Protein AF-I0I823-F1 (afdb_monomer)

Sequence (397 aa):
MKRVFFALTITLLLLAVPAGIAFSTMQSNTWTKYAGNPILYYGAPGSWDDFNVYAVHVMYYDNNTPDRNDDEYRMWYSGTSFTRNSKDIGLATSKDGITWSRYVGNPVIRNGEFGYWDYERINAPSVLYDKEEGIWKMWYAGYASYFAGFGIGYATSTDGIHWSKYNSQGNEAGLVFEASGYADDFDGYSVFSPEVLKIGGKYHMWYAGFGGAFSGNQIGYAYSDDGINWVRYVKPGAQFAEPVLSVGGAGAWDEGEVASPSVIRLNDGSLVMFYQGSNLDQTRTGIGRAWSTDGGKTWTKDPNNPLITGSPAGSWDFNRVFYPSAVLNPDGSIYLWYHARSRNSDLTPFKLGLVFGDNAPIIYPTPTPTLPPGVTPTPTPSDPGFIMLPMIQKGQP

Solvent-accessible surface area (backbone atoms only — not comparable to full-atom values): 21546 Å² total; per-residue (Å²): 141,83,90,80,84,81,83,82,82,83,79,80,80,78,79,78,69,79,76,71,84,77,74,76,78,81,72,58,88,53,65,44,68,48,86,74,54,64,46,43,71,41,44,60,88,81,37,68,24,32,41,24,36,41,37,42,29,52,43,78,45,76,74,84,50,96,58,64,85,69,34,31,31,41,32,37,31,17,20,25,11,71,84,75,64,44,26,22,31,28,46,30,38,18,81,78,79,55,54,70,47,67,49,89,75,53,58,41,44,73,42,45,58,93,76,27,46,24,32,65,22,30,35,25,42,21,71,42,75,41,79,90,80,65,34,29,39,35,36,28,17,20,26,20,93,94,34,77,41,29,26,28,26,34,31,39,18,82,78,78,54,64,62,44,52,38,66,81,62,74,46,60,44,14,63,45,46,65,33,74,65,41,70,70,32,50,28,14,42,14,26,33,30,41,25,62,48,80,56,96,83,27,32,38,34,35,26,18,15,33,24,29,91,52,92,37,34,22,23,34,42,31,38,19,79,78,74,49,63,67,42,71,46,55,55,92,92,52,94,57,60,56,60,40,40,66,45,41,59,96,89,33,68,24,39,20,20,20,33,30,45,19,71,40,75,47,96,88,68,34,37,40,35,32,27,20,24,10,26,72,87,59,63,40,26,17,32,29,46,28,41,18,84,73,85,63,65,49,60,50,69,48,92,72,53,64,67,41,66,38,47,65,90,89,35,67,30,28,24,31,26,37,35,38,21,50,37,76,43,97,83,36,42,32,44,34,37,30,26,23,14,49,50,93,42,95,89,46,52,32,27,31,32,46,32,41,41,59,61,58,84,78,87,62,98,68,73,78,93,65,68,61,94,89,60,73,76,67,77,67,78,72,83,86,63,92,70,84,70,75,80,78,72,72,77,76,133

Mean predicted aligned error: 9.71 Å

Secondary structure (DSSP, 8-state):
--PPPPP---------PPPP--PPS-----EEE-TT---B----TTSTTSSEEEEEEEEEE----S-GGG-EEEEEEEEE-TTT--EEEEEEEESSSSS-EE-TT--SB----TTSTTSSEEEEEEEEEETTTTEEEEEEEEE-TTSSSEEEEEEEESSSSS-EESS-SSTTTTEEE-----TTSTTSSEEEEEEEEEETTEEEEEEEEE-TT-SS-EEEEEEESSSSSEEE---TT-SS---SBPPPPTT-TTSSEEEEEEEEE-TTS-EEEEEEEE-TTSS-EEEEEEEESSSSSS-EE-TT--SB-PPSTTSTTSSEEEEEEEEE-TTS-EEEEEEEESSS-TTS--EEEEEEE--S--SS---S----TT--PPPPPP-----------PPP-

Nearest PDB structures (foldseek):
  4u6d-assembly1_A  TM=6.191E-01  e=3.311E-11  Zobellia galactanivorans
  6nu7-assembly1_A  TM=6.829E-01  e=1.542E-10  Lactobacillus gasseri 224-1
  3qz4-assembly2_B  TM=7.285E-01  e=2.119E-08  Bacteroides thetaiotaomicron
  3ugf-assembly2_B  TM=5.965E-01  e=3.706E-09  Pachysandra terminalis
  1uv4-assembly1_A  TM=6.398E-01  e=9.375E-08  Bacillus subtilis

Foldseek 3Di:
DDDDDDDDDDDDPPPPDPPDDPDPPDDDQAKFWDPQPPLFDFDPAPDQQNFAKDQKAKEFDDVVDPDCVPIWIKIWIWGHHPVVQFTAIFIWIGRPVRFIDTDPPPPLGGADPPLAQQNNYKGNKAWDQDPVVQKIKIKIWGHDPPHQAIFIFIWIDNPVRHIATPPCDGNCTRGQGFFPCDQAAQQNRYWGNWHWDQDPQKIKIWIWGHHRPQQEIAIFIWIGNPNRHIDTDDPPPGPDTHGLGFADDPPDQQNCYKGQWAWDQDPVRKIKIWIKGHDNVRQWIAIWIWIGDPNSSHTHTDPPPPSGGADDQPDQAHGDKHNWHWYQDPVRKIKIKIWGGNGPDSNTYITIIIMTGRDDDCPDPDDDDDDDVPDDRDRRPDRPDDDPDPDPPPPDD

Organism: Caldilinea aerophila (strain DSM 14535 / JCM 11387 / NBRC 104270 / STL-6-O1) (NCBI:txid926550)

Structure (mmCIF, N/CA/C/O backbone):
data_AF-I0I823-F1
#
_entry.id   AF-I0I823-F1
#
loop_
_atom_site.group_PDB
_atom_site.id
_atom_site.type_symbol
_atom_site.label_atom_id
_atom_site.label_alt_id
_atom_site.label_comp_id
_atom_site.label_asym_id
_atom_site.label_entity_id
_atom_site.label_seq_id
_atom_site.pdbx_PDB_ins_code
_atom_site.Cartn_x
_atom_site.Cartn_y
_atom_site.Cartn_z
_atom_site.occupancy
_atom_site.B_iso_or_equiv
_atom_site.auth_seq_id
_atom_site.auth_comp_id
_atom_site.auth_asym_id
_atom_site.auth_atom_id
_atom_site.pdbx_PDB_model_num
ATOM 1 N N . MET A 1 1 ? 28.550 33.367 77.046 1.00 40.22 1 MET A N 1
ATOM 2 C CA . MET A 1 1 ? 28.265 33.307 75.595 1.00 40.22 1 MET A CA 1
ATOM 3 C C . MET A 1 1 ? 29.349 32.487 74.906 1.00 40.22 1 MET A C 1
ATOM 5 O O . MET A 1 1 ? 30.438 32.999 74.699 1.00 40.22 1 MET A O 1
ATOM 9 N N . LYS A 1 2 ? 29.092 31.207 74.611 1.00 34.66 2 LYS A N 1
ATOM 10 C CA . LYS A 1 2 ? 29.957 30.373 73.760 1.00 34.66 2 LYS A CA 1
ATOM 11 C C . LYS A 1 2 ? 29.188 30.126 72.463 1.00 34.66 2 LYS A C 1
ATOM 13 O O . LYS A 1 2 ? 28.103 29.558 72.510 1.00 34.66 2 LYS A O 1
ATOM 18 N N . ARG A 1 3 ? 29.691 30.646 71.341 1.00 35.47 3 ARG A N 1
ATOM 19 C CA . ARG A 1 3 ? 29.095 30.456 70.013 1.00 35.47 3 ARG A CA 1
ATOM 20 C C . ARG A 1 3 ? 29.527 29.089 69.486 1.00 35.47 3 ARG A C 1
ATOM 22 O O . ARG A 1 3 ? 30.720 28.840 69.356 1.00 35.47 3 ARG A O 1
ATOM 29 N N . VAL A 1 4 ? 28.556 28.220 69.228 1.00 36.59 4 VAL A N 1
ATOM 30 C CA . VAL A 1 4 ? 28.737 26.923 68.568 1.00 36.59 4 VAL A CA 1
ATOM 31 C C . VAL A 1 4 ? 28.397 27.127 67.093 1.00 36.59 4 VAL A C 1
ATOM 33 O O . VAL A 1 4 ? 27.290 27.557 66.779 1.00 36.59 4 VAL A O 1
ATOM 36 N N . PHE A 1 5 ? 29.352 26.872 66.201 1.00 35.34 5 PHE A N 1
ATOM 37 C CA . PHE A 1 5 ? 29.117 26.828 64.758 1.00 35.34 5 PHE A CA 1
ATOM 38 C C . PHE A 1 5 ? 28.693 25.405 64.379 1.00 35.34 5 PHE A C 1
ATOM 40 O O . PHE A 1 5 ? 29.445 24.460 64.607 1.00 35.34 5 PHE A O 1
ATOM 47 N N . PHE A 1 6 ? 27.497 25.251 63.809 1.00 34.03 6 PHE A N 1
ATOM 48 C CA . PHE A 1 6 ? 27.085 24.020 63.137 1.00 34.03 6 PHE A CA 1
ATOM 49 C C . PHE A 1 6 ? 27.574 24.068 61.686 1.00 34.03 6 PHE A C 1
ATOM 51 O O . PHE A 1 6 ? 27.206 24.970 60.936 1.00 34.03 6 PHE A O 1
ATOM 58 N N . ALA A 1 7 ? 28.406 23.103 61.294 1.00 33.56 7 ALA A N 1
ATOM 59 C CA . ALA A 1 7 ? 28.691 22.831 59.893 1.00 33.56 7 ALA A CA 1
ATOM 60 C C . ALA A 1 7 ? 27.491 22.078 59.301 1.00 33.56 7 ALA A C 1
ATOM 62 O O . ALA A 1 7 ? 27.154 20.987 59.758 1.00 33.56 7 ALA A O 1
ATOM 63 N N . LEU A 1 8 ? 26.822 22.683 58.320 1.00 31.16 8 LEU A N 1
ATOM 64 C CA . LEU A 1 8 ? 25.725 22.065 57.585 1.00 31.16 8 LEU A CA 1
ATOM 65 C C . LEU A 1 8 ? 26.329 21.170 56.490 1.00 31.16 8 LEU A C 1
ATOM 67 O O . LEU A 1 8 ? 26.795 21.661 55.464 1.00 31.16 8 LEU A O 1
ATOM 71 N N . THR A 1 9 ? 26.370 19.859 56.709 1.00 33.88 9 THR A N 1
ATOM 72 C CA . THR A 1 9 ? 26.701 18.886 55.662 1.00 33.88 9 THR A CA 1
ATOM 73 C C . THR A 1 9 ? 25.490 18.721 54.747 1.00 33.88 9 THR A C 1
ATOM 75 O O . THR A 1 9 ? 24.490 18.117 55.124 1.00 33.88 9 THR A O 1
ATOM 78 N N . ILE A 1 10 ? 25.565 19.275 53.536 1.00 33.56 10 ILE A N 1
ATOM 79 C CA . ILE A 1 10 ? 24.594 19.012 52.469 1.00 33.56 10 ILE A CA 1
ATOM 80 C C . ILE A 1 10 ? 24.931 17.642 51.877 1.00 33.56 10 ILE A C 1
ATOM 82 O O . ILE A 1 10 ? 25.912 17.489 51.151 1.00 33.56 10 ILE A O 1
ATOM 86 N N . THR A 1 11 ? 24.137 16.627 52.210 1.00 34.66 11 THR A N 1
ATOM 87 C CA . THR A 1 11 ? 24.211 15.312 51.569 1.00 34.66 11 THR A CA 1
ATOM 88 C C . THR A 1 11 ? 23.506 15.392 50.217 1.00 34.66 11 THR A C 1
ATOM 90 O O . THR A 1 11 ? 22.283 15.494 50.148 1.00 34.66 11 THR A O 1
ATOM 93 N N . LEU A 1 12 ? 24.283 15.371 49.134 1.00 30.02 12 LEU A N 1
ATOM 94 C CA . LEU A 1 12 ? 23.771 15.268 47.771 1.00 30.02 12 LEU A CA 1
ATOM 95 C C . LEU A 1 12 ? 23.229 13.842 47.566 1.00 30.02 12 LEU A C 1
ATOM 97 O O . LEU A 1 12 ? 24.001 12.893 47.433 1.00 30.02 12 LEU A O 1
ATOM 101 N N . LEU A 1 13 ? 21.905 13.676 47.588 1.00 32.19 13 LEU A N 1
ATOM 102 C CA . LEU A 1 13 ? 21.260 12.410 47.245 1.00 32.19 13 LEU A CA 1
ATOM 103 C C . LEU A 1 13 ? 21.330 12.246 45.716 1.00 32.19 13 LEU A C 1
ATOM 105 O O . LEU A 1 13 ? 20.541 12.843 44.985 1.00 32.19 13 LEU A O 1
ATOM 109 N N . LEU A 1 14 ? 22.301 11.475 45.216 1.00 32.22 14 LEU A N 1
ATOM 110 C CA . LEU A 1 14 ? 22.291 11.022 43.824 1.00 32.22 14 LEU A CA 1
ATOM 111 C C . LEU A 1 14 ? 21.104 10.069 43.645 1.00 32.22 14 LEU A C 1
ATOM 113 O O . LEU A 1 14 ? 21.147 8.918 44.076 1.00 32.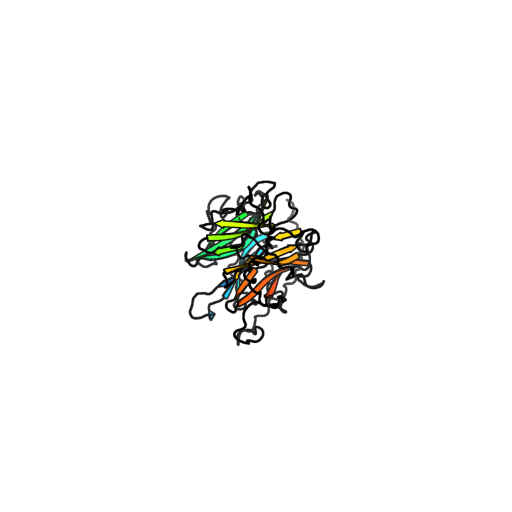22 14 LEU A O 1
ATOM 117 N N . LEU A 1 15 ? 20.040 10.555 43.006 1.00 35.44 15 LEU A N 1
ATOM 118 C CA . LEU A 1 15 ? 19.021 9.699 42.409 1.00 35.44 15 LEU A CA 1
ATOM 119 C C . LEU A 1 15 ? 19.706 8.869 41.320 1.00 35.44 15 LEU A C 1
ATOM 121 O O . LEU A 1 15 ? 20.039 9.377 40.250 1.00 35.44 15 LEU A O 1
ATOM 125 N N . ALA A 1 16 ? 19.950 7.595 41.619 1.00 33.72 16 ALA A N 1
ATOM 126 C CA . ALA A 1 16 ? 20.329 6.610 40.624 1.00 33.72 16 ALA A CA 1
ATOM 127 C C . ALA A 1 16 ? 19.149 6.441 39.658 1.00 33.72 16 ALA A C 1
ATOM 129 O O . ALA A 1 16 ? 18.185 5.734 39.946 1.00 33.72 16 ALA A O 1
ATOM 130 N N . VAL A 1 17 ? 19.207 7.137 38.523 1.00 35.19 17 VAL A N 1
ATOM 131 C CA . VAL A 1 17 ? 18.385 6.817 37.356 1.00 35.19 17 VAL A CA 1
ATOM 132 C C . VAL A 1 17 ? 18.744 5.379 36.970 1.00 35.19 17 VAL A C 1
ATOM 134 O O . VAL A 1 17 ? 19.940 5.097 36.840 1.00 35.19 17 VAL A O 1
ATOM 137 N N . PRO A 1 18 ? 17.780 4.452 36.820 1.00 36.69 18 PRO A N 1
ATOM 138 C CA . PRO A 1 18 ? 18.085 3.134 36.289 1.00 36.69 18 PRO A CA 1
ATOM 139 C C . PRO A 1 18 ? 18.795 3.329 34.954 1.00 36.69 18 PRO A C 1
ATOM 141 O O . PRO A 1 18 ? 18.272 4.003 34.064 1.00 36.69 18 PRO A O 1
ATOM 144 N N . ALA A 1 19 ? 20.020 2.811 34.871 1.00 39.03 19 ALA A N 1
ATOM 145 C CA . ALA A 1 19 ? 20.826 2.831 33.668 1.00 39.03 19 ALA A CA 1
ATOM 146 C C . ALA A 1 19 ? 19.955 2.391 32.488 1.00 39.03 19 ALA A C 1
ATOM 148 O O . ALA A 1 19 ? 19.255 1.380 32.572 1.00 39.03 19 ALA A O 1
ATOM 149 N N . GLY A 1 20 ? 19.965 3.213 31.436 1.00 34.97 20 GLY A N 1
ATOM 150 C CA . GLY A 1 20 ? 19.192 2.988 30.229 1.00 34.97 20 GLY A CA 1
ATOM 151 C C . GLY A 1 20 ? 19.347 1.557 29.736 1.00 34.97 20 GLY A C 1
ATOM 152 O O . GLY A 1 20 ? 20.414 0.952 29.858 1.00 34.97 20 GLY A O 1
ATOM 153 N N . ILE A 1 21 ? 18.260 1.028 29.180 1.00 40.34 21 ILE A N 1
ATOM 154 C CA . ILE A 1 21 ? 18.294 -0.191 28.382 1.00 40.34 21 ILE A CA 1
ATOM 155 C C . ILE A 1 21 ? 19.430 -0.007 27.375 1.00 40.34 21 ILE A C 1
ATOM 157 O O . ILE A 1 21 ? 19.389 0.888 26.530 1.00 40.34 21 ILE A O 1
ATOM 161 N N . ALA A 1 22 ? 20.487 -0.797 27.534 1.00 29.98 22 ALA A N 1
ATOM 162 C CA . ALA A 1 22 ? 21.578 -0.830 26.587 1.00 29.98 22 ALA A CA 1
ATOM 163 C C . ALA A 1 22 ? 20.998 -1.338 25.265 1.00 29.98 22 ALA A C 1
ATOM 165 O O . ALA A 1 22 ? 20.669 -2.516 25.141 1.00 29.98 22 ALA A O 1
ATOM 166 N N . PHE A 1 23 ? 20.838 -0.446 24.287 1.00 37.81 23 PHE A N 1
ATOM 167 C CA . PHE A 1 23 ? 20.636 -0.864 22.909 1.00 37.81 23 PHE A CA 1
ATOM 168 C C . PHE A 1 23 ? 21.859 -1.689 22.515 1.00 37.81 23 PHE A C 1
ATOM 170 O O . PHE A 1 23 ? 22.993 -1.212 22.619 1.00 37.81 23 PHE A O 1
ATOM 177 N N . SER A 1 24 ? 21.643 -2.944 22.118 1.00 35.81 24 SER A N 1
ATOM 178 C CA . SER A 1 24 ? 22.720 -3.763 21.577 1.00 35.81 24 SER A CA 1
ATOM 179 C C . SER A 1 24 ? 23.336 -3.023 20.394 1.00 35.81 24 SER A C 1
ATOM 181 O O . SER A 1 24 ? 22.640 -2.591 19.476 1.00 35.81 24 SER A O 1
ATOM 183 N N . THR A 1 25 ? 24.646 -2.854 20.456 1.00 36.41 25 THR A N 1
ATOM 184 C CA . THR A 1 25 ? 25.472 -2.140 19.488 1.00 36.41 25 THR A CA 1
ATOM 185 C C . THR A 1 25 ? 25.261 -2.644 18.058 1.00 36.41 25 THR A C 1
ATOM 187 O O . THR A 1 25 ? 25.421 -3.835 17.812 1.00 36.41 25 THR A O 1
ATOM 190 N N . MET A 1 26 ? 24.952 -1.706 17.149 1.00 38.12 26 MET A N 1
ATOM 191 C CA . MET A 1 26 ? 25.011 -1.788 15.678 1.00 38.12 26 MET A CA 1
ATOM 192 C C . MET A 1 26 ? 24.652 -3.162 15.083 1.00 38.12 26 MET A C 1
ATOM 194 O O . MET A 1 26 ? 25.520 -3.894 14.608 1.00 38.12 26 MET A O 1
ATOM 198 N N . GLN A 1 27 ? 23.356 -3.483 15.043 1.00 45.56 27 GLN A N 1
ATOM 199 C CA . GLN A 1 27 ? 22.850 -4.407 14.026 1.00 45.56 27 GLN A CA 1
ATOM 200 C C . GLN A 1 27 ? 23.034 -3.747 12.655 1.00 45.56 27 GLN A C 1
ATOM 202 O O . GLN A 1 27 ? 22.734 -2.566 12.489 1.00 45.56 27 GLN A O 1
ATOM 207 N N . SER A 1 28 ? 23.599 -4.493 11.705 1.00 46.91 28 SER A N 1
ATOM 208 C CA . SER A 1 28 ? 23.756 -4.099 10.303 1.00 46.91 28 SER A CA 1
ATOM 209 C C . SER A 1 28 ? 22.486 -3.401 9.796 1.00 46.91 28 SER A C 1
ATOM 211 O O . SER A 1 28 ? 21.459 -4.037 9.615 1.00 46.91 28 SER A O 1
ATOM 213 N N . ASN A 1 29 ? 22.540 -2.091 9.543 1.00 58.72 29 ASN A N 1
ATOM 214 C CA . ASN A 1 29 ? 21.462 -1.355 8.866 1.00 58.72 29 ASN A CA 1
ATOM 215 C C . ASN A 1 29 ? 21.500 -1.588 7.341 1.00 58.72 29 ASN A C 1
ATOM 217 O O . ASN A 1 29 ? 21.101 -0.720 6.563 1.00 58.72 29 ASN A O 1
ATOM 221 N N . THR A 1 30 ? 22.036 -2.725 6.893 1.00 75.88 30 THR A N 1
ATOM 222 C CA . THR A 1 30 ? 22.277 -2.966 5.473 1.00 75.88 30 THR A CA 1
ATOM 223 C C . THR A 1 30 ? 21.002 -3.483 4.823 1.00 75.88 30 THR A C 1
ATOM 225 O O . THR A 1 30 ? 20.438 -4.500 5.220 1.00 75.88 30 THR A O 1
ATOM 228 N N . TRP A 1 31 ? 20.551 -2.750 3.809 1.00 86.75 31 TRP A N 1
ATOM 229 C CA . TRP A 1 31 ? 19.468 -3.146 2.921 1.00 86.75 31 TRP A CA 1
ATOM 230 C C . TRP A 1 31 ? 20.057 -3.494 1.564 1.00 86.75 31 TRP A C 1
ATOM 232 O O . TRP A 1 31 ? 20.670 -2.651 0.907 1.00 86.75 31 TRP A O 1
ATOM 242 N N . THR A 1 32 ? 19.875 -4.740 1.138 1.00 89.19 32 THR A N 1
ATOM 243 C CA . THR A 1 32 ? 20.478 -5.244 -0.098 1.00 89.19 32 THR A CA 1
ATOM 244 C C . THR A 1 32 ? 19.406 -5.440 -1.157 1.00 89.19 32 THR A C 1
ATOM 246 O O . THR A 1 32 ? 18.506 -6.262 -0.993 1.00 89.19 32 THR A O 1
ATOM 249 N N . LYS A 1 33 ? 19.502 -4.704 -2.271 1.00 89.50 33 LYS A N 1
ATOM 250 C CA . LYS A 1 33 ? 18.642 -4.942 -3.439 1.00 89.50 33 LYS A CA 1
ATOM 251 C C . LYS A 1 33 ? 18.923 -6.322 -4.018 1.00 89.50 33 LYS A C 1
ATOM 253 O O . LYS A 1 33 ? 20.082 -6.676 -4.232 1.00 89.50 33 LYS A O 1
ATOM 258 N N . TYR A 1 34 ? 17.871 -7.074 -4.327 1.00 92.62 34 TYR A N 1
ATOM 259 C CA . TYR A 1 34 ? 18.020 -8.337 -5.035 1.00 92.62 34 TYR A CA 1
ATOM 260 C C . TYR A 1 34 ? 18.654 -8.099 -6.412 1.00 92.62 34 TYR A C 1
ATOM 262 O O . TYR A 1 34 ? 18.182 -7.276 -7.198 1.00 92.62 34 TYR A O 1
ATOM 270 N N . ALA A 1 35 ? 19.731 -8.827 -6.711 1.00 86.50 35 ALA A N 1
ATOM 271 C CA . ALA A 1 35 ? 20.487 -8.647 -7.949 1.00 86.50 35 ALA A CA 1
ATOM 272 C C . ALA A 1 35 ? 19.661 -8.955 -9.212 1.00 86.50 35 ALA A C 1
ATOM 274 O O . ALA A 1 35 ? 19.964 -8.426 -10.277 1.00 86.50 35 ALA A O 1
ATOM 275 N N . GLY A 1 36 ? 18.614 -9.781 -9.090 1.00 86.19 36 GLY A N 1
ATOM 276 C CA . GLY A 1 36 ? 17.691 -10.116 -10.178 1.00 86.19 36 GLY A CA 1
ATOM 277 C C . GLY A 1 36 ? 16.524 -9.141 -10.351 1.00 86.19 36 GLY A C 1
ATOM 278 O O . GLY A 1 36 ? 15.600 -9.443 -11.097 1.00 86.19 36 GLY A O 1
ATOM 279 N N . ASN A 1 37 ? 16.523 -7.999 -9.658 1.00 91.00 37 ASN A N 1
ATOM 280 C CA . ASN A 1 37 ? 15.496 -6.979 -9.846 1.00 91.00 37 ASN A CA 1
ATOM 281 C C . ASN A 1 37 ? 15.497 -6.395 -11.274 1.00 91.00 37 ASN A C 1
ATOM 283 O O . ASN A 1 37 ? 16.573 -6.182 -11.841 1.00 91.00 37 ASN A O 1
ATOM 287 N N . PRO A 1 38 ? 14.327 -5.985 -11.805 1.00 94.12 38 PRO A N 1
ATOM 288 C CA . PRO A 1 38 ? 12.986 -6.117 -11.220 1.00 94.12 38 PRO A CA 1
ATOM 289 C C . PRO A 1 38 ? 12.439 -7.554 -11.277 1.00 94.12 38 PRO A C 1
ATOM 291 O O . PRO A 1 38 ? 12.738 -8.303 -12.200 1.00 94.12 38 PRO A O 1
ATOM 294 N N . ILE A 1 39 ? 11.596 -7.914 -10.307 1.00 92.44 39 ILE A N 1
ATOM 295 C CA . ILE A 1 39 ? 11.037 -9.268 -10.138 1.00 92.44 39 ILE A CA 1
ATOM 296 C C . ILE A 1 39 ? 9.597 -9.422 -10.648 1.00 92.44 39 ILE A C 1
ATOM 298 O O . ILE A 1 39 ? 9.121 -10.540 -10.826 1.00 92.44 39 ILE A O 1
ATOM 302 N N . LEU A 1 40 ? 8.895 -8.318 -10.925 1.00 92.19 40 LEU A N 1
ATOM 303 C CA . LEU A 1 40 ? 7.601 -8.351 -11.609 1.00 92.19 40 LEU A CA 1
ATOM 304 C C . LEU A 1 40 ? 7.439 -7.139 -12.533 1.00 92.19 40 LEU A C 1
ATOM 306 O O . LEU A 1 40 ? 7.698 -5.997 -12.149 1.00 92.19 40 LEU A O 1
ATOM 310 N N . TYR A 1 41 ? 6.974 -7.412 -13.749 1.00 92.19 41 TYR A N 1
ATOM 311 C CA . TYR A 1 41 ? 6.634 -6.431 -14.782 1.00 92.19 41 TYR A CA 1
ATOM 312 C C . TYR A 1 41 ? 5.118 -6.340 -14.945 1.00 92.19 41 TYR A C 1
ATOM 314 O O . TYR A 1 41 ? 4.407 -7.180 -14.410 1.00 92.19 41 TYR A O 1
ATOM 322 N N . TYR A 1 42 ? 4.626 -5.370 -15.711 1.00 90.56 42 TYR A N 1
ATOM 323 C CA . TYR A 1 42 ? 3.244 -5.329 -16.200 1.00 90.56 42 TYR A CA 1
ATOM 324 C C . TYR A 1 42 ? 2.937 -6.518 -17.133 1.00 90.56 42 TYR A C 1
ATOM 326 O O . TYR A 1 42 ? 3.841 -7.234 -17.577 1.00 90.56 42 TYR A O 1
ATOM 334 N N . GLY A 1 43 ? 1.652 -6.784 -17.357 1.00 89.88 43 GLY A N 1
ATOM 335 C CA . GLY A 1 43 ? 1.189 -7.915 -18.158 1.00 89.88 43 GLY A CA 1
ATOM 336 C C . GLY A 1 43 ? 1.380 -7.726 -19.667 1.00 89.88 43 GLY A C 1
ATOM 337 O O . GLY A 1 43 ? 1.798 -6.672 -20.146 1.00 89.88 43 GLY A O 1
ATOM 338 N N . ALA A 1 44 ? 1.083 -8.779 -20.431 1.00 87.94 44 ALA A N 1
ATOM 339 C CA . ALA A 1 44 ? 1.128 -8.732 -21.891 1.00 87.94 44 ALA A CA 1
ATOM 340 C C . ALA A 1 44 ? 0.035 -7.798 -22.458 1.00 87.94 44 ALA A C 1
ATOM 342 O O . ALA A 1 44 ? -1.033 -7.697 -21.852 1.00 87.94 44 ALA A O 1
ATOM 343 N N . PRO A 1 45 ? 0.237 -7.176 -23.638 1.00 85.50 45 PRO A N 1
ATOM 344 C CA . PRO A 1 45 ? -0.760 -6.299 -24.257 1.00 85.50 45 PRO A CA 1
ATOM 345 C C . PRO A 1 45 ? -2.169 -6.911 -24.294 1.00 85.50 45 PRO A C 1
ATOM 347 O O . PRO A 1 45 ? -2.353 -8.043 -24.745 1.00 85.50 45 PRO A O 1
ATOM 350 N N . GLY A 1 46 ? -3.169 -6.161 -23.828 1.00 84.56 46 GLY A N 1
ATOM 351 C CA . GLY A 1 46 ? -4.564 -6.598 -23.723 1.00 84.56 46 GLY A CA 1
ATOM 352 C C . GLY A 1 46 ? -4.938 -7.263 -22.391 1.00 84.56 46 GLY A C 1
ATOM 353 O O . GLY A 1 46 ? -6.135 -7.486 -22.140 1.00 84.56 46 GLY A O 1
ATOM 354 N N . SER A 1 47 ? -3.962 -7.569 -21.525 1.00 91.00 47 SER A N 1
ATOM 355 C CA . SER A 1 47 ? -4.237 -7.971 -20.143 1.00 91.00 47 SER A CA 1
ATOM 356 C C . SER A 1 47 ? -4.788 -6.795 -19.328 1.00 91.00 47 SER A C 1
ATOM 358 O O . SER A 1 47 ? -4.697 -5.627 -19.703 1.00 91.00 47 SER A O 1
ATOM 360 N N . TRP A 1 48 ? -5.420 -7.110 -18.201 1.00 93.19 48 TRP A N 1
ATOM 361 C CA . TRP A 1 48 ? -6.009 -6.113 -17.302 1.00 93.19 48 TRP A CA 1
ATOM 362 C C . TRP A 1 48 ? -4.951 -5.243 -16.586 1.00 93.19 48 TRP A C 1
ATOM 364 O O . TRP A 1 48 ? -5.263 -4.164 -16.094 1.00 93.19 48 TRP A O 1
ATOM 374 N N . ASP A 1 49 ? -3.704 -5.711 -16.544 1.00 93.38 49 ASP A N 1
ATOM 375 C CA . ASP A 1 49 ? -2.535 -5.060 -15.954 1.00 93.38 49 ASP A CA 1
ATOM 376 C C . ASP A 1 49 ? -1.446 -4.778 -17.008 1.00 93.38 49 ASP A C 1
ATOM 378 O O . ASP A 1 49 ? -0.261 -4.753 -16.677 1.00 93.38 49 ASP A O 1
ATOM 382 N N . ASP A 1 50 ? -1.831 -4.589 -18.278 1.00 91.19 50 ASP A N 1
ATOM 383 C CA . ASP A 1 50 ? -0.922 -4.427 -19.429 1.00 91.19 50 ASP A CA 1
ATOM 384 C C . ASP A 1 50 ? -0.137 -3.105 -19.458 1.00 91.19 50 ASP A C 1
ATOM 386 O O . ASP A 1 50 ? 0.632 -2.862 -20.389 1.00 91.19 50 ASP A O 1
ATOM 390 N N . PHE A 1 51 ? -0.308 -2.254 -18.442 1.00 89.75 51 PHE A N 1
ATOM 391 C CA . PHE A 1 51 ? 0.385 -0.976 -18.339 1.00 89.75 51 PHE A CA 1
ATOM 392 C C . PHE A 1 51 ? 1.154 -0.791 -17.034 1.00 89.75 51 PHE A C 1
ATOM 394 O O . PHE A 1 51 ? 2.358 -0.598 -17.084 1.00 89.75 51 PHE A O 1
ATOM 401 N N . ASN A 1 52 ? 0.513 -0.868 -15.865 1.00 89.94 52 ASN A N 1
ATOM 402 C CA . ASN A 1 52 ? 1.224 -0.755 -14.580 1.00 89.94 52 ASN A CA 1
ATOM 403 C C . ASN A 1 52 ? 0.860 -1.882 -13.634 1.00 89.94 52 ASN A C 1
ATOM 405 O O . ASN A 1 52 ? -0.292 -2.307 -13.602 1.00 89.94 52 ASN A O 1
ATOM 409 N N . VAL A 1 53 ? 1.831 -2.224 -12.789 1.00 92.12 53 VAL A N 1
ATOM 410 C CA . VAL A 1 53 ? 1.641 -2.917 -11.514 1.00 92.12 53 VAL A CA 1
ATOM 411 C C . VAL A 1 53 ? 2.250 -2.054 -10.405 1.00 92.12 53 VAL A C 1
ATOM 413 O O . VAL A 1 53 ? 3.410 -1.653 -10.509 1.00 92.12 53 VAL A O 1
ATOM 416 N N . TYR A 1 54 ? 1.459 -1.673 -9.402 1.00 93.69 54 TYR A N 1
ATOM 417 C CA . TYR A 1 54 ? 1.907 -0.827 -8.288 1.00 93.69 54 TYR A CA 1
ATOM 418 C C . TYR A 1 54 ? 1.120 -1.059 -6.996 1.00 93.69 54 TYR A C 1
ATOM 420 O O . TYR A 1 54 ? 0.131 -1.788 -6.997 1.00 93.69 54 TYR A O 1
ATOM 428 N N . ALA A 1 55 ? 1.567 -0.418 -5.907 1.00 93.31 55 ALA A N 1
ATOM 429 C CA . ALA A 1 55 ? 0.935 -0.438 -4.586 1.00 93.31 55 ALA A CA 1
ATOM 430 C C . ALA A 1 55 ? 0.500 -1.850 -4.179 1.00 93.31 55 ALA A C 1
ATOM 432 O O . ALA A 1 55 ? -0.678 -2.194 -4.258 1.00 93.31 55 ALA A O 1
ATOM 433 N N . VAL A 1 56 ? 1.489 -2.680 -3.849 1.00 94.00 56 VAL A N 1
ATOM 434 C CA . VAL A 1 56 ? 1.264 -4.073 -3.463 1.00 94.00 56 VAL A CA 1
ATOM 435 C C . VAL A 1 56 ? 1.057 -4.163 -1.963 1.00 94.00 56 VAL A C 1
ATOM 437 O O . VAL A 1 56 ? 1.664 -3.403 -1.214 1.00 94.00 56 VAL A O 1
ATOM 440 N N . HIS A 1 57 ? 0.290 -5.157 -1.547 1.00 98.12 57 HIS A N 1
ATOM 441 C CA . HIS A 1 57 ? 0.334 -5.690 -0.199 1.00 98.12 57 HIS A CA 1
ATOM 442 C C . HIS A 1 57 ? 0.726 -7.159 -0.278 1.00 98.12 57 HIS A C 1
ATOM 444 O O . HIS A 1 57 ? -0.023 -7.990 -0.806 1.00 98.12 57 HIS A O 1
ATOM 450 N N . VAL A 1 58 ? 1.922 -7.459 0.219 1.00 97.62 58 VAL A N 1
ATOM 451 C CA . VAL A 1 58 ? 2.463 -8.807 0.333 1.00 97.62 58 VAL A CA 1
ATOM 452 C C . VAL A 1 58 ? 2.267 -9.299 1.755 1.00 97.62 58 VAL A C 1
ATOM 454 O O . VAL A 1 58 ? 2.534 -8.588 2.717 1.00 97.62 58 VAL A O 1
ATOM 457 N N . MET A 1 59 ? 1.844 -10.547 1.886 1.00 92.94 59 MET A N 1
ATOM 458 C CA . MET A 1 59 ? 1.821 -11.251 3.159 1.00 92.94 59 MET A CA 1
ATOM 459 C C . MET A 1 59 ? 2.399 -12.646 2.998 1.00 92.94 59 MET A C 1
ATOM 461 O O . MET A 1 59 ? 2.234 -13.273 1.952 1.00 92.94 59 MET A O 1
ATOM 465 N N . TYR A 1 60 ? 3.020 -13.146 4.060 1.00 89.56 60 TYR A N 1
ATOM 466 C CA . TYR A 1 60 ? 3.314 -14.565 4.194 1.00 89.56 60 TYR A CA 1
ATOM 467 C C . TYR A 1 60 ? 2.095 -15.264 4.800 1.00 89.56 60 TYR A C 1
ATOM 469 O O . TYR A 1 60 ? 1.689 -14.963 5.925 1.00 89.56 60 TYR A O 1
ATOM 477 N N . TYR A 1 61 ? 1.473 -16.148 4.027 1.00 84.69 61 TYR A N 1
ATOM 478 C CA . TYR A 1 61 ? 0.323 -16.930 4.448 1.00 84.69 61 TYR A CA 1
ATOM 479 C C . TYR A 1 61 ? 0.781 -18.318 4.889 1.00 84.69 61 TYR A C 1
ATOM 481 O O . TYR A 1 61 ? 1.114 -19.169 4.067 1.00 84.69 61 TYR A O 1
ATOM 489 N N . ASP A 1 62 ? 0.784 -18.509 6.206 1.00 79.81 62 ASP A N 1
ATOM 490 C CA . ASP A 1 62 ? 0.901 -19.812 6.855 1.00 79.81 62 A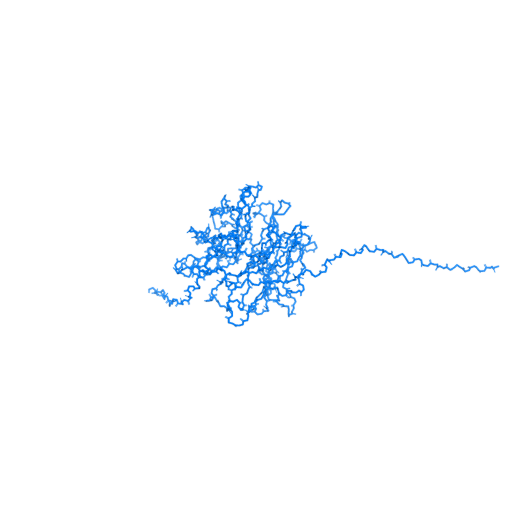SP A CA 1
ATOM 491 C C . ASP A 1 62 ? -0.475 -20.490 6.810 1.00 79.81 62 ASP A C 1
ATOM 493 O O . ASP A 1 62 ? -1.432 -20.006 7.434 1.00 79.81 62 ASP A O 1
ATOM 497 N N . ASN A 1 63 ? -0.580 -21.589 6.056 1.00 69.25 63 ASN A N 1
ATOM 498 C CA . ASN A 1 63 ? -1.840 -22.319 5.871 1.00 69.25 63 ASN A CA 1
ATOM 499 C C . ASN A 1 63 ? -2.234 -23.124 7.130 1.00 69.25 63 ASN A C 1
ATOM 501 O O . ASN A 1 63 ? -3.238 -23.839 7.143 1.00 69.25 63 ASN A O 1
ATOM 505 N N . ASN A 1 64 ? -1.451 -22.999 8.209 1.00 64.69 64 ASN A N 1
ATOM 506 C CA . ASN A 1 64 ? -1.619 -23.653 9.502 1.00 64.69 64 ASN A CA 1
ATOM 507 C C . ASN A 1 64 ? -1.715 -25.183 9.376 1.00 64.69 64 ASN A C 1
ATOM 509 O O . ASN A 1 64 ? -2.357 -25.865 10.181 1.00 64.69 64 ASN A O 1
ATOM 513 N N . THR A 1 65 ? -1.078 -25.717 8.336 1.00 65.75 65 THR A N 1
ATOM 514 C CA . THR A 1 65 ? -0.900 -27.139 8.079 1.00 65.75 65 THR A CA 1
ATOM 515 C C . THR A 1 65 ? 0.439 -27.587 8.667 1.00 65.75 65 THR A C 1
ATOM 517 O O . THR A 1 65 ? 1.416 -26.842 8.632 1.00 65.75 65 THR A O 1
ATOM 520 N N . PRO A 1 66 ? 0.549 -28.822 9.193 1.00 68.62 66 PRO A N 1
ATOM 521 C CA . PRO A 1 66 ? 1.849 -29.366 9.592 1.00 68.62 66 PRO A CA 1
ATOM 522 C C . PRO A 1 66 ? 2.859 -29.417 8.434 1.00 68.62 66 PRO A C 1
ATOM 524 O O . PRO A 1 66 ? 4.067 -29.402 8.671 1.00 68.62 66 PRO A O 1
ATOM 527 N N . ASP A 1 67 ? 2.363 -29.492 7.194 1.00 68.94 67 ASP A N 1
ATOM 528 C CA . ASP A 1 67 ? 3.172 -29.383 5.988 1.00 68.94 67 ASP A CA 1
ATOM 529 C C . ASP A 1 67 ? 3.367 -27.911 5.601 1.00 68.94 67 ASP A C 1
ATOM 531 O O . ASP A 1 67 ? 2.459 -27.267 5.075 1.00 68.94 67 ASP A O 1
ATOM 535 N N . ARG A 1 68 ? 4.578 -27.399 5.843 1.00 67.62 68 ARG A N 1
ATOM 536 C CA . ARG A 1 68 ? 4.988 -26.039 5.460 1.00 67.62 68 ARG A CA 1
ATOM 537 C C . ARG A 1 68 ? 5.148 -25.855 3.951 1.00 67.62 68 ARG A C 1
ATOM 539 O O . ARG A 1 68 ? 5.342 -24.732 3.499 1.00 67.62 68 ARG A O 1
ATOM 546 N N . ASN A 1 69 ? 5.082 -26.922 3.149 1.00 69.00 69 ASN A N 1
ATOM 547 C CA . ASN A 1 69 ? 5.095 -26.786 1.691 1.00 69.00 69 ASN A CA 1
ATOM 548 C C . ASN A 1 69 ? 3.849 -26.068 1.163 1.00 69.00 69 ASN A C 1
ATOM 550 O O . ASN A 1 69 ? 3.885 -25.558 0.041 1.00 69.00 69 ASN A O 1
ATOM 554 N N . ASP A 1 70 ? 2.776 -25.994 1.954 1.00 69.44 70 ASP A N 1
ATOM 555 C CA . ASP A 1 70 ? 1.565 -25.255 1.606 1.00 69.44 70 ASP A CA 1
ATOM 556 C C . ASP A 1 70 ? 1.690 -23.748 1.879 1.00 69.44 70 ASP A C 1
ATOM 558 O O . ASP A 1 70 ? 0.988 -22.968 1.234 1.00 69.44 70 ASP A O 1
ATOM 562 N N . ASP A 1 71 ? 2.647 -23.322 2.711 1.00 82.56 71 ASP A N 1
ATOM 563 C CA . ASP A 1 71 ? 2.882 -21.908 3.009 1.00 82.56 71 ASP A CA 1
ATOM 564 C C . ASP A 1 71 ? 3.350 -21.158 1.757 1.00 82.56 71 ASP A C 1
ATOM 566 O O . ASP A 1 71 ? 4.103 -21.673 0.920 1.00 82.56 71 ASP A O 1
ATOM 570 N N . GLU A 1 72 ? 2.879 -19.931 1.585 1.00 88.81 72 GLU A N 1
ATOM 571 C CA . GLU A 1 72 ? 3.197 -19.118 0.414 1.00 88.81 72 GLU A CA 1
ATOM 572 C C . GLU A 1 72 ? 3.107 -17.627 0.725 1.00 88.81 72 GLU A C 1
ATOM 574 O O . GLU A 1 72 ? 2.378 -17.187 1.610 1.00 88.81 72 GLU A O 1
ATOM 579 N N . TYR A 1 73 ? 3.805 -16.820 -0.062 1.00 93.38 73 TYR A N 1
ATOM 580 C CA . TYR A 1 73 ? 3.514 -15.404 -0.159 1.00 93.38 73 TYR A CA 1
ATOM 581 C C . TYR A 1 73 ? 2.297 -15.184 -1.051 1.00 93.38 73 TYR A C 1
ATOM 583 O O . TYR A 1 73 ? 2.193 -15.738 -2.150 1.00 93.38 73 TYR A O 1
ATOM 591 N N . ARG A 1 74 ? 1.409 -14.299 -0.607 1.00 95.38 74 ARG A N 1
ATOM 592 C CA . ARG A 1 74 ? 0.303 -13.770 -1.402 1.00 95.38 74 ARG A CA 1
ATOM 593 C C . ARG A 1 74 ? 0.482 -12.277 -1.572 1.00 95.38 74 ARG A C 1
ATOM 595 O O . ARG A 1 74 ? 0.824 -11.580 -0.621 1.00 95.38 74 ARG A O 1
ATOM 602 N N . MET A 1 75 ? 0.248 -11.801 -2.786 1.00 97.88 75 MET A N 1
ATOM 603 C CA . MET A 1 75 ? 0.353 -10.398 -3.146 1.00 97.88 75 MET A CA 1
ATOM 604 C C . MET A 1 75 ? -0.931 -9.936 -3.810 1.00 97.88 75 MET A C 1
ATOM 606 O O . MET A 1 75 ? -1.269 -10.403 -4.899 1.00 97.88 75 MET A O 1
ATOM 610 N N . TRP A 1 76 ? -1.591 -8.963 -3.192 1.00 98.44 76 TRP A N 1
ATOM 611 C CA . TRP A 1 76 ? -2.624 -8.178 -3.855 1.00 98.44 76 TRP A CA 1
ATOM 612 C C . TRP A 1 76 ? -1.986 -6.913 -4.404 1.00 98.44 76 TRP A C 1
ATOM 614 O O . TRP A 1 76 ? -1.210 -6.259 -3.710 1.00 98.44 76 TRP A O 1
ATOM 624 N N . TYR A 1 77 ? -2.261 -6.591 -5.663 1.00 97.75 77 TYR A N 1
ATOM 625 C CA . TYR A 1 77 ? -1.560 -5.520 -6.366 1.00 97.75 77 TYR A CA 1
ATOM 626 C C . TYR A 1 77 ? -2.496 -4.703 -7.238 1.00 97.75 77 TYR A C 1
ATOM 628 O O . TYR A 1 77 ? -3.427 -5.239 -7.837 1.00 97.75 77 TYR A O 1
ATOM 636 N N . SER A 1 78 ? -2.218 -3.406 -7.339 1.00 97.38 78 SER A N 1
ATOM 637 C CA . SER A 1 78 ? -2.958 -2.507 -8.224 1.00 97.38 78 SER A CA 1
ATOM 638 C C . SER A 1 78 ? -2.447 -2.689 -9.647 1.00 97.38 78 SER A C 1
ATOM 640 O O . SER A 1 78 ? -1.249 -2.539 -9.899 1.00 97.38 78 SER A O 1
ATOM 642 N N . GLY A 1 79 ? -3.337 -3.014 -10.575 1.00 95.75 79 GLY A N 1
ATOM 643 C CA . GLY A 1 79 ? -3.028 -3.141 -11.993 1.00 95.75 79 GLY A CA 1
ATOM 644 C C . GLY A 1 79 ? -3.775 -2.098 -12.807 1.00 95.75 79 GLY A C 1
ATOM 645 O O . GLY A 1 79 ? -4.922 -1.768 -12.512 1.00 95.75 79 GLY A O 1
ATOM 646 N N . THR A 1 80 ? -3.125 -1.567 -13.839 1.00 93.06 80 THR A N 1
ATOM 647 C CA . THR A 1 80 ? -3.789 -0.671 -14.795 1.00 93.06 80 THR A CA 1
ATOM 648 C C . THR A 1 80 ? -3.646 -1.210 -16.192 1.00 93.06 80 THR A C 1
ATOM 650 O O . THR A 1 80 ? -2.553 -1.655 -16.559 1.00 93.06 80 THR A O 1
ATOM 653 N N . SER A 1 81 ? -4.724 -1.097 -16.959 1.00 89.88 81 SER A N 1
ATOM 654 C CA . SER A 1 81 ? -4.717 -1.414 -18.374 1.00 89.88 81 SER A CA 1
ATOM 655 C C . SER A 1 81 ? -4.753 -0.148 -19.216 1.00 89.88 81 SER A C 1
ATOM 657 O O . SER A 1 81 ? -5.624 0.705 -19.030 1.00 89.88 81 SER A O 1
ATOM 659 N N . PHE A 1 82 ? -3.849 -0.046 -20.187 1.00 81.69 82 PHE A N 1
ATOM 660 C CA . PHE A 1 82 ? -3.909 0.995 -21.210 1.00 81.69 82 PHE A CA 1
ATOM 661 C C . PHE A 1 82 ? -5.057 0.726 -22.187 1.00 81.69 82 PHE A C 1
ATOM 663 O O . PHE A 1 82 ? -5.810 1.632 -22.540 1.00 81.69 82 PHE A O 1
ATOM 670 N N . THR A 1 83 ? -5.219 -0.532 -22.602 1.00 77.50 83 THR A N 1
ATOM 671 C CA . THR A 1 83 ? -6.204 -0.926 -23.620 1.00 77.50 83 THR A CA 1
ATOM 672 C C . THR A 1 83 ? -7.640 -0.878 -23.106 1.00 77.50 83 THR A C 1
ATOM 674 O O . THR A 1 83 ? -8.545 -0.482 -23.840 1.00 77.50 83 THR A O 1
ATOM 677 N N . ARG A 1 84 ? -7.857 -1.246 -21.839 1.00 79.19 84 ARG A N 1
ATOM 678 C CA . ARG A 1 84 ? -9.183 -1.261 -21.200 1.00 79.19 84 ARG A CA 1
ATOM 679 C C . ARG A 1 84 ? -9.478 0.006 -20.402 1.00 79.19 84 ARG A C 1
ATOM 681 O O . ARG A 1 84 ? -10.625 0.222 -20.029 1.00 79.19 84 ARG A O 1
ATOM 688 N N . ASN A 1 85 ? -8.457 0.823 -20.128 1.00 84.19 85 ASN A N 1
ATOM 689 C CA . ASN A 1 85 ? -8.517 1.980 -19.228 1.00 84.19 85 ASN A CA 1
ATOM 690 C C . ASN A 1 85 ? -9.037 1.643 -17.809 1.00 84.19 85 ASN A C 1
ATOM 692 O O . ASN A 1 85 ? -9.522 2.525 -17.099 1.00 84.19 85 ASN A O 1
ATOM 696 N N . SER A 1 86 ? -8.924 0.383 -17.377 1.00 87.06 86 SER A N 1
ATOM 697 C CA . SER A 1 86 ? -9.335 -0.062 -16.041 1.00 87.06 86 SER A CA 1
ATOM 698 C C . SER A 1 86 ? -8.178 0.010 -15.043 1.00 87.06 86 SER A C 1
ATOM 700 O O . SER A 1 86 ? -7.004 0.019 -15.435 1.00 87.06 86 SER A O 1
ATOM 702 N N . LYS A 1 87 ? -8.515 0.157 -13.756 1.00 94.75 87 LYS A N 1
ATOM 703 C CA . LYS A 1 87 ? -7.572 0.325 -12.640 1.00 94.75 87 LYS A CA 1
ATOM 704 C C . LYS A 1 87 ? -8.128 -0.456 -11.456 1.00 94.75 87 LYS A C 1
ATOM 706 O O . LYS A 1 87 ? -9.004 0.031 -10.743 1.00 94.75 87 LYS A O 1
ATOM 711 N N . ASP A 1 88 ? -7.662 -1.691 -11.356 1.00 96.88 88 ASP A N 1
ATOM 712 C CA . ASP A 1 88 ? -8.257 -2.772 -10.575 1.00 96.88 88 ASP A CA 1
ATOM 713 C C . ASP A 1 88 ? -7.221 -3.371 -9.616 1.00 96.88 88 ASP A C 1
ATOM 715 O O . ASP A 1 88 ? -6.040 -3.015 -9.662 1.00 96.88 88 ASP A O 1
ATOM 719 N N . ILE A 1 89 ? -7.631 -4.328 -8.780 1.00 98.44 89 ILE A N 1
ATOM 720 C CA . ILE A 1 89 ? -6.703 -5.074 -7.921 1.00 98.44 89 ILE A CA 1
ATOM 721 C C . ILE A 1 89 ? -6.714 -6.555 -8.310 1.00 98.44 89 ILE A C 1
ATOM 723 O O . ILE A 1 89 ? -7.763 -7.183 -8.480 1.00 98.44 89 ILE A O 1
ATOM 727 N N . GLY A 1 90 ? -5.518 -7.113 -8.458 1.00 98.06 90 GLY A N 1
ATOM 728 C CA . GLY A 1 90 ? -5.267 -8.514 -8.783 1.00 98.06 90 GLY A CA 1
ATOM 729 C C . GLY A 1 90 ? -4.547 -9.247 -7.663 1.00 98.06 90 GLY A C 1
ATOM 730 O O . GLY A 1 90 ? -4.137 -8.645 -6.675 1.00 98.06 90 GLY A O 1
ATOM 731 N N . LEU A 1 91 ? -4.381 -10.551 -7.856 1.00 97.56 91 LEU A N 1
ATOM 732 C CA . LEU A 1 91 ? -3.693 -11.475 -6.961 1.00 97.56 91 LEU A CA 1
ATOM 733 C C . LEU A 1 91 ? -2.534 -12.169 -7.688 1.00 97.56 91 LEU A C 1
ATOM 735 O O . LEU A 1 91 ? -2.658 -12.580 -8.848 1.00 97.56 91 LEU A O 1
ATOM 739 N N . ALA A 1 92 ? -1.419 -12.349 -6.994 1.00 96.50 92 ALA A N 1
ATOM 740 C CA . ALA A 1 92 ? -0.345 -13.255 -7.373 1.00 96.50 92 ALA A CA 1
ATOM 741 C C . ALA A 1 92 ? 0.155 -14.028 -6.146 1.00 96.50 92 ALA A C 1
ATOM 743 O O . ALA A 1 92 ? 0.075 -13.532 -5.022 1.00 96.50 92 ALA A O 1
ATOM 744 N N . THR A 1 93 ? 0.688 -15.228 -6.362 1.00 94.44 93 THR A N 1
ATOM 745 C CA . THR A 1 93 ? 1.284 -16.056 -5.306 1.00 94.44 93 THR A CA 1
ATOM 746 C C . THR A 1 93 ? 2.737 -16.392 -5.613 1.00 94.44 93 THR A C 1
ATOM 748 O O . THR A 1 93 ? 3.176 -16.342 -6.767 1.00 94.44 93 THR A O 1
ATOM 751 N N . SER A 1 94 ? 3.508 -16.694 -4.573 1.00 92.75 94 SER A N 1
ATOM 752 C CA . SER A 1 94 ? 4.921 -17.044 -4.680 1.00 92.75 94 SER A CA 1
ATOM 753 C C . SER A 1 94 ? 5.350 -17.934 -3.518 1.00 92.75 94 SER A C 1
ATOM 755 O O . SER A 1 94 ? 4.903 -17.743 -2.395 1.00 92.75 94 SER A O 1
ATOM 757 N N . LYS A 1 95 ? 6.253 -18.888 -3.759 1.00 86.69 95 LYS A N 1
ATOM 758 C CA . LYS A 1 95 ? 6.849 -19.709 -2.689 1.00 86.69 95 LYS A CA 1
ATOM 759 C C . LYS A 1 95 ? 8.111 -19.090 -2.088 1.00 86.69 95 LYS A C 1
ATOM 761 O O . LYS A 1 95 ? 8.472 -19.418 -0.965 1.00 86.69 95 LYS A O 1
ATOM 766 N N . ASP A 1 96 ? 8.771 -18.198 -2.820 1.00 85.00 96 ASP A N 1
ATOM 767 C CA . ASP A 1 96 ? 10.075 -17.625 -2.467 1.00 85.00 96 ASP A CA 1
ATOM 768 C C . ASP A 1 96 ? 10.046 -16.093 -2.312 1.00 85.00 96 ASP A C 1
ATOM 770 O O . ASP A 1 96 ? 11.029 -15.501 -1.872 1.00 85.00 96 ASP A O 1
ATOM 774 N N . GLY A 1 97 ? 8.936 -15.439 -2.668 1.00 89.44 97 GLY A N 1
ATOM 775 C CA . GLY A 1 97 ? 8.806 -13.982 -2.667 1.00 89.44 97 GLY A CA 1
ATOM 776 C C . GLY A 1 97 ? 9.476 -13.291 -3.864 1.00 89.44 97 GLY A C 1
ATOM 777 O O . GLY A 1 97 ? 9.413 -12.064 -3.993 1.00 89.44 97 GLY A O 1
ATOM 778 N N . ILE A 1 98 ? 10.100 -14.063 -4.756 1.00 87.88 98 ILE A N 1
ATOM 779 C CA . ILE A 1 98 ? 10.879 -13.596 -5.909 1.00 87.88 98 ILE A CA 1
ATOM 780 C C . ILE A 1 98 ? 10.138 -13.939 -7.202 1.00 87.88 98 ILE A C 1
ATOM 782 O O . ILE A 1 98 ? 9.921 -13.071 -8.045 1.00 87.88 98 ILE A O 1
ATOM 786 N N . THR A 1 99 ? 9.723 -15.194 -7.348 1.00 88.00 99 THR A N 1
ATOM 787 C CA . THR A 1 99 ? 9.047 -15.717 -8.534 1.00 88.00 99 THR A CA 1
ATOM 788 C C . THR A 1 99 ? 7.542 -15.703 -8.304 1.00 88.00 99 THR A C 1
ATOM 790 O O . THR A 1 99 ? 7.034 -16.430 -7.449 1.00 88.00 99 THR A O 1
ATOM 793 N N . TRP A 1 100 ? 6.814 -14.889 -9.069 1.00 93.62 100 TRP A N 1
ATOM 794 C CA . TRP A 1 100 ? 5.380 -14.660 -8.868 1.00 93.62 100 TRP A CA 1
ATOM 795 C C . TRP A 1 100 ? 4.520 -15.282 -9.969 1.00 93.62 100 TRP A C 1
ATOM 797 O O . TRP A 1 100 ? 4.739 -15.048 -11.158 1.00 93.62 100 TRP A O 1
ATOM 807 N N . SER A 1 101 ? 3.482 -16.011 -9.561 1.00 93.69 101 SER A N 1
ATOM 808 C CA . SER A 1 101 ? 2.437 -16.545 -10.436 1.00 93.69 101 SER A CA 1
ATOM 809 C C . SER A 1 101 ? 1.166 -15.718 -10.289 1.00 93.69 101 SER A C 1
ATOM 811 O O . SER A 1 101 ? 0.552 -15.691 -9.225 1.00 93.69 101 SER A O 1
ATOM 813 N N . ARG A 1 102 ? 0.753 -15.030 -11.358 1.00 94.62 102 ARG A N 1
ATOM 814 C CA . ARG A 1 102 ? -0.521 -14.295 -11.380 1.00 94.62 102 ARG A CA 1
ATOM 815 C C . ARG A 1 102 ? -1.698 -15.261 -11.327 1.00 94.62 102 ARG A C 1
ATOM 817 O O . ARG A 1 102 ? -1.704 -16.264 -12.038 1.00 94.62 102 ARG A O 1
ATOM 824 N N . TYR A 1 103 ? -2.735 -14.904 -10.576 1.00 95.94 103 TYR A N 1
ATOM 825 C CA . TYR A 1 103 ? -4.002 -15.615 -10.637 1.00 95.94 103 TYR A CA 1
ATOM 826 C C . TYR A 1 103 ? -4.652 -15.441 -12.018 1.00 95.94 103 TYR A C 1
ATOM 828 O O . TYR A 1 103 ? -4.845 -14.325 -12.504 1.00 95.94 103 TYR A O 1
ATOM 836 N N . VAL A 1 104 ? -5.002 -16.557 -12.661 1.00 92.88 104 VAL A N 1
ATOM 837 C CA . VAL A 1 104 ? -5.549 -16.569 -14.030 1.00 92.88 104 VAL A CA 1
ATOM 838 C C . VAL A 1 104 ? -6.892 -15.838 -14.146 1.00 92.88 104 VAL A C 1
ATOM 840 O O . VAL A 1 104 ? -7.213 -15.314 -15.209 1.00 92.88 104 VAL A O 1
ATOM 843 N N . GLY A 1 105 ? -7.661 -15.767 -13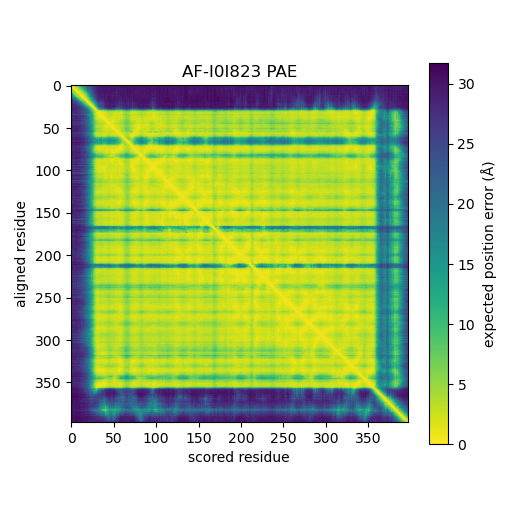.055 1.00 93.50 105 GLY A N 1
ATOM 844 C CA . GLY A 1 105 ? -8.954 -15.083 -13.008 1.00 93.50 105 GLY A CA 1
ATOM 845 C C . GLY A 1 105 ? -8.876 -13.586 -12.697 1.00 93.50 105 GLY A C 1
ATOM 846 O O . GLY A 1 105 ? -9.918 -12.972 -12.488 1.00 93.50 105 GLY A O 1
ATOM 847 N N . ASN A 1 106 ? -7.677 -12.995 -12.643 1.00 96.12 106 ASN A N 1
ATOM 848 C CA . ASN A 1 106 ? -7.523 -11.571 -12.354 1.00 96.12 106 ASN A CA 1
ATOM 849 C C . ASN A 1 106 ? -8.298 -10.659 -13.337 1.00 96.12 106 ASN A C 1
ATOM 851 O O . ASN A 1 106 ? -8.433 -10.990 -14.521 1.00 96.12 106 ASN A O 1
ATOM 855 N N . PRO A 1 107 ? -8.730 -9.462 -12.887 1.00 96.94 107 PRO A N 1
ATOM 856 C CA . PRO A 1 107 ? -8.612 -8.923 -11.521 1.00 96.94 107 PRO A CA 1
ATOM 857 C C . PRO A 1 107 ? -9.582 -9.578 -10.519 1.00 96.94 107 PRO A C 1
ATOM 859 O O . PRO A 1 107 ? -10.655 -10.038 -10.909 1.00 96.94 107 PRO A O 1
ATOM 862 N N . VAL A 1 108 ? -9.209 -9.586 -9.232 1.00 97.94 108 VAL A N 1
ATOM 863 C CA . VAL A 1 108 ? -10.007 -10.170 -8.128 1.00 97.94 108 VAL A CA 1
ATOM 864 C C . VAL A 1 108 ? -11.024 -9.193 -7.532 1.00 97.94 108 VAL A C 1
ATOM 866 O O . VAL A 1 108 ? -12.029 -9.613 -6.965 1.00 97.94 108 VAL A O 1
ATOM 869 N N . ILE A 1 109 ? -10.806 -7.889 -7.701 1.00 96.25 109 ILE A N 1
ATOM 870 C CA . ILE A 1 109 ? -11.790 -6.843 -7.409 1.00 96.25 109 ILE A CA 1
ATOM 871 C C . ILE A 1 109 ? -11.679 -5.756 -8.479 1.00 96.25 109 ILE A C 1
ATOM 873 O O . ILE A 1 109 ? -10.582 -5.426 -8.934 1.00 96.25 109 ILE A O 1
ATOM 877 N N . ARG A 1 110 ? -12.834 -5.241 -8.910 1.00 95.44 110 ARG A N 1
ATOM 878 C CA . ARG A 1 110 ? -12.952 -4.206 -9.942 1.00 95.44 110 ARG A CA 1
ATOM 879 C C . ARG A 1 110 ? -13.443 -2.889 -9.353 1.00 95.44 110 ARG A C 1
ATOM 881 O O . ARG A 1 110 ? -14.166 -2.881 -8.347 1.00 95.44 110 ARG A O 1
ATOM 888 N N . ASN A 1 111 ? -13.059 -1.790 -9.990 1.00 93.50 111 ASN A N 1
ATOM 889 C CA . ASN A 1 111 ? -13.642 -0.471 -9.748 1.00 93.50 111 ASN A CA 1
ATOM 890 C C . ASN A 1 111 ? -15.176 -0.481 -9.940 1.00 93.50 111 ASN A C 1
ATOM 892 O O . ASN A 1 111 ? -15.732 -1.393 -10.558 1.00 93.50 111 ASN A O 1
ATOM 896 N N . GLY A 1 112 ? -15.872 0.486 -9.339 1.00 91.88 112 GLY A N 1
ATOM 897 C CA . GLY A 1 112 ? -17.331 0.602 -9.433 1.00 91.88 112 GLY A CA 1
ATOM 898 C C . GLY A 1 112 ? -17.829 1.017 -10.821 1.00 91.88 112 GLY A C 1
ATOM 899 O O . GLY A 1 112 ? -17.044 1.308 -11.723 1.00 91.88 112 GLY A O 1
ATOM 900 N N . GLU A 1 113 ? -19.151 1.067 -10.989 1.00 91.12 113 GLU A N 1
ATOM 901 C CA . GLU A 1 113 ? -19.788 1.645 -12.180 1.00 91.12 113 GLU A CA 1
ATOM 902 C C . GLU A 1 113 ? -19.916 3.171 -12.056 1.00 91.12 113 GLU A C 1
ATOM 904 O O . GLU A 1 113 ? -19.679 3.752 -10.997 1.00 91.12 113 GLU A O 1
ATOM 909 N N . PHE A 1 114 ? -20.291 3.848 -13.144 1.00 91.62 114 PHE A N 1
ATOM 910 C CA . PHE A 1 114 ? -20.507 5.293 -13.104 1.00 91.62 114 PHE A CA 1
ATOM 911 C C . PHE A 1 114 ? -21.539 5.659 -12.027 1.00 91.62 114 PHE A C 1
ATOM 913 O O . PHE A 1 114 ? -22.601 5.047 -11.933 1.00 91.62 114 PHE A O 1
ATOM 920 N N . GLY A 1 115 ? -21.222 6.672 -11.225 1.00 90.44 115 GLY A N 1
ATOM 921 C CA . GLY A 1 115 ? -22.003 7.083 -10.060 1.00 90.44 115 GLY A CA 1
ATOM 922 C C . GLY A 1 115 ? -21.464 6.547 -8.732 1.00 90.44 115 GLY A C 1
ATOM 923 O O . GLY A 1 115 ? -21.806 7.108 -7.699 1.00 90.44 115 GLY A O 1
ATOM 924 N N . TYR A 1 116 ? -20.587 5.538 -8.739 1.00 93.62 116 TYR A N 1
ATOM 925 C CA . TYR A 1 116 ? -19.928 5.032 -7.531 1.00 93.62 116 TYR A CA 1
ATOM 926 C C . TYR A 1 116 ? -18.699 5.879 -7.178 1.00 93.62 116 TYR A C 1
ATOM 928 O O . TYR A 1 116 ? -18.033 6.417 -8.069 1.00 93.62 116 TYR A O 1
ATOM 936 N N . TRP A 1 117 ? -18.387 5.981 -5.884 1.00 94.88 117 TRP A N 1
ATOM 937 C CA . TRP A 1 117 ? -17.241 6.741 -5.357 1.00 94.88 117 TRP A CA 1
ATOM 938 C C . TRP A 1 117 ? -15.874 6.212 -5.835 1.00 94.88 117 TRP A C 1
ATOM 940 O O . TRP A 1 117 ? -14.911 6.970 -5.915 1.00 94.88 117 TRP A O 1
ATOM 950 N N . ASP A 1 118 ? -15.798 4.927 -6.196 1.00 95.12 118 ASP A N 1
ATOM 951 C CA . ASP A 1 118 ? -14.587 4.243 -6.659 1.00 95.12 118 ASP A CA 1
ATOM 952 C C . ASP A 1 118 ? -14.606 3.908 -8.162 1.00 95.12 118 ASP A C 1
ATOM 954 O O . ASP A 1 118 ? -13.921 2.989 -8.615 1.00 95.12 118 ASP A O 1
ATOM 958 N N . TYR A 1 119 ? -15.397 4.647 -8.948 1.00 93.81 119 TYR A N 1
ATOM 959 C CA . TYR A 1 119 ? -15.600 4.412 -10.382 1.00 93.81 119 TYR A CA 1
ATOM 960 C C . TYR A 1 119 ? -14.335 4.551 -11.231 1.00 93.81 119 TYR A C 1
ATOM 962 O O . TYR A 1 119 ? -14.140 3.783 -12.165 1.00 93.81 119 TYR A O 1
ATOM 970 N N . GLU A 1 120 ? -13.469 5.533 -10.987 1.00 94.56 120 GLU A N 1
ATOM 971 C CA . GLU A 1 120 ? -12.356 5.794 -11.912 1.00 94.56 120 GLU A CA 1
ATOM 972 C C . GLU A 1 120 ? -11.130 4.929 -11.626 1.00 94.56 120 GLU A C 1
ATOM 974 O O . GLU A 1 120 ? -10.312 4.696 -12.529 1.00 94.56 120 GLU A O 1
ATOM 979 N N . ARG A 1 121 ? -10.975 4.490 -10.371 1.00 94.81 121 ARG A N 1
ATOM 980 C CA . ARG A 1 121 ? -9.940 3.544 -9.944 1.00 94.81 121 ARG A CA 1
ATOM 981 C C . ARG A 1 121 ? -10.155 3.012 -8.543 1.00 94.81 121 ARG A C 1
ATOM 983 O O . ARG A 1 121 ? -10.655 3.722 -7.674 1.00 94.81 121 ARG A O 1
ATOM 990 N N . ILE A 1 122 ? -9.592 1.827 -8.338 1.00 97.31 122 ILE A N 1
ATOM 991 C CA . ILE A 1 122 ? -9.205 1.300 -7.034 1.00 97.31 122 ILE A CA 1
ATOM 992 C C . ILE A 1 122 ? -7.715 0.937 -7.033 1.00 97.31 122 ILE A C 1
ATOM 994 O O . ILE A 1 122 ? -7.162 0.551 -8.066 1.00 97.31 122 ILE A O 1
ATOM 998 N N . ASN A 1 123 ? -7.041 1.093 -5.895 1.00 96.94 123 ASN A N 1
ATOM 999 C CA . ASN A 1 123 ? -5.618 0.786 -5.732 1.00 96.94 123 ASN A CA 1
ATOM 1000 C C . ASN A 1 123 ? -5.219 0.670 -4.253 1.00 96.94 123 ASN A C 1
ATOM 1002 O O . ASN A 1 123 ? -6.034 0.876 -3.362 1.00 96.94 123 ASN A O 1
ATOM 1006 N N . ALA A 1 124 ? -3.939 0.378 -4.011 1.00 97.62 124 ALA A N 1
ATOM 1007 C CA . ALA A 1 124 ? -3.322 0.293 -2.686 1.00 97.62 124 ALA A CA 1
ATOM 1008 C C . ALA A 1 124 ? -4.139 -0.561 -1.694 1.00 97.62 124 ALA A C 1
ATOM 1010 O O . ALA A 1 124 ? -4.633 -0.031 -0.697 1.00 97.62 124 ALA A O 1
ATOM 1011 N N . PRO A 1 125 ? -4.335 -1.862 -1.993 1.00 98.50 125 PRO A N 1
ATOM 1012 C CA . PRO A 1 125 ? -4.939 -2.780 -1.043 1.00 98.50 125 PRO A CA 1
ATOM 1013 C C . PRO A 1 125 ? -4.085 -2.889 0.223 1.00 98.50 125 PRO A C 1
ATOM 1015 O O . PRO A 1 125 ? -2.863 -2.877 0.145 1.00 98.50 125 PRO A O 1
ATOM 1018 N N . SER A 1 126 ? -4.744 -3.111 1.350 1.00 98.69 126 SER A N 1
ATOM 1019 C CA . SER A 1 126 ? -4.202 -3.659 2.589 1.00 98.69 126 SER A CA 1
ATOM 1020 C C . SER A 1 126 ? -5.056 -4.865 2.950 1.00 98.69 126 SER A C 1
ATOM 1022 O O . SER A 1 126 ? -6.286 -4.761 2.967 1.00 98.69 126 SER A O 1
ATOM 1024 N N . VAL A 1 127 ? -4.430 -6.027 3.147 1.00 98.31 127 VAL A N 1
ATOM 1025 C CA . VAL A 1 127 ? -5.140 -7.307 3.258 1.00 98.31 127 VAL A CA 1
ATOM 1026 C C . VAL A 1 127 ? -4.778 -8.016 4.549 1.00 98.31 127 VAL A C 1
ATOM 1028 O O . VAL A 1 127 ? -3.615 -8.234 4.862 1.00 98.31 127 VAL A O 1
ATOM 1031 N N . LEU A 1 128 ? -5.798 -8.460 5.267 1.00 95.56 128 LEU A N 1
ATOM 1032 C CA . LEU A 1 128 ? -5.659 -9.196 6.511 1.00 95.56 128 LEU A CA 1
ATOM 1033 C C . LEU A 1 128 ? -6.503 -10.467 6.450 1.00 95.56 128 LEU A C 1
ATOM 1035 O O . LEU A 1 128 ? -7.655 -10.435 6.023 1.00 95.56 128 LEU A O 1
ATOM 1039 N N . TYR A 1 129 ? -5.960 -11.577 6.943 1.00 93.12 129 TYR A N 1
ATOM 1040 C CA . TYR A 1 129 ? -6.773 -12.732 7.311 1.00 93.12 129 TYR A CA 1
ATOM 1041 C C . TYR A 1 129 ? -7.090 -12.671 8.806 1.00 93.12 129 TYR A C 1
ATOM 1043 O O . TYR A 1 129 ? -6.192 -12.812 9.642 1.00 93.12 129 TYR A O 1
ATOM 1051 N N . ASP A 1 130 ? -8.357 -12.445 9.151 1.00 90.69 130 ASP A N 1
ATOM 1052 C CA . ASP A 1 130 ? -8.799 -12.470 10.541 1.00 90.69 130 ASP A CA 1
ATOM 1053 C C . ASP A 1 130 ? -9.049 -13.915 10.976 1.00 90.69 130 ASP A C 1
ATOM 1055 O O . ASP A 1 130 ? -10.080 -14.511 10.662 1.00 90.69 130 ASP A O 1
ATOM 1059 N N . LYS A 1 131 ? -8.090 -14.480 11.715 1.00 85.88 131 LYS A N 1
ATOM 1060 C CA . LYS A 1 131 ? -8.158 -15.862 12.206 1.00 85.88 131 LYS A CA 1
ATOM 1061 C C . LYS A 1 131 ? -9.319 -16.103 13.176 1.00 85.88 131 LYS A C 1
ATOM 1063 O O . LYS A 1 131 ? -9.775 -17.238 13.268 1.00 85.88 131 LYS A O 1
ATOM 1068 N N . GLU A 1 132 ? -9.777 -15.081 13.900 1.00 87.31 132 GLU A N 1
ATOM 1069 C CA . GLU A 1 132 ? -10.879 -15.219 14.865 1.00 87.31 132 GLU A CA 1
ATOM 1070 C C . GLU A 1 132 ? -12.231 -15.326 14.153 1.00 87.31 132 GLU A C 1
ATOM 1072 O O . GLU A 1 132 ? -13.092 -16.098 14.568 1.00 87.31 132 GLU A O 1
ATOM 1077 N N . GLU A 1 133 ? -12.395 -14.581 13.058 1.00 88.69 133 GLU A N 1
ATOM 1078 C CA . GLU A 1 133 ? -13.611 -14.586 12.237 1.00 88.69 133 GLU A CA 1
ATOM 1079 C C . GLU A 1 133 ? -13.557 -15.614 11.091 1.00 88.69 133 GLU A C 1
ATOM 1081 O O . GLU A 1 133 ? -14.590 -15.949 10.514 1.00 88.69 133 GLU A O 1
ATOM 1086 N N . GLY A 1 134 ? -12.369 -16.122 10.749 1.00 88.44 134 GLY A N 1
ATOM 1087 C CA . GLY A 1 134 ? -12.163 -17.039 9.626 1.00 88.44 134 GLY A CA 1
ATOM 1088 C C . GLY A 1 134 ? -12.404 -16.387 8.262 1.00 88.44 134 GLY A C 1
ATOM 1089 O O . GLY A 1 134 ? -12.871 -17.053 7.338 1.00 88.44 134 GLY A O 1
ATOM 1090 N N . ILE A 1 135 ? -12.134 -15.083 8.135 1.00 93.62 135 ILE A N 1
ATOM 1091 C CA . ILE A 1 135 ? -12.458 -14.298 6.938 1.00 93.62 135 ILE A CA 1
ATOM 1092 C C . ILE A 1 135 ? -11.284 -13.426 6.492 1.00 93.62 135 ILE A C 1
ATOM 1094 O O . ILE A 1 135 ? -10.526 -12.884 7.298 1.00 93.62 135 ILE A O 1
ATOM 1098 N N . TRP A 1 136 ? -11.149 -13.267 5.181 1.00 95.62 136 TRP A N 1
ATOM 1099 C CA . TRP A 1 136 ? -10.253 -12.298 4.569 1.00 95.62 136 TRP A CA 1
ATOM 1100 C C . TRP A 1 136 ? -10.913 -10.927 4.518 1.00 95.62 136 TRP A C 1
ATOM 1102 O O . TRP A 1 136 ? -12.093 -10.796 4.185 1.00 95.62 136 TRP A O 1
ATOM 1112 N N . LYS A 1 137 ? -10.121 -9.905 4.811 1.00 98.31 137 LYS A N 1
ATOM 1113 C CA . LYS A 1 137 ? -10.509 -8.501 4.870 1.00 98.31 137 LYS A CA 1
ATOM 1114 C C . LYS A 1 137 ? -9.552 -7.696 4.002 1.00 98.31 137 LYS A C 1
ATOM 1116 O O . LYS A 1 137 ? -8.345 -7.908 4.071 1.00 98.31 137 LYS A O 1
ATOM 1121 N N . MET A 1 138 ? -10.085 -6.803 3.179 1.00 98.69 138 MET A N 1
ATOM 1122 C CA . MET A 1 138 ? -9.304 -5.889 2.352 1.00 98.69 138 MET A CA 1
ATOM 1123 C C . MET A 1 138 ? -9.806 -4.472 2.561 1.00 98.69 138 MET A C 1
ATOM 1125 O O . MET A 1 138 ? -11.001 -4.221 2.419 1.00 98.69 138 MET A O 1
ATOM 1129 N N . TRP A 1 139 ? -8.880 -3.556 2.812 1.00 98.88 139 TRP A N 1
ATOM 1130 C CA . TRP A 1 139 ? -9.103 -2.122 2.688 1.00 98.88 139 TRP A CA 1
ATOM 1131 C C . TRP A 1 139 ? -8.393 -1.621 1.442 1.00 98.88 139 TRP A C 1
ATOM 1133 O O . TRP A 1 139 ? -7.291 -2.072 1.151 1.00 98.88 139 TRP A O 1
ATOM 1143 N N . TYR A 1 140 ? -9.011 -0.731 0.677 1.00 98.75 140 TYR A N 1
ATOM 1144 C CA . TYR A 1 140 ? -8.440 -0.260 -0.587 1.00 98.75 140 TYR A CA 1
ATOM 1145 C C . TYR A 1 140 ? -8.767 1.209 -0.822 1.00 98.75 140 TYR A C 1
ATOM 1147 O O . TYR A 1 140 ? -9.825 1.681 -0.421 1.00 98.75 140 TYR A O 1
ATOM 1155 N N . ALA A 1 141 ? -7.880 1.937 -1.493 1.00 98.31 141 ALA A N 1
ATOM 1156 C CA . ALA A 1 141 ? -8.161 3.300 -1.922 1.00 98.31 141 ALA A CA 1
ATOM 1157 C C . ALA A 1 141 ? -9.035 3.287 -3.184 1.00 98.31 141 ALA A C 1
ATOM 1159 O O . ALA A 1 141 ? -8.783 2.500 -4.097 1.00 98.31 141 ALA A O 1
ATOM 1160 N N . GLY A 1 142 ? -10.028 4.167 -3.256 1.00 97.44 142 GLY A N 1
ATOM 1161 C CA . GLY A 1 142 ? -10.877 4.365 -4.431 1.00 97.44 142 GLY A CA 1
ATOM 1162 C C . GLY A 1 142 ? -11.032 5.844 -4.767 1.00 97.44 142 GLY A C 1
ATOM 1163 O O . GLY A 1 142 ? -10.895 6.699 -3.892 1.00 97.44 142 GLY A O 1
ATOM 1164 N N . TYR A 1 143 ? -11.265 6.148 -6.043 1.00 96.12 143 TYR A N 1
ATOM 1165 C CA . TYR A 1 143 ? -11.395 7.522 -6.529 1.00 96.12 143 TYR A CA 1
ATOM 1166 C C . TYR A 1 143 ? -12.396 7.640 -7.674 1.00 96.12 143 TYR A C 1
ATOM 1168 O O . TYR A 1 143 ? -12.456 6.786 -8.566 1.00 96.12 143 TYR A O 1
ATOM 1176 N N . ALA A 1 144 ? -13.097 8.769 -7.684 1.00 94.56 144 ALA A N 1
ATOM 1177 C CA . ALA A 1 144 ? -13.855 9.287 -8.807 1.00 94.56 144 ALA A CA 1
ATOM 1178 C C . ALA A 1 144 ? -13.763 10.819 -8.804 1.00 94.56 144 ALA A C 1
ATOM 1180 O O . ALA A 1 144 ? -13.773 11.436 -7.743 1.00 94.56 144 ALA A O 1
ATOM 1181 N N . SER A 1 145 ? -13.712 11.456 -9.974 1.00 92.69 145 SER A N 1
ATOM 1182 C CA . SER A 1 145 ? -13.565 12.918 -10.079 1.00 92.69 145 SER A CA 1
ATOM 1183 C C . SER A 1 145 ? -14.725 13.720 -9.480 1.00 92.69 145 SER A C 1
ATOM 1185 O O . SER A 1 145 ? -14.540 14.868 -9.084 1.00 92.69 145 SER A O 1
ATOM 1187 N N . TYR A 1 146 ? -15.916 13.124 -9.405 1.00 91.06 146 TYR A N 1
ATOM 1188 C CA . TYR A 1 146 ? -17.096 13.699 -8.749 1.00 91.06 146 TYR A CA 1
ATOM 1189 C C . TYR A 1 146 ? -17.185 13.362 -7.252 1.00 91.06 146 TYR A C 1
ATOM 1191 O O . TYR A 1 146 ? -18.142 13.762 -6.593 1.00 91.06 146 TYR A O 1
ATOM 1199 N N . PHE A 1 147 ? -16.213 12.621 -6.722 1.00 86.94 147 PHE A N 1
ATOM 1200 C CA . PHE A 1 147 ? -16.048 12.341 -5.303 1.00 86.94 147 PHE A CA 1
ATOM 1201 C C . PHE A 1 147 ? -14.938 13.241 -4.729 1.00 86.94 147 PHE A C 1
ATOM 1203 O O . PHE A 1 147 ? -14.038 13.681 -5.449 1.00 86.94 147 PHE A O 1
ATOM 1210 N N . ALA A 1 148 ? -15.023 13.579 -3.441 1.00 82.50 148 ALA A N 1
ATOM 1211 C CA . ALA A 1 148 ? -14.145 14.551 -2.787 1.00 82.50 148 ALA A CA 1
ATOM 1212 C C . ALA A 1 148 ? -12.754 13.960 -2.465 1.00 82.50 148 ALA A C 1
ATOM 1214 O O . ALA A 1 148 ? -12.394 13.810 -1.303 1.00 82.50 148 ALA A O 1
ATOM 1215 N N . GLY A 1 149 ? -11.985 13.612 -3.505 1.00 91.94 149 GLY A N 1
ATOM 1216 C CA . GLY A 1 149 ? -10.653 13.004 -3.394 1.00 91.94 149 GLY A CA 1
ATOM 1217 C C . GLY A 1 149 ? -10.678 11.478 -3.368 1.00 91.94 149 GLY A C 1
ATOM 1218 O O . GLY A 1 149 ? -11.605 10.865 -3.885 1.00 91.94 149 GLY A O 1
ATOM 1219 N N . PHE A 1 150 ? -9.630 10.842 -2.837 1.00 96.69 150 PHE A N 1
ATOM 1220 C CA . PHE A 1 150 ? -9.669 9.404 -2.556 1.00 96.69 150 PHE A CA 1
ATOM 1221 C C . PHE A 1 150 ? -10.409 9.129 -1.244 1.00 96.69 150 PHE A C 1
ATOM 1223 O O . PHE A 1 150 ? -10.280 9.884 -0.276 1.00 96.69 150 PHE A O 1
ATOM 1230 N N . GLY A 1 151 ? -11.125 8.007 -1.222 1.00 97.50 151 GLY A N 1
ATOM 1231 C CA . GLY A 1 151 ? -11.661 7.373 -0.019 1.00 97.50 151 GLY A CA 1
ATOM 1232 C C . GLY A 1 151 ? -11.055 5.985 0.181 1.00 97.50 151 GLY A C 1
ATOM 1233 O O . GLY A 1 151 ? -10.378 5.456 -0.706 1.00 97.50 151 GLY A O 1
ATOM 1234 N N . ILE A 1 152 ? -11.318 5.375 1.333 1.00 98.56 152 ILE A N 1
ATOM 1235 C CA . ILE A 1 152 ? -10.928 4.000 1.644 1.00 98.56 152 ILE A CA 1
ATOM 1236 C C . ILE A 1 152 ? -12.179 3.132 1.768 1.00 98.56 152 ILE A C 1
ATOM 1238 O O . ILE A 1 152 ? -13.080 3.395 2.570 1.00 98.56 152 ILE A O 1
ATOM 1242 N N . GLY A 1 153 ? -12.211 2.084 0.953 1.00 98.06 153 GLY A N 1
ATOM 1243 C CA . GLY A 1 153 ? -13.251 1.075 0.921 1.00 98.06 153 GLY A CA 1
ATOM 1244 C C . GLY A 1 153 ? -12.853 -0.204 1.648 1.00 98.06 153 GLY A C 1
ATOM 1245 O O . GLY A 1 153 ? -11.687 -0.398 1.982 1.00 98.06 153 GLY A O 1
ATOM 1246 N N . TYR A 1 154 ? -13.828 -1.080 1.868 1.00 98.50 154 TYR A N 1
ATOM 1247 C CA . TYR A 1 154 ? -13.714 -2.355 2.561 1.00 98.50 154 TYR A CA 1
ATOM 1248 C C . TYR A 1 154 ? -14.399 -3.471 1.765 1.00 98.50 154 TYR A C 1
ATOM 1250 O O . TYR A 1 154 ? -15.502 -3.307 1.232 1.00 98.50 154 TYR A O 1
ATOM 1258 N N . ALA A 1 155 ? -13.751 -4.628 1.698 1.00 98.06 155 ALA A N 1
ATOM 1259 C CA . ALA A 1 155 ? -14.285 -5.838 1.094 1.00 98.06 155 ALA A CA 1
ATOM 1260 C C . ALA A 1 155 ? -13.901 -7.073 1.913 1.00 98.06 155 ALA A C 1
ATOM 1262 O O . ALA A 1 155 ? -12.859 -7.102 2.571 1.00 98.06 155 ALA A O 1
ATOM 1263 N N . THR A 1 156 ? -14.725 -8.116 1.836 1.00 97.50 156 THR A N 1
ATOM 1264 C CA . THR A 1 156 ? -14.468 -9.400 2.494 1.00 97.50 156 THR A CA 1
ATOM 1265 C C . THR A 1 156 ? -14.421 -10.554 1.506 1.00 97.50 156 THR A C 1
ATOM 1267 O O . THR A 1 156 ? -14.979 -10.484 0.409 1.00 97.50 156 THR A O 1
ATOM 1270 N N . SER A 1 157 ? -13.737 -11.628 1.892 1.00 96.06 157 SER A N 1
ATOM 1271 C CA . SER A 1 157 ? -13.642 -12.859 1.112 1.00 96.06 157 SER A CA 1
ATOM 1272 C C . SER A 1 157 ? -13.481 -14.072 2.028 1.00 96.06 157 SER A C 1
ATOM 1274 O O . SER A 1 157 ? -12.891 -13.980 3.100 1.00 96.06 157 SER A O 1
ATOM 1276 N N . THR A 1 158 ? -13.989 -15.231 1.616 1.00 93.12 158 THR A N 1
ATOM 1277 C CA . THR A 1 158 ? -13.766 -16.503 2.326 1.00 93.12 158 THR A CA 1
ATOM 1278 C C . THR A 1 158 ? -12.524 -17.247 1.835 1.00 93.12 158 THR A C 1
ATOM 1280 O O . THR A 1 158 ? -12.080 -18.180 2.492 1.00 93.12 158 THR A O 1
ATOM 1283 N N . ASP A 1 159 ? -11.950 -16.852 0.695 1.00 87.88 159 ASP A N 1
ATOM 1284 C CA . ASP A 1 159 ? -10.833 -17.554 0.044 1.00 87.88 159 ASP A CA 1
ATOM 1285 C C . ASP A 1 159 ? -9.667 -16.637 -0.387 1.00 87.88 159 ASP A C 1
ATOM 1287 O O . ASP A 1 159 ? -8.618 -17.121 -0.822 1.00 87.88 159 ASP A O 1
ATOM 1291 N N . GLY A 1 160 ? -9.827 -15.318 -0.247 1.00 89.69 160 GLY A N 1
ATOM 1292 C CA . GLY A 1 160 ? -8.858 -14.301 -0.662 1.00 89.69 160 GLY A CA 1
ATOM 1293 C C . GLY A 1 160 ? -8.854 -14.025 -2.173 1.00 89.69 160 GLY A C 1
ATOM 1294 O O . GLY A 1 160 ? -8.042 -13.223 -2.648 1.00 89.69 160 GLY A O 1
ATOM 1295 N N . ILE A 1 161 ? -9.757 -14.660 -2.928 1.00 92.56 161 ILE A N 1
ATOM 1296 C CA . ILE A 1 161 ? -9.856 -14.602 -4.394 1.00 92.56 161 ILE A CA 1
ATOM 1297 C C . ILE A 1 161 ? -11.175 -13.949 -4.817 1.00 92.56 161 ILE A C 1
ATOM 1299 O O . ILE A 1 161 ? -11.171 -13.054 -5.659 1.00 92.56 161 ILE A O 1
ATOM 1303 N N . HIS A 1 162 ? -12.297 -14.365 -4.234 1.00 93.88 162 HIS A N 1
ATOM 1304 C CA . HIS A 1 162 ? -13.623 -13.836 -4.544 1.00 93.88 162 HIS A CA 1
ATOM 1305 C C . HIS A 1 162 ? -14.031 -12.828 -3.474 1.00 93.88 162 HIS A C 1
ATOM 1307 O O . HIS A 1 162 ? -14.302 -13.202 -2.331 1.00 93.88 162 HIS A O 1
ATOM 1313 N N . TRP A 1 163 ? -14.059 -11.548 -3.843 1.00 96.88 163 TRP A N 1
ATOM 1314 C CA . TRP A 1 163 ? -14.289 -10.442 -2.916 1.00 96.88 163 TRP A CA 1
ATOM 1315 C C . TRP A 1 163 ? -15.689 -9.849 -3.054 1.00 96.88 163 TRP A C 1
ATOM 1317 O O . TRP A 1 163 ? -16.187 -9.645 -4.161 1.00 96.88 163 TRP A O 1
ATOM 1327 N N . SER A 1 164 ? -16.299 -9.521 -1.917 1.00 95.12 164 SER A N 1
ATOM 1328 C CA . SER A 1 164 ? -17.562 -8.787 -1.825 1.00 95.12 164 SER A CA 1
ATOM 1329 C C . SER A 1 164 ? -17.320 -7.437 -1.156 1.00 95.12 164 SER A C 1
ATOM 1331 O O . SER A 1 164 ? -16.890 -7.391 -0.004 1.00 95.12 164 SER A O 1
ATOM 1333 N N . LYS A 1 165 ? -17.589 -6.335 -1.870 1.00 95.62 165 LYS A N 1
ATOM 1334 C CA . LYS A 1 165 ? -17.543 -4.981 -1.292 1.00 95.62 165 LYS A CA 1
ATOM 1335 C C . LYS A 1 165 ? -18.604 -4.851 -0.196 1.00 95.62 165 LYS A C 1
ATOM 1337 O O . LYS A 1 165 ? -19.730 -5.327 -0.361 1.00 95.62 165 LYS A O 1
ATOM 1342 N N . TYR A 1 166 ? -18.239 -4.214 0.912 1.00 92.56 166 TYR A N 1
ATOM 1343 C CA . TYR A 1 166 ? -19.155 -3.924 2.014 1.00 92.56 166 TYR A CA 1
ATOM 1344 C C . TYR A 1 166 ? -20.322 -3.044 1.557 1.00 92.56 166 TYR A C 1
ATOM 1346 O O . TYR A 1 166 ? -20.148 -2.230 0.664 1.00 92.56 166 TYR A O 1
ATOM 1354 N N . ASN A 1 167 ? -21.508 -3.203 2.151 1.00 78.94 167 ASN A N 1
ATOM 1355 C CA . ASN A 1 167 ? -22.708 -2.436 1.795 1.00 78.94 167 ASN A CA 1
ATOM 1356 C C . ASN A 1 167 ? -22.929 -2.341 0.268 1.00 78.94 167 ASN A C 1
ATOM 1358 O O . ASN A 1 167 ? -22.849 -1.267 -0.311 1.00 78.94 167 ASN A O 1
ATOM 1362 N N . SER A 1 168 ? -23.162 -3.471 -0.408 1.00 67.81 168 SER A N 1
ATOM 1363 C CA . SER A 1 168 ? -23.163 -3.596 -1.880 1.00 67.81 168 SER A CA 1
ATOM 1364 C C . SER A 1 168 ? -24.263 -2.821 -2.634 1.00 67.81 168 SER A C 1
ATOM 1366 O O . SER A 1 168 ? -24.494 -3.073 -3.818 1.00 67.81 168 SER A O 1
ATOM 1368 N N . GLN A 1 169 ? -24.957 -1.892 -1.975 1.00 68.94 169 GLN A N 1
ATOM 1369 C CA . GLN A 1 169 ? -26.062 -1.122 -2.530 1.00 68.94 169 GLN A CA 1
ATOM 1370 C C . GLN A 1 169 ? -25.750 0.375 -2.531 1.00 68.94 169 GLN A C 1
ATOM 1372 O O . GLN A 1 169 ? -25.285 0.931 -1.541 1.00 68.94 169 GLN A O 1
ATOM 1377 N N . GLY A 1 170 ? -26.087 1.034 -3.640 1.00 72.50 170 GLY A N 1
ATOM 1378 C CA . GLY A 1 170 ? -25.932 2.478 -3.793 1.00 72.50 170 GLY A CA 1
ATOM 1379 C C . GLY A 1 170 ? -24.523 2.918 -4.192 1.00 72.50 170 GLY A C 1
ATOM 1380 O O . GLY A 1 170 ? -23.615 2.114 -4.389 1.00 72.50 170 GLY A O 1
ATOM 1381 N N . ASN A 1 171 ? -24.368 4.229 -4.338 1.00 79.69 171 ASN A N 1
ATOM 1382 C CA . ASN A 1 171 ? -23.142 4.903 -4.768 1.00 79.69 171 ASN A CA 1
ATOM 1383 C C . ASN A 1 171 ? -22.006 4.872 -3.732 1.00 79.69 171 ASN A C 1
ATOM 1385 O O . ASN A 1 171 ? -20.868 5.155 -4.100 1.00 79.69 171 ASN A O 1
ATOM 1389 N N . GLU A 1 172 ? -22.302 4.518 -2.480 1.00 83.00 172 GLU A N 1
ATOM 1390 C CA . GLU A 1 172 ? -21.351 4.399 -1.362 1.00 83.00 172 GLU A CA 1
ATOM 1391 C C . GLU A 1 172 ? -20.880 2.953 -1.136 1.00 83.00 172 GLU A C 1
ATOM 1393 O O . GLU A 1 172 ? -20.227 2.652 -0.137 1.00 83.00 172 GLU A O 1
ATOM 1398 N N . ALA A 1 173 ? -21.193 2.031 -2.054 1.00 85.00 173 ALA A N 1
ATOM 1399 C CA . ALA A 1 173 ? -20.840 0.631 -1.874 1.00 85.00 173 ALA A CA 1
ATOM 1400 C C . ALA A 1 173 ? -19.332 0.439 -1.669 1.00 85.00 173 ALA A C 1
ATOM 1402 O O . ALA A 1 173 ? -18.510 0.785 -2.516 1.00 85.00 173 ALA A O 1
ATOM 1403 N N . GLY A 1 174 ? -18.979 -0.145 -0.533 1.00 90.75 174 GLY A N 1
ATOM 1404 C CA . GLY A 1 174 ? -17.623 -0.412 -0.083 1.00 90.75 174 GLY A CA 1
ATOM 1405 C C . GLY A 1 174 ? -17.027 0.688 0.787 1.00 90.75 174 GLY A C 1
ATOM 1406 O O . GLY A 1 174 ? -16.110 0.371 1.528 1.00 90.75 174 GLY A O 1
ATOM 1407 N N . LEU A 1 175 ? -17.507 1.932 0.746 1.00 96.25 175 LEU A N 1
ATOM 1408 C CA . LEU A 1 175 ? -16.867 3.067 1.422 1.00 96.25 175 LEU A CA 1
ATOM 1409 C C . LEU A 1 175 ? -16.959 2.946 2.951 1.00 96.25 175 LEU A C 1
ATOM 1411 O O . LEU A 1 175 ? -18.036 2.703 3.492 1.00 96.25 175 LEU A O 1
ATOM 1415 N N . VAL A 1 176 ? -15.827 3.099 3.647 1.00 97.69 176 VAL A N 1
ATOM 1416 C CA . VAL A 1 176 ? -15.761 3.010 5.122 1.00 97.69 176 VAL A CA 1
ATOM 1417 C C . VAL A 1 176 ? -14.960 4.132 5.779 1.00 97.69 176 VAL A C 1
ATOM 1419 O O . VAL A 1 176 ? -15.047 4.322 6.991 1.00 97.69 176 VAL A O 1
ATOM 1422 N N . PHE A 1 177 ? -14.159 4.876 5.016 1.00 97.81 177 PHE A N 1
ATOM 1423 C CA . PHE A 1 177 ? -13.376 5.981 5.554 1.00 97.81 177 PHE A CA 1
ATOM 1424 C C . PHE A 1 177 ? -13.105 7.042 4.484 1.00 97.81 177 PHE A C 1
ATOM 1426 O O . PHE A 1 177 ? -12.546 6.754 3.429 1.00 97.81 177 PHE A O 1
ATOM 1433 N N . GLU A 1 178 ? -13.500 8.278 4.766 1.00 96.12 178 GLU A N 1
ATOM 1434 C CA . GLU A 1 178 ? -13.422 9.422 3.849 1.00 96.12 178 GLU A CA 1
ATOM 1435 C C . GLU A 1 178 ? -12.511 10.508 4.407 1.00 96.12 178 GLU A C 1
ATOM 1437 O O . GLU A 1 178 ? -12.196 10.474 5.595 1.00 96.12 178 GLU A O 1
ATOM 1442 N N . ALA A 1 179 ? -12.123 11.481 3.578 1.00 95.38 179 ALA A N 1
ATOM 1443 C CA . ALA A 1 179 ? -11.444 12.702 4.010 1.00 95.38 179 ALA A CA 1
ATOM 1444 C C . ALA A 1 179 ? -12.219 13.421 5.130 1.00 95.38 179 ALA A C 1
ATOM 1446 O O . ALA A 1 179 ? -13.439 13.296 5.232 1.00 95.38 179 ALA A O 1
ATOM 1447 N N . SER A 1 180 ? -11.529 14.183 5.985 1.00 94.00 180 SER A N 1
ATOM 1448 C CA . SER A 1 180 ? -12.208 14.862 7.102 1.00 94.00 180 SER A CA 1
ATOM 1449 C C . SER A 1 180 ? -13.161 15.969 6.632 1.00 94.00 180 SER A C 1
ATOM 1451 O O . SER A 1 180 ? -14.088 16.339 7.353 1.00 94.00 180 SER A O 1
ATOM 1453 N N . GLY A 1 181 ? -12.930 16.497 5.425 1.00 92.19 181 GLY A N 1
ATOM 1454 C CA . GLY A 1 181 ? -13.681 17.604 4.837 1.00 92.19 181 GLY A CA 1
ATOM 1455 C C . GLY A 1 181 ? -13.318 18.978 5.409 1.00 92.19 181 GLY A C 1
ATOM 1456 O O . GLY A 1 181 ? -13.813 19.990 4.910 1.00 92.19 181 GLY A O 1
ATOM 1457 N N . TYR A 1 182 ? -12.452 19.050 6.424 1.00 90.31 182 TYR A N 1
ATOM 1458 C CA . TYR A 1 182 ? -11.992 20.316 6.988 1.00 90.31 182 TYR A CA 1
ATOM 1459 C C . TYR A 1 182 ? -10.755 20.805 6.241 1.00 90.31 182 TYR A C 1
ATOM 1461 O O . TYR A 1 182 ? -9.729 20.135 6.203 1.00 90.31 182 TYR A O 1
ATOM 1469 N N . ALA A 1 183 ? -10.846 22.003 5.663 1.00 85.31 183 ALA A N 1
ATOM 1470 C CA . ALA A 1 183 ? -9.823 22.549 4.772 1.00 85.31 183 ALA A CA 1
ATOM 1471 C C . ALA A 1 183 ? -8.426 22.677 5.402 1.00 85.31 183 ALA A C 1
ATOM 1473 O O . ALA A 1 183 ? -7.455 22.687 4.651 1.00 85.31 183 ALA A O 1
ATOM 1474 N N . ASP A 1 184 ? -8.338 22.767 6.735 1.00 88.06 184 ASP A N 1
ATOM 1475 C CA . ASP A 1 184 ? -7.092 22.919 7.498 1.00 88.06 184 ASP A CA 1
ATOM 1476 C C . ASP A 1 184 ? -6.506 21.583 7.996 1.00 88.06 184 ASP A C 1
ATOM 1478 O O . ASP A 1 184 ? -5.336 21.534 8.387 1.00 88.06 184 ASP A O 1
ATOM 1482 N N . ASP A 1 185 ? -7.274 20.491 7.941 1.00 92.19 185 ASP A N 1
ATOM 1483 C CA . ASP A 1 185 ? -6.816 19.171 8.374 1.00 92.19 185 ASP A CA 1
ATOM 1484 C C . ASP A 1 185 ? -5.868 18.561 7.342 1.00 92.19 185 ASP A C 1
ATOM 1486 O O . ASP A 1 185 ? -6.087 18.662 6.136 1.00 92.19 185 ASP A O 1
ATOM 1490 N N . PHE A 1 186 ? -4.845 17.840 7.807 1.00 94.19 186 PHE A N 1
ATOM 1491 C CA . PHE A 1 186 ? -3.871 17.175 6.932 1.00 94.19 186 PHE A CA 1
ATOM 1492 C C . PHE A 1 186 ? -4.494 16.150 5.968 1.00 94.19 186 PHE A C 1
ATOM 1494 O O . PHE A 1 186 ? -3.874 15.805 4.965 1.00 94.19 186 PHE A O 1
ATOM 1501 N N . ASP A 1 187 ? -5.691 15.650 6.278 1.00 95.56 187 ASP A N 1
ATOM 1502 C CA . ASP A 1 187 ? -6.473 14.701 5.488 1.00 95.56 187 ASP A CA 1
ATOM 1503 C C . ASP A 1 187 ? -7.831 15.278 5.045 1.00 95.56 187 ASP A C 1
ATOM 1505 O O . ASP A 1 187 ? -8.775 14.536 4.767 1.00 95.56 187 ASP A O 1
ATOM 1509 N N . GLY A 1 188 ? -7.929 16.608 4.967 1.00 94.81 188 GLY A N 1
ATOM 1510 C CA . GLY A 1 188 ? -9.150 17.334 4.622 1.00 94.81 188 GLY A CA 1
ATOM 1511 C C . GLY A 1 188 ? -9.677 17.114 3.203 1.00 94.81 188 GLY A C 1
ATOM 1512 O O . GLY A 1 188 ? -10.878 17.266 2.984 1.00 94.81 188 GLY A O 1
ATOM 1513 N N . TYR A 1 189 ? -8.821 16.736 2.246 1.00 94.38 189 TYR A N 1
ATOM 1514 C CA . TYR A 1 189 ? -9.200 16.573 0.835 1.00 94.38 189 TYR A CA 1
ATOM 1515 C C . TYR A 1 189 ? -9.113 15.139 0.314 1.00 94.38 189 TYR A C 1
ATOM 1517 O O . TYR A 1 189 ? -9.683 14.867 -0.735 1.00 94.38 189 TYR A O 1
ATOM 1525 N N . SER A 1 190 ? -8.347 14.244 0.942 1.00 95.88 190 SER A N 1
ATOM 1526 C CA . SER A 1 190 ? -8.152 12.882 0.431 1.00 95.88 190 SER A CA 1
ATOM 1527 C C . SER A 1 190 ? -7.540 11.962 1.486 1.00 95.88 190 SER A C 1
ATOM 1529 O O . SER A 1 190 ? -6.630 12.374 2.208 1.00 95.88 190 SER A O 1
ATOM 1531 N N . VAL A 1 191 ? -7.963 10.694 1.499 1.00 97.81 191 VAL A N 1
ATOM 1532 C CA . VAL A 1 191 ? -7.364 9.609 2.299 1.00 97.81 191 VAL A CA 1
ATOM 1533 C C . VAL A 1 191 ? -7.074 8.397 1.415 1.00 97.81 191 VAL A C 1
ATOM 1535 O O . VAL A 1 191 ? -7.906 7.997 0.605 1.00 97.81 191 VAL A O 1
ATOM 1538 N N . PHE A 1 192 ? -5.872 7.828 1.507 1.00 97.69 192 PHE A N 1
ATOM 1539 C CA . PHE A 1 192 ? -5.432 6.750 0.612 1.00 97.69 192 PHE A CA 1
ATOM 1540 C C . PHE A 1 192 ? -4.264 5.943 1.191 1.00 97.69 192 PHE A C 1
ATOM 1542 O O . PHE A 1 192 ? -3.751 6.244 2.266 1.00 97.69 192 PHE A O 1
ATOM 1549 N N . SER A 1 193 ? -3.846 4.900 0.464 1.00 97.94 193 SER A N 1
ATOM 1550 C CA . SER A 1 193 ? -2.786 3.962 0.863 1.00 97.94 193 SER A CA 1
ATOM 1551 C C . SER A 1 193 ? -2.932 3.461 2.310 1.00 97.94 193 SER A C 1
ATOM 1553 O O . SER A 1 193 ? -2.045 3.720 3.127 1.00 97.94 193 SER A O 1
ATOM 1555 N N . PRO A 1 194 ? -4.059 2.807 2.653 1.00 98.69 194 PRO A N 1
ATOM 1556 C CA . PRO A 1 194 ? -4.240 2.248 3.984 1.00 98.69 194 PRO A CA 1
ATOM 1557 C C . PRO A 1 194 ? -3.253 1.105 4.229 1.00 98.69 194 PRO A C 1
ATOM 1559 O O . PRO A 1 194 ? -3.002 0.304 3.337 1.00 98.69 194 PRO A O 1
ATOM 1562 N N . GLU A 1 195 ? -2.784 0.984 5.465 1.00 98.75 195 GLU A N 1
ATOM 1563 C CA . GLU A 1 195 ? -2.126 -0.200 6.016 1.00 98.75 195 GLU A CA 1
ATOM 1564 C C . GLU A 1 195 ? -2.862 -0.588 7.293 1.00 98.75 195 GLU A C 1
ATOM 1566 O O . GLU A 1 195 ? -2.981 0.238 8.202 1.00 98.75 195 GLU A O 1
ATOM 1571 N N . VAL A 1 196 ? -3.369 -1.822 7.362 1.00 98.81 196 VAL A N 1
ATOM 1572 C CA . VAL A 1 196 ? -4.256 -2.258 8.446 1.00 98.81 196 VAL A CA 1
ATOM 1573 C C . VAL A 1 196 ? -3.707 -3.486 9.152 1.00 98.81 196 VAL A C 1
ATOM 1575 O O . VAL A 1 196 ? -3.503 -4.529 8.542 1.00 98.81 196 VAL A O 1
ATOM 1578 N N . LEU A 1 197 ? -3.551 -3.382 10.471 1.00 98.00 197 LEU A N 1
ATOM 1579 C CA . LEU A 1 197 ? -3.213 -4.502 11.349 1.00 98.00 197 LEU A CA 1
ATOM 1580 C C . LEU A 1 197 ? -4.302 -4.707 12.404 1.00 98.00 197 LEU A C 1
ATOM 1582 O O . LEU A 1 197 ? -4.889 -3.742 12.891 1.00 98.00 197 LEU A O 1
ATOM 1586 N N . LYS A 1 198 ? -4.523 -5.958 12.826 1.00 96.38 198 LYS A N 1
ATOM 1587 C CA . LYS A 1 198 ? -5.333 -6.276 14.012 1.00 96.38 198 LYS A CA 1
ATOM 1588 C C . LYS A 1 198 ? -4.414 -6.539 15.206 1.00 96.38 198 LYS A C 1
ATOM 1590 O O . LYS A 1 198 ? -3.640 -7.495 15.202 1.00 96.38 198 LYS A O 1
ATOM 1595 N N . ILE A 1 199 ? -4.462 -5.676 16.221 1.00 94.88 199 ILE A N 1
ATOM 1596 C CA . ILE A 1 199 ? -3.595 -5.726 17.408 1.00 94.88 199 ILE A CA 1
ATOM 1597 C C . ILE A 1 199 ? -4.468 -5.561 18.650 1.00 94.88 199 ILE A C 1
ATOM 1599 O O . ILE A 1 199 ? -5.267 -4.637 18.748 1.00 94.88 199 ILE A O 1
ATOM 1603 N N . GLY A 1 200 ? -4.336 -6.474 19.617 1.00 92.06 200 GLY A N 1
ATOM 1604 C CA . GLY A 1 200 ? -5.097 -6.391 20.870 1.00 92.06 200 GLY A CA 1
ATOM 1605 C C . GLY A 1 200 ? -6.620 -6.382 20.671 1.00 92.06 200 GLY A C 1
ATOM 1606 O O . GLY A 1 200 ? -7.319 -5.693 21.407 1.00 92.06 200 GLY A O 1
ATOM 1607 N N . GLY A 1 201 ? -7.120 -7.102 19.659 1.00 92.69 201 GLY A N 1
ATOM 1608 C CA . GLY A 1 201 ? -8.548 -7.194 19.337 1.00 92.69 201 GLY A CA 1
ATOM 1609 C C . GLY A 1 201 ? -9.132 -5.993 18.583 1.00 92.69 201 GLY A C 1
ATOM 1610 O O . GLY A 1 201 ? -10.316 -6.017 18.274 1.00 92.69 201 GLY A O 1
ATOM 1611 N N . LYS A 1 202 ? -8.332 -4.969 18.263 1.00 96.62 202 LYS A N 1
ATOM 1612 C CA . LYS A 1 202 ? -8.759 -3.801 17.478 1.00 96.62 202 LYS A CA 1
ATOM 1613 C C . LYS A 1 202 ? -8.054 -3.755 16.133 1.00 96.62 202 LYS A C 1
ATOM 1615 O O . LYS A 1 202 ? -6.931 -4.242 15.995 1.00 96.62 202 LYS A O 1
ATOM 1620 N N . TYR A 1 203 ? -8.700 -3.135 15.158 1.00 98.62 203 TYR A N 1
ATOM 1621 C CA . TYR A 1 203 ? -8.100 -2.790 13.878 1.00 98.62 203 TYR A CA 1
ATOM 1622 C C . TYR A 1 203 ? -7.424 -1.426 13.979 1.00 98.62 203 TYR A C 1
ATOM 1624 O O . TYR A 1 203 ? -7.968 -0.481 14.549 1.00 98.62 203 TYR A O 1
ATOM 1632 N N . HIS A 1 204 ? -6.232 -1.335 13.411 1.00 98.81 204 HIS A N 1
ATOM 1633 C CA . HIS A 1 204 ? -5.380 -0.158 13.399 1.00 98.81 204 HIS A CA 1
ATOM 1634 C C . HIS A 1 204 ? -5.047 0.160 11.953 1.00 98.81 204 HIS A C 1
ATOM 1636 O O . HIS A 1 204 ? -4.489 -0.698 11.277 1.00 98.81 204 HIS A O 1
ATOM 1642 N N . MET A 1 205 ? -5.379 1.364 11.494 1.00 98.88 205 MET A N 1
ATOM 1643 C CA . MET A 1 205 ? -5.103 1.832 10.142 1.00 98.88 205 MET A CA 1
ATOM 1644 C C . MET A 1 205 ? -4.141 3.010 10.177 1.00 98.88 205 MET A C 1
ATOM 1646 O O . MET A 1 205 ? -4.455 4.052 10.755 1.00 98.88 205 MET A O 1
ATOM 1650 N N . TRP A 1 206 ? -3.004 2.871 9.505 1.00 98.88 206 TRP A N 1
ATOM 1651 C CA . TRP A 1 206 ? -2.171 4.004 9.107 1.00 98.88 206 TRP A CA 1
ATOM 1652 C C . TRP A 1 206 ? -2.485 4.331 7.654 1.00 98.88 206 TRP A C 1
ATOM 1654 O O . TRP A 1 206 ? -2.597 3.429 6.832 1.00 98.88 206 TRP A O 1
ATOM 1664 N N . TYR A 1 207 ? -2.677 5.606 7.336 1.00 98.81 207 TYR A N 1
ATOM 1665 C CA . TYR A 1 207 ? -3.133 6.032 6.011 1.00 98.81 207 TYR A CA 1
ATOM 1666 C C . TYR A 1 207 ? -2.454 7.332 5.604 1.00 98.81 207 TYR A C 1
ATOM 1668 O O . TYR A 1 207 ? -2.105 8.144 6.460 1.00 98.81 207 TYR A O 1
ATOM 1676 N N . ALA A 1 208 ? -2.283 7.542 4.304 1.00 98.19 208 ALA A N 1
ATOM 1677 C CA . ALA A 1 208 ? -1.861 8.827 3.769 1.00 98.19 208 ALA A CA 1
ATOM 1678 C C . ALA A 1 208 ? -3.060 9.786 3.702 1.00 98.19 208 ALA A C 1
ATOM 1680 O O . ALA A 1 208 ? -4.120 9.430 3.186 1.00 98.19 208 ALA A O 1
ATOM 1681 N N . GLY A 1 209 ? -2.879 10.993 4.227 1.00 97.19 209 GLY A N 1
ATOM 1682 C CA . GLY A 1 209 ? -3.800 12.117 4.123 1.00 97.19 209 GLY A CA 1
ATOM 1683 C C . GLY A 1 209 ? -3.219 13.218 3.240 1.00 97.19 209 GLY A C 1
ATOM 1684 O O . GLY A 1 209 ? -2.011 13.474 3.272 1.00 97.19 209 GLY A O 1
ATOM 1685 N N . PHE A 1 210 ? -4.089 13.855 2.459 1.00 94.69 210 PHE A N 1
ATOM 1686 C CA . PHE A 1 210 ? -3.798 15.095 1.743 1.00 94.69 210 PHE A CA 1
ATOM 1687 C C . PHE A 1 210 ? -4.871 16.136 2.069 1.00 94.69 210 PHE A C 1
ATOM 1689 O O . PHE A 1 210 ? -6.069 15.854 1.989 1.00 94.69 210 PHE A O 1
ATOM 1696 N N . GLY A 1 211 ? -4.444 17.337 2.445 1.00 90.75 211 GLY A N 1
ATOM 1697 C CA . GLY A 1 211 ? -5.318 18.338 3.040 1.00 90.75 211 GLY A CA 1
ATOM 1698 C C . GLY A 1 211 ? -4.545 19.444 3.744 1.00 90.75 211 GLY A C 1
ATOM 1699 O O . GLY A 1 211 ? -3.343 19.312 3.993 1.00 90.75 211 GLY A O 1
ATOM 1700 N N . GLY A 1 212 ? -5.240 20.521 4.100 1.00 79.62 212 GLY A N 1
ATOM 1701 C CA . GLY A 1 212 ? -4.686 21.521 5.002 1.00 79.62 212 GLY A CA 1
ATOM 1702 C C . GLY A 1 212 ? -3.806 22.564 4.331 1.00 79.62 212 GLY A C 1
ATOM 1703 O O . GLY A 1 212 ? -3.671 22.643 3.110 1.00 79.62 212 GLY A O 1
ATOM 1704 N N . ALA A 1 213 ? -3.122 23.332 5.177 1.00 69.81 213 ALA A N 1
ATOM 1705 C CA . ALA A 1 213 ? -2.021 24.209 4.781 1.00 69.81 213 ALA A CA 1
ATOM 1706 C C . ALA A 1 213 ? -0.716 23.441 4.461 1.00 69.81 213 ALA A C 1
ATOM 1708 O O . ALA A 1 213 ? 0.348 24.050 4.329 1.00 69.81 213 ALA A O 1
ATOM 1709 N N . PHE A 1 214 ? -0.768 22.109 4.377 1.00 69.19 214 PHE A N 1
ATOM 1710 C CA . PHE A 1 214 ? 0.396 21.267 4.132 1.00 69.19 214 PHE A CA 1
ATOM 1711 C C . PHE A 1 214 ? 0.656 21.132 2.629 1.00 69.19 214 PHE A C 1
ATOM 1713 O O . PHE A 1 214 ? -0.253 20.908 1.836 1.00 69.19 214 PHE A O 1
ATOM 1720 N N . SER A 1 215 ? 1.922 21.239 2.224 1.00 69.81 215 SER A N 1
ATOM 1721 C CA . SER A 1 215 ? 2.333 21.143 0.817 1.00 69.81 215 SER A CA 1
ATOM 1722 C C . SER A 1 215 ? 2.505 19.704 0.311 1.00 69.81 215 SER A C 1
ATOM 1724 O O . SER A 1 215 ? 2.917 19.512 -0.831 1.00 69.81 215 SER A O 1
ATOM 1726 N N . GLY A 1 216 ? 2.222 18.697 1.142 1.00 87.94 216 GLY A N 1
ATOM 1727 C CA . GLY A 1 216 ? 2.520 17.300 0.849 1.00 87.94 216 GLY A CA 1
ATOM 1728 C C . GLY A 1 216 ? 1.718 16.314 1.686 1.00 87.94 216 GLY A C 1
ATOM 1729 O O . GLY A 1 216 ? 1.126 16.672 2.705 1.00 87.94 216 GLY A O 1
ATOM 1730 N N . ASN A 1 217 ? 1.728 15.058 1.240 1.00 95.75 217 ASN A N 1
ATOM 1731 C CA . ASN A 1 217 ? 1.063 13.956 1.927 1.00 95.75 217 ASN A CA 1
ATOM 1732 C C . ASN A 1 217 ? 1.699 13.717 3.301 1.00 95.75 217 ASN A C 1
ATOM 1734 O O . ASN A 1 217 ? 2.916 13.861 3.458 1.00 95.75 217 ASN A O 1
ATOM 1738 N N . GLN A 1 218 ? 0.885 13.325 4.277 1.00 96.50 218 GLN A N 1
ATOM 1739 C CA . GLN A 1 218 ? 1.347 12.926 5.609 1.00 96.50 218 GLN A CA 1
ATOM 1740 C C . GLN A 1 218 ? 0.610 11.677 6.079 1.00 96.50 218 GLN A C 1
ATOM 1742 O O . GLN A 1 218 ? -0.449 11.350 5.547 1.00 96.50 218 GLN A O 1
ATOM 1747 N N . ILE A 1 219 ? 1.140 10.976 7.083 1.00 98.62 219 ILE A N 1
ATOM 1748 C CA . ILE A 1 219 ? 0.527 9.732 7.561 1.00 98.62 219 ILE A CA 1
ATOM 1749 C C . ILE A 1 219 ? -0.258 9.978 8.847 1.00 98.62 219 ILE A C 1
ATOM 1751 O O . ILE A 1 219 ? 0.292 10.406 9.865 1.00 98.62 219 ILE A O 1
ATOM 1755 N N . GLY A 1 220 ? -1.550 9.670 8.786 1.00 98.38 220 GLY A N 1
ATOM 1756 C CA . GLY A 1 220 ? -2.478 9.645 9.906 1.00 98.38 220 GLY A CA 1
ATOM 1757 C C . GLY A 1 220 ? -2.619 8.257 10.523 1.00 98.38 220 GLY A C 1
ATOM 1758 O O . GLY A 1 220 ? -2.072 7.266 10.037 1.00 98.38 220 GLY A O 1
ATOM 1759 N N . TYR A 1 221 ? -3.385 8.193 11.610 1.00 98.75 221 TYR A N 1
ATOM 1760 C CA . TYR A 1 221 ? -3.727 6.952 12.296 1.00 98.75 221 TYR A CA 1
ATOM 1761 C C . TYR A 1 221 ? -5.210 6.955 12.682 1.00 98.75 221 TYR A C 1
ATOM 1763 O O . TYR A 1 221 ? -5.743 7.960 13.159 1.00 98.75 221 TYR A O 1
ATOM 1771 N N . ALA A 1 222 ? -5.885 5.835 12.454 1.00 98.81 222 ALA A N 1
ATOM 1772 C CA . ALA A 1 222 ? -7.257 5.577 12.862 1.00 98.81 222 ALA A CA 1
ATOM 1773 C C . ALA A 1 222 ? -7.365 4.168 13.454 1.00 98.81 222 ALA A C 1
ATOM 1775 O O . ALA A 1 222 ? -6.553 3.290 13.167 1.00 98.81 222 ALA A O 1
ATOM 1776 N N . TYR A 1 223 ? -8.372 3.943 14.288 1.00 98.69 223 TYR A N 1
ATOM 1777 C CA . TYR A 1 223 ? -8.648 2.633 14.871 1.00 98.69 223 TYR A CA 1
ATOM 1778 C C . TYR A 1 223 ? -10.128 2.285 14.761 1.00 98.69 223 TYR A C 1
ATOM 1780 O O . TYR A 1 223 ? -10.978 3.169 14.647 1.00 98.69 223 TYR A O 1
ATOM 1788 N N . SER A 1 224 ? -10.429 0.993 14.784 1.00 98.69 224 SER A N 1
ATOM 1789 C CA . SER A 1 224 ? -11.783 0.467 14.651 1.00 98.69 224 SER A CA 1
ATOM 1790 C C . SER A 1 224 ? -11.946 -0.817 15.462 1.00 98.69 224 SER A C 1
ATOM 1792 O O . SER A 1 224 ? -10.991 -1.573 15.647 1.00 98.69 224 SER A O 1
ATOM 1794 N N . ASP A 1 225 ? -13.159 -1.059 15.953 1.00 97.94 225 ASP A N 1
ATOM 1795 C CA . ASP A 1 225 ? -13.533 -2.314 16.613 1.00 97.94 225 ASP A CA 1
ATOM 1796 C C . ASP A 1 225 ? -13.999 -3.391 15.621 1.00 97.94 225 ASP A C 1
ATOM 1798 O O . ASP A 1 225 ? -13.899 -4.577 15.916 1.00 97.94 225 ASP A O 1
ATOM 1802 N N . ASP A 1 226 ? -14.465 -2.999 14.433 1.00 96.50 226 ASP A N 1
ATOM 1803 C CA . ASP A 1 226 ? -15.083 -3.894 13.444 1.00 96.50 226 ASP A CA 1
ATOM 1804 C C . ASP A 1 226 ? -14.429 -3.831 12.049 1.00 96.50 226 ASP A C 1
ATOM 1806 O O . ASP A 1 226 ? -14.749 -4.633 11.169 1.00 96.50 226 ASP A O 1
ATOM 1810 N N . GLY A 1 227 ? -13.491 -2.902 11.841 1.00 96.94 227 GLY A N 1
ATOM 1811 C CA . GLY A 1 227 ? -12.827 -2.664 10.560 1.00 96.94 227 GLY A CA 1
ATOM 1812 C C . GLY A 1 227 ? -13.662 -1.848 9.566 1.00 96.94 227 GLY A C 1
ATOM 1813 O O . GLY A 1 227 ? -13.227 -1.639 8.432 1.00 96.94 227 GLY A O 1
ATOM 1814 N N . ILE A 1 228 ? -14.843 -1.382 9.976 1.00 97.25 228 ILE A N 1
ATOM 1815 C CA . ILE A 1 228 ? -15.816 -0.654 9.151 1.00 97.25 228 ILE A CA 1
ATOM 1816 C C . ILE A 1 228 ? -16.007 0.758 9.707 1.00 97.25 228 ILE A C 1
ATOM 1818 O O . ILE A 1 228 ? -15.928 1.734 8.972 1.00 97.25 228 ILE A O 1
ATOM 1822 N N . ASN A 1 229 ? -16.229 0.885 11.013 1.00 97.69 229 ASN A N 1
ATOM 1823 C CA . ASN A 1 229 ? -16.430 2.159 11.686 1.00 97.69 229 ASN A CA 1
ATOM 1824 C C . ASN A 1 229 ? -15.098 2.642 12.258 1.00 97.69 229 ASN A C 1
ATOM 1826 O O . ASN A 1 229 ? -14.595 2.095 13.243 1.00 97.69 229 ASN A O 1
ATOM 1830 N N . TRP A 1 230 ? -14.515 3.657 11.628 1.00 98.62 230 TRP A N 1
ATOM 1831 C CA . TRP A 1 230 ? -13.178 4.149 11.953 1.00 98.62 230 TRP A CA 1
ATOM 1832 C C . TRP A 1 230 ? -13.212 5.438 12.768 1.00 98.62 230 TRP A C 1
ATOM 1834 O O . TRP A 1 230 ? -13.914 6.394 12.442 1.00 98.62 230 TRP A O 1
ATOM 1844 N N . VAL A 1 231 ? -12.374 5.490 13.800 1.00 98.25 231 VAL A N 1
ATOM 1845 C CA . VAL A 1 231 ? -12.148 6.676 14.626 1.00 98.25 231 VAL A CA 1
ATOM 1846 C C . VAL A 1 231 ? -10.735 7.184 14.375 1.00 98.25 231 VAL A C 1
ATOM 1848 O O . VAL A 1 231 ? -9.756 6.485 14.643 1.00 98.25 231 VAL A O 1
ATOM 1851 N N . ARG A 1 232 ? -10.616 8.419 13.875 1.00 98.25 232 ARG A N 1
ATOM 1852 C CA . ARG A 1 232 ? -9.323 9.107 13.756 1.00 98.25 232 ARG A CA 1
ATOM 1853 C C . ARG A 1 232 ? -8.694 9.280 15.133 1.00 98.25 232 ARG A C 1
ATOM 1855 O O . ARG A 1 232 ? -9.361 9.677 16.089 1.00 98.25 232 ARG A O 1
ATOM 1862 N N . TYR A 1 233 ? -7.402 9.010 15.237 1.00 97.88 233 TYR A N 1
ATOM 1863 C CA . TYR A 1 233 ? -6.673 9.245 16.470 1.00 97.88 233 TYR A CA 1
ATOM 1864 C C . TYR A 1 233 ? -6.421 10.742 16.678 1.00 97.88 233 TYR A C 1
ATOM 1866 O O . TYR A 1 233 ? -5.823 11.412 15.841 1.00 97.88 233 TYR A O 1
ATOM 1874 N N . VAL A 1 234 ? -6.845 11.245 17.836 1.00 96.38 234 VAL A N 1
ATOM 1875 C CA . VAL A 1 234 ? -6.554 12.599 18.313 1.00 96.38 234 VAL A CA 1
ATOM 1876 C C . VAL A 1 234 ? -5.579 12.475 19.476 1.00 96.38 234 VAL A C 1
ATOM 1878 O O . VAL A 1 234 ? -5.884 11.834 20.486 1.00 96.38 234 VAL A O 1
ATOM 1881 N N . LYS A 1 235 ? -4.383 13.055 19.333 1.00 93.19 235 LYS A N 1
ATOM 1882 C CA . LYS A 1 235 ? -3.368 13.019 20.394 1.00 93.19 235 LYS A CA 1
ATOM 1883 C C . LYS A 1 235 ? -3.881 13.743 21.653 1.00 93.19 235 LYS A C 1
ATOM 1885 O O . LYS A 1 235 ? -4.600 14.737 21.529 1.00 93.19 235 LYS A O 1
ATOM 1890 N N . PRO A 1 236 ? -3.499 13.310 22.868 1.00 92.50 236 PRO A N 1
ATOM 1891 C CA . PRO A 1 236 ? -3.875 14.010 24.092 1.00 92.50 236 PRO A CA 1
ATOM 1892 C C . PRO A 1 236 ? -3.531 15.503 24.030 1.00 92.50 236 PRO A C 1
ATOM 1894 O O . PRO A 1 236 ? -2.391 15.876 23.759 1.00 92.50 236 PRO A O 1
ATOM 1897 N N . GLY A 1 237 ? -4.528 16.352 24.284 1.00 91.88 237 GLY A N 1
ATOM 1898 C CA . GLY A 1 237 ? -4.387 17.810 24.247 1.00 91.88 237 GLY A CA 1
ATOM 1899 C C . GLY A 1 237 ? -4.600 18.460 22.874 1.00 91.88 237 GLY A C 1
ATOM 1900 O O . GLY A 1 237 ? -4.643 19.686 22.816 1.00 91.88 237 GLY A O 1
ATOM 1901 N N . ALA A 1 238 ? -4.773 17.690 21.795 1.00 90.56 238 ALA A N 1
ATOM 1902 C CA . ALA A 1 238 ? -5.216 18.224 20.507 1.00 90.56 238 ALA A CA 1
ATOM 1903 C C . ALA A 1 238 ? -6.745 18.279 20.415 1.00 90.56 238 ALA A C 1
ATOM 1905 O O . ALA A 1 238 ? -7.451 17.508 21.067 1.00 90.56 238 ALA A O 1
ATOM 1906 N N . GLN A 1 239 ? -7.249 19.203 19.597 1.00 86.81 239 GLN A N 1
ATOM 1907 C CA . GLN A 1 239 ? -8.680 19.309 19.289 1.00 86.81 239 GLN A CA 1
ATOM 1908 C C . GLN A 1 239 ? -9.075 18.468 18.072 1.00 86.81 239 GLN A C 1
ATOM 1910 O O . GLN A 1 239 ? -10.185 17.946 18.027 1.00 86.81 239 GLN A O 1
ATOM 1915 N N . PHE A 1 240 ? -8.157 18.316 17.118 1.00 89.00 240 PHE A N 1
ATOM 1916 C CA . PHE A 1 240 ? -8.374 17.622 15.852 1.00 89.00 240 PHE A CA 1
ATOM 1917 C C . PHE A 1 240 ? -7.298 16.560 15.636 1.00 89.00 240 PHE A C 1
ATOM 1919 O O . PHE A 1 240 ? -6.273 16.540 16.327 1.00 89.00 240 PHE A O 1
ATOM 1926 N N . ALA A 1 241 ? -7.559 15.644 14.705 1.00 92.38 241 ALA A N 1
ATOM 1927 C CA . ALA A 1 241 ? -6.584 14.636 14.326 1.00 92.38 241 ALA A CA 1
ATOM 1928 C C . ALA A 1 241 ? -5.392 15.310 13.639 1.00 92.38 241 ALA A C 1
ATOM 1930 O O . ALA A 1 241 ? -5.551 16.199 12.808 1.00 92.38 241 ALA A O 1
ATOM 1931 N N . GLU A 1 242 ? -4.193 14.866 13.987 1.00 93.38 242 GLU A N 1
ATOM 1932 C CA . GLU A 1 242 ? -2.952 15.335 13.382 1.00 93.38 242 GLU A CA 1
ATOM 1933 C C . GLU A 1 242 ? -2.193 14.138 12.797 1.00 93.38 242 GLU A C 1
ATOM 1935 O O . GLU A 1 242 ? -2.419 12.999 13.231 1.00 93.38 242 GLU A O 1
ATOM 1940 N N . PRO A 1 243 ? -1.266 14.364 11.850 1.00 95.62 243 PRO A N 1
ATOM 1941 C CA . PRO A 1 243 ? -0.383 13.310 11.382 1.00 95.62 243 PRO A CA 1
ATOM 1942 C C . PRO A 1 243 ? 0.388 12.664 12.538 1.00 95.62 243 PRO A C 1
ATOM 1944 O O . PRO A 1 243 ? 0.934 13.351 13.402 1.00 95.62 243 PRO A O 1
ATOM 1947 N N . VAL A 1 244 ? 0.496 11.336 12.520 1.00 97.75 244 VAL A N 1
ATOM 1948 C CA . VAL A 1 244 ? 1.402 10.594 13.414 1.00 97.75 244 VAL A CA 1
ATOM 1949 C C . VAL A 1 244 ? 2.813 10.482 12.834 1.00 97.75 244 VAL A C 1
ATOM 1951 O O . VAL A 1 244 ? 3.758 10.201 13.571 1.00 97.75 244 VAL A O 1
ATOM 1954 N N . LEU A 1 245 ? 2.968 10.722 11.527 1.00 97.69 245 LEU A N 1
ATOM 1955 C CA . LEU A 1 245 ? 4.257 10.883 10.861 1.00 97.69 245 LEU A CA 1
ATOM 1956 C C . LEU A 1 245 ? 4.163 11.997 9.804 1.00 97.69 245 LEU A C 1
ATOM 1958 O O . LEU A 1 245 ? 3.506 11.846 8.773 1.00 97.69 245 LEU A O 1
ATOM 1962 N N . SER A 1 246 ? 4.832 13.116 10.076 1.00 96.00 246 SER A N 1
ATOM 1963 C CA . SER A 1 246 ? 4.889 14.295 9.202 1.00 96.00 246 SER A CA 1
ATOM 1964 C C . SER A 1 246 ? 6.072 14.262 8.240 1.00 96.00 246 SER A C 1
ATOM 1966 O O . SER A 1 246 ? 7.027 13.509 8.452 1.00 96.00 246 SER A O 1
ATOM 1968 N N . VAL A 1 247 ? 6.044 15.125 7.222 1.00 96.19 247 VAL A N 1
ATOM 1969 C CA . VAL A 1 247 ? 7.214 15.431 6.380 1.00 96.19 247 VAL A CA 1
ATOM 1970 C C . VAL A 1 247 ? 8.413 15.890 7.211 1.00 96.19 247 VAL A C 1
ATOM 1972 O O . VAL A 1 247 ? 8.272 16.377 8.337 1.00 96.19 247 VAL A O 1
ATOM 1975 N N . GLY A 1 248 ? 9.615 15.684 6.679 1.00 95.38 248 GLY A N 1
ATOM 1976 C CA . GLY A 1 248 ? 10.832 16.220 7.281 1.00 95.38 248 GLY A CA 1
ATOM 1977 C C . GLY A 1 248 ? 10.884 17.753 7.227 1.00 95.38 248 GLY A C 1
ATOM 1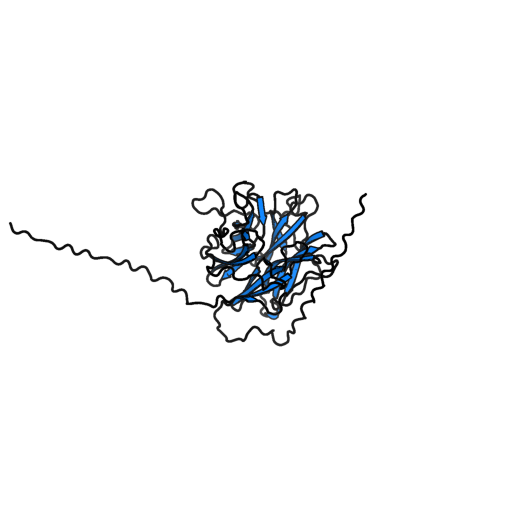978 O O . GLY A 1 248 ? 10.183 18.392 6.445 1.00 95.38 248 GLY A O 1
ATOM 1979 N N . GLY A 1 249 ? 11.723 18.356 8.075 1.00 94.00 249 GLY A N 1
ATOM 1980 C CA . GLY A 1 249 ? 12.010 19.792 7.993 1.00 94.00 249 GLY A CA 1
ATOM 1981 C C . GLY A 1 249 ? 12.761 20.157 6.707 1.00 94.00 249 GLY A C 1
ATOM 1982 O O . GLY A 1 249 ? 13.235 19.279 5.994 1.00 94.00 249 GLY A O 1
ATOM 1983 N N . ALA A 1 250 ? 12.913 21.455 6.434 1.00 94.38 250 ALA A N 1
ATOM 1984 C CA . ALA A 1 250 ? 13.586 21.938 5.225 1.0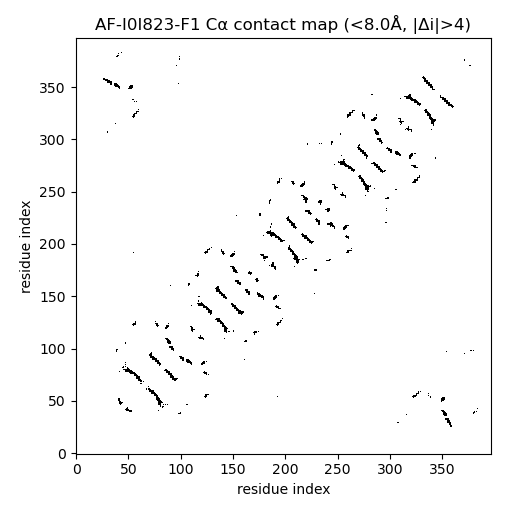0 94.38 250 ALA A CA 1
ATOM 1985 C C . ALA A 1 250 ? 14.971 21.288 5.012 1.00 94.38 250 ALA A C 1
ATOM 1987 O O . ALA A 1 250 ? 15.812 21.271 5.915 1.00 94.38 250 ALA A O 1
ATOM 1988 N N . GLY A 1 251 ? 15.202 20.775 3.805 1.00 93.94 251 GLY A N 1
ATOM 1989 C CA . GLY A 1 251 ? 16.388 20.029 3.388 1.00 93.94 251 GLY A CA 1
ATOM 1990 C C . GLY A 1 251 ? 16.361 18.533 3.716 1.00 93.94 251 GLY A C 1
ATOM 1991 O O . GLY A 1 251 ? 17.301 17.824 3.350 1.00 93.94 251 GLY A O 1
ATOM 1992 N N . ALA A 1 252 ? 15.328 18.032 4.400 1.00 96.44 252 ALA A N 1
ATOM 1993 C CA . ALA A 1 252 ? 15.168 16.601 4.627 1.00 96.44 252 ALA A CA 1
ATOM 1994 C C . ALA A 1 252 ? 14.822 15.868 3.323 1.00 96.44 252 ALA A C 1
ATOM 1996 O O . ALA A 1 252 ? 14.169 16.400 2.429 1.00 96.44 252 ALA A O 1
ATOM 1997 N N . TRP A 1 253 ? 15.232 14.603 3.228 1.00 96.56 253 TRP A N 1
ATOM 1998 C CA . TRP A 1 253 ? 14.978 13.772 2.046 1.00 96.56 253 TRP A CA 1
ATOM 1999 C C . TRP A 1 253 ? 13.484 13.510 1.791 1.00 96.56 253 TRP A C 1
ATOM 2001 O O . TRP A 1 253 ? 13.132 13.141 0.675 1.00 96.56 253 TRP A O 1
ATOM 2011 N N . ASP A 1 254 ? 12.653 13.659 2.825 1.00 97.06 254 ASP A N 1
ATOM 2012 C CA . ASP A 1 254 ? 11.204 13.460 2.863 1.00 97.06 254 ASP A CA 1
ATOM 2013 C C . ASP A 1 254 ? 10.452 14.762 3.211 1.00 97.06 254 ASP A C 1
ATOM 2015 O O . ASP A 1 254 ? 9.392 14.735 3.838 1.00 97.06 254 ASP A O 1
ATOM 2019 N N . GLU A 1 255 ? 11.018 15.920 2.853 1.00 96.38 255 GLU A N 1
ATOM 2020 C CA . GLU A 1 255 ? 10.392 17.236 3.064 1.00 96.38 255 GLU A CA 1
ATOM 2021 C C . GLU A 1 255 ? 9.185 17.496 2.142 1.00 96.38 255 GLU A C 1
ATOM 2023 O O . GLU A 1 255 ? 8.357 18.355 2.438 1.00 96.38 255 GLU A O 1
ATOM 2028 N N . GLY A 1 256 ? 9.083 16.782 1.014 1.00 95.12 256 GLY A N 1
ATOM 2029 C CA . GLY A 1 256 ? 8.027 16.988 0.019 1.00 95.12 256 GLY A CA 1
ATOM 2030 C C . GLY A 1 256 ? 6.764 16.168 0.270 1.00 95.12 256 GLY A C 1
ATOM 2031 O O . GLY A 1 256 ? 5.665 16.654 0.011 1.00 95.12 256 GLY A O 1
ATOM 2032 N N . GLU A 1 257 ? 6.900 14.937 0.765 1.00 95.69 257 GLU A N 1
ATOM 2033 C CA . GLU A 1 257 ? 5.779 14.071 1.140 1.00 95.69 257 GLU A CA 1
ATOM 2034 C C . GLU A 1 257 ? 6.239 12.929 2.054 1.00 95.69 257 GLU A C 1
ATOM 2036 O O . GLU A 1 257 ? 7.395 12.506 1.986 1.00 95.69 257 GLU A O 1
ATOM 2041 N N . VAL A 1 258 ? 5.309 12.396 2.850 1.00 97.38 258 VAL A N 1
ATOM 2042 C CA . VAL A 1 258 ? 5.415 11.116 3.561 1.00 97.38 258 VAL A CA 1
ATOM 2043 C C . VAL A 1 258 ? 4.104 10.346 3.375 1.00 97.38 258 VAL A C 1
ATOM 2045 O O . VAL A 1 258 ? 3.038 10.827 3.753 1.00 97.38 258 VAL A O 1
ATOM 2048 N N . ALA A 1 259 ? 4.158 9.163 2.763 1.00 97.56 259 ALA A N 1
ATOM 2049 C CA . ALA A 1 259 ? 2.965 8.408 2.364 1.00 97.56 259 ALA A CA 1
ATOM 2050 C C . ALA A 1 259 ? 3.209 6.890 2.333 1.00 97.56 259 ALA A C 1
ATOM 2052 O O . ALA A 1 259 ? 4.305 6.415 2.633 1.00 97.56 259 ALA A O 1
ATOM 2053 N N . SER A 1 260 ? 2.182 6.138 1.923 1.00 98.06 260 SER A N 1
ATOM 2054 C CA . SER A 1 260 ? 2.252 4.696 1.639 1.00 98.06 260 SER A CA 1
ATOM 2055 C C . SER A 1 260 ? 2.910 3.887 2.767 1.00 98.06 260 SER A C 1
ATOM 2057 O O . SER A 1 260 ? 3.974 3.300 2.544 1.00 98.06 260 SER A O 1
ATOM 2059 N N . PRO A 1 261 ? 2.337 3.909 3.987 1.00 98.62 261 PRO A N 1
ATOM 2060 C CA . PRO A 1 261 ? 2.846 3.111 5.094 1.00 98.62 261 PRO A CA 1
ATOM 2061 C C . PRO A 1 261 ? 2.809 1.618 4.757 1.00 98.62 261 PRO A C 1
ATOM 2063 O O . PRO A 1 261 ? 1.869 1.142 4.134 1.00 98.62 261 PRO A O 1
ATOM 2066 N N . SER A 1 262 ? 3.801 0.879 5.241 1.00 98.62 262 SER A N 1
ATOM 2067 C CA . SER A 1 262 ? 3.726 -0.564 5.460 1.00 98.62 262 SER A CA 1
ATOM 2068 C C . SER A 1 262 ? 4.269 -0.856 6.848 1.00 98.62 262 SER A C 1
ATOM 2070 O O . SER A 1 262 ? 5.380 -0.436 7.184 1.00 98.62 262 SER A O 1
ATOM 2072 N N . VAL A 1 263 ? 3.467 -1.506 7.681 1.00 98.38 263 VAL A N 1
ATOM 2073 C CA . VAL A 1 263 ? 3.723 -1.644 9.112 1.00 98.38 263 VAL A CA 1
ATOM 2074 C C . VAL A 1 263 ? 3.832 -3.116 9.453 1.00 98.38 263 VAL A C 1
ATOM 2076 O O . VAL A 1 263 ? 2.907 -3.892 9.254 1.00 98.38 263 VAL A O 1
ATOM 2079 N N . ILE A 1 264 ? 4.961 -3.492 10.045 1.00 95.69 264 ILE A N 1
ATOM 2080 C CA . ILE A 1 264 ? 5.165 -4.827 10.602 1.00 95.69 264 ILE A CA 1
ATOM 2081 C C . ILE A 1 264 ? 5.240 -4.746 12.122 1.00 95.69 264 ILE A C 1
ATOM 2083 O O . ILE A 1 264 ? 5.773 -3.790 12.695 1.00 95.69 264 ILE A O 1
ATOM 2087 N N . ARG A 1 265 ? 4.724 -5.780 12.783 1.00 93.19 265 ARG A N 1
ATOM 2088 C CA . ARG A 1 265 ? 4.864 -5.970 14.226 1.00 93.19 265 ARG A CA 1
ATOM 2089 C C . ARG A 1 265 ? 6.021 -6.921 14.502 1.00 93.19 265 ARG A C 1
ATOM 2091 O O . ARG A 1 265 ? 6.039 -8.032 13.983 1.00 93.19 265 ARG A O 1
ATOM 2098 N N . LEU A 1 266 ? 6.969 -6.483 15.323 1.00 88.88 266 LEU A N 1
ATOM 2099 C CA . LEU A 1 266 ? 8.104 -7.294 15.748 1.00 88.88 266 LEU A CA 1
ATOM 2100 C C . LEU A 1 266 ? 7.719 -8.228 16.904 1.00 88.88 266 LEU A C 1
ATOM 2102 O O . LEU A 1 266 ? 6.692 -8.053 17.566 1.00 88.88 266 LEU A O 1
ATOM 2106 N N . ASN A 1 267 ? 8.579 -9.212 17.173 1.00 85.50 267 ASN A N 1
ATOM 2107 C CA . ASN A 1 267 ? 8.362 -10.226 18.212 1.00 85.50 267 ASN A CA 1
ATOM 2108 C C . ASN A 1 267 ? 8.265 -9.646 19.633 1.00 85.50 267 ASN A C 1
ATOM 2110 O O . ASN A 1 267 ? 7.590 -10.220 20.484 1.00 85.50 267 ASN A O 1
ATOM 2114 N N . ASP A 1 268 ? 8.907 -8.506 19.895 1.00 85.25 268 ASP A N 1
ATOM 2115 C CA . ASP A 1 268 ? 8.811 -7.782 21.170 1.00 85.25 268 ASP A CA 1
ATOM 2116 C C . ASP A 1 268 ? 7.530 -6.931 21.293 1.00 85.25 268 ASP A C 1
ATOM 2118 O O . ASP A 1 268 ? 7.288 -6.295 22.318 1.00 85.25 268 ASP A O 1
ATOM 2122 N N . GLY A 1 269 ? 6.691 -6.931 20.254 1.00 88.12 269 GLY A N 1
ATOM 2123 C CA . GLY A 1 269 ? 5.450 -6.176 20.177 1.00 88.12 269 GLY A CA 1
ATOM 2124 C C . GLY A 1 269 ? 5.601 -4.741 19.677 1.00 88.12 269 GLY A C 1
ATOM 2125 O O . GLY A 1 269 ? 4.568 -4.102 19.460 1.00 88.12 269 GLY A O 1
ATOM 2126 N N . SER A 1 270 ? 6.826 -4.251 19.466 1.00 92.38 270 SER A N 1
ATOM 2127 C CA . SER A 1 270 ? 7.068 -2.959 18.822 1.00 92.38 270 SER A CA 1
ATOM 2128 C C . SER A 1 270 ? 6.661 -2.990 17.347 1.00 92.38 270 SER A C 1
ATOM 2130 O O . SER A 1 270 ? 6.525 -4.055 16.736 1.00 92.38 270 SER A O 1
ATOM 2132 N N . LEU A 1 271 ? 6.426 -1.811 16.777 1.00 96.50 271 LEU A N 1
ATOM 2133 C CA . LEU A 1 271 ? 6.061 -1.651 15.375 1.00 96.50 271 LEU A CA 1
ATOM 2134 C C . LEU A 1 271 ? 7.184 -0.971 14.602 1.00 96.50 271 LEU A C 1
ATOM 2136 O O . LEU A 1 271 ? 7.839 -0.048 15.095 1.00 96.50 271 LEU A O 1
ATOM 2140 N N . VAL A 1 272 ? 7.344 -1.393 13.354 1.00 97.00 272 VAL A N 1
ATOM 2141 C CA . VAL A 1 272 ? 8.205 -0.748 12.368 1.00 97.00 272 VAL A CA 1
ATOM 2142 C C . VAL A 1 272 ? 7.343 -0.345 11.186 1.00 97.00 272 VAL A C 1
ATOM 2144 O O . VAL A 1 272 ? 6.681 -1.194 10.599 1.00 97.00 272 VAL A O 1
ATOM 2147 N N . MET A 1 273 ? 7.375 0.935 10.829 1.00 98.56 273 MET A N 1
ATOM 2148 C CA . MET A 1 273 ? 6.765 1.455 9.611 1.00 98.56 273 MET A CA 1
ATOM 2149 C C . MET A 1 273 ? 7.853 1.691 8.576 1.00 98.56 273 MET A C 1
ATOM 2151 O O . MET A 1 273 ? 8.790 2.449 8.827 1.00 98.56 273 MET A O 1
ATOM 2155 N N . PHE A 1 274 ? 7.696 1.097 7.404 1.00 98.44 274 PHE A N 1
ATOM 2156 C CA . PHE A 1 274 ? 8.338 1.550 6.183 1.00 98.44 274 PHE A CA 1
ATOM 2157 C C . PHE A 1 274 ? 7.415 2.545 5.497 1.00 98.44 274 PHE A C 1
ATOM 2159 O O . PHE A 1 274 ? 6.212 2.317 5.414 1.00 98.44 274 PHE A O 1
ATOM 2166 N N . TYR A 1 275 ? 7.960 3.662 5.035 1.00 98.62 275 TYR A N 1
ATOM 2167 C CA . TYR A 1 275 ? 7.169 4.722 4.419 1.00 98.62 275 TYR A CA 1
ATOM 2168 C C . TYR A 1 275 ? 7.882 5.284 3.201 1.00 98.62 275 TYR A C 1
ATOM 2170 O O . TYR A 1 275 ? 9.111 5.340 3.142 1.00 98.62 275 TYR A O 1
ATOM 2178 N N . GLN A 1 276 ? 7.095 5.713 2.226 1.00 97.75 276 GLN A N 1
ATOM 2179 C CA . GLN A 1 276 ? 7.570 6.502 1.102 1.00 97.75 276 GLN A CA 1
ATOM 2180 C C . GLN A 1 276 ? 7.827 7.938 1.558 1.00 97.75 276 GLN A C 1
ATOM 2182 O O . GLN A 1 276 ? 6.997 8.510 2.261 1.00 97.75 276 GLN A O 1
ATOM 2187 N N . GLY A 1 277 ? 8.918 8.534 1.084 1.00 97.62 277 GLY A N 1
ATOM 2188 C CA . GLY A 1 277 ? 9.152 9.973 1.186 1.00 97.62 277 GLY A CA 1
ATOM 2189 C C . GLY A 1 277 ? 9.727 10.570 -0.096 1.00 97.62 277 GLY A C 1
ATOM 2190 O O . GLY A 1 277 ? 10.241 9.836 -0.952 1.00 97.62 277 GLY A O 1
ATOM 2191 N N . SER A 1 278 ? 9.642 11.894 -0.235 1.00 96.31 278 SER A N 1
ATOM 2192 C CA . SER A 1 278 ? 10.188 12.623 -1.386 1.00 96.31 278 SER A CA 1
ATOM 2193 C C . SER A 1 278 ? 10.928 13.900 -1.016 1.00 96.31 278 SER A C 1
ATOM 2195 O O . SER A 1 278 ? 10.606 14.570 -0.035 1.00 96.31 278 SER A O 1
ATOM 2197 N N . ASN A 1 279 ? 11.841 14.310 -1.895 1.00 94.44 279 ASN A N 1
ATOM 2198 C CA . ASN A 1 279 ? 12.390 15.661 -1.854 1.00 94.44 279 ASN A CA 1
ATOM 2199 C C . ASN A 1 279 ? 11.300 16.710 -2.167 1.00 94.44 279 ASN A C 1
ATOM 2201 O O . ASN A 1 279 ? 10.219 16.355 -2.647 1.00 94.44 279 ASN A O 1
ATOM 2205 N N . LEU A 1 280 ? 11.591 17.995 -1.927 1.00 93.56 280 LEU A N 1
ATOM 2206 C CA . LEU A 1 280 ? 10.612 19.090 -2.019 1.00 93.56 280 LEU A CA 1
ATOM 2207 C C . LEU A 1 280 ? 9.818 19.142 -3.331 1.00 93.56 280 LEU A C 1
ATOM 2209 O O . LEU A 1 280 ? 8.604 19.306 -3.314 1.00 93.56 280 LEU A O 1
ATOM 2213 N N . ASP A 1 281 ? 10.496 19.006 -4.472 1.00 91.31 281 ASP A N 1
ATOM 2214 C CA . ASP A 1 281 ? 9.867 19.072 -5.799 1.00 91.31 281 ASP A CA 1
ATOM 2215 C C . ASP A 1 281 ? 9.275 17.728 -6.267 1.00 91.31 281 ASP A C 1
ATOM 2217 O O . ASP A 1 281 ? 8.803 17.609 -7.400 1.00 91.31 281 ASP A O 1
ATOM 2221 N N . GLN A 1 282 ? 9.323 16.709 -5.402 1.00 90.31 282 GLN A N 1
ATOM 2222 C CA . GLN A 1 282 ? 8.825 15.354 -5.629 1.00 90.31 282 GLN A CA 1
ATOM 2223 C C . GLN A 1 282 ? 9.408 14.674 -6.881 1.00 90.31 282 GLN A C 1
ATOM 2225 O O . GLN A 1 282 ? 8.819 13.739 -7.433 1.00 90.31 282 GLN A O 1
ATOM 2230 N N . THR A 1 283 ? 10.574 15.112 -7.360 1.00 90.25 283 THR A N 1
ATOM 2231 C CA . THR A 1 283 ? 11.249 14.479 -8.503 1.00 90.25 283 THR A CA 1
ATOM 2232 C C . THR A 1 283 ? 11.975 13.196 -8.113 1.00 90.25 283 THR A C 1
ATOM 2234 O O . THR A 1 283 ? 12.189 12.334 -8.973 1.00 90.25 283 THR A O 1
ATOM 2237 N N . ARG A 1 284 ? 12.314 13.043 -6.827 1.00 92.44 284 ARG A N 1
ATOM 2238 C CA . ARG A 1 284 ? 13.005 11.889 -6.251 1.00 92.44 284 ARG A CA 1
ATOM 2239 C C . ARG A 1 284 ? 12.250 11.354 -5.048 1.00 92.44 284 ARG A C 1
ATOM 2241 O O . ARG A 1 284 ? 11.928 12.095 -4.126 1.00 92.44 284 ARG A O 1
ATOM 2248 N N . THR A 1 285 ? 12.023 10.045 -5.045 1.00 95.69 285 THR A N 1
ATOM 2249 C CA . THR A 1 285 ? 11.410 9.349 -3.909 1.00 95.69 285 THR A CA 1
ATOM 2250 C C . THR A 1 285 ? 12.283 8.211 -3.412 1.00 95.69 285 THR A C 1
ATOM 2252 O O . THR A 1 285 ? 13.134 7.687 -4.141 1.00 95.69 285 THR A O 1
ATOM 2255 N N . GLY A 1 286 ? 12.081 7.854 -2.151 1.00 96.81 286 GLY A N 1
ATOM 2256 C CA . GLY A 1 286 ? 12.760 6.764 -1.470 1.00 96.81 286 GLY A CA 1
ATOM 2257 C C . GLY A 1 286 ? 11.868 6.152 -0.400 1.00 96.81 286 GLY A C 1
ATOM 2258 O O . GLY A 1 286 ? 10.753 6.617 -0.162 1.00 96.81 286 GLY A O 1
ATOM 2259 N N . ILE A 1 287 ? 12.373 5.106 0.243 1.00 98.12 287 ILE A N 1
ATOM 2260 C CA . ILE A 1 287 ? 11.705 4.450 1.365 1.00 98.12 287 ILE A CA 1
ATOM 2261 C C . ILE A 1 287 ? 12.549 4.643 2.619 1.00 98.12 287 ILE A C 1
ATOM 2263 O O . ILE A 1 287 ? 13.742 4.322 2.635 1.00 98.12 287 ILE A O 1
ATOM 2267 N N . GLY A 1 288 ? 11.915 5.169 3.660 1.00 97.38 288 GLY A N 1
ATOM 2268 C CA . GLY A 1 288 ? 12.462 5.286 5.003 1.00 97.38 288 GLY A CA 1
ATOM 2269 C C . GLY A 1 288 ? 11.795 4.318 5.975 1.00 97.38 288 GLY A C 1
ATOM 2270 O O . GLY A 1 288 ? 10.852 3.608 5.629 1.00 97.38 288 GLY A O 1
ATOM 2271 N N . ARG A 1 289 ? 12.295 4.309 7.210 1.00 96.56 289 ARG A N 1
ATOM 2272 C CA . ARG A 1 289 ? 11.787 3.531 8.342 1.00 96.56 289 ARG A CA 1
ATOM 2273 C C . ARG A 1 289 ? 11.550 4.406 9.569 1.00 96.56 289 ARG A C 1
ATOM 2275 O O . ARG A 1 289 ? 12.301 5.354 9.814 1.00 96.56 289 ARG A O 1
ATOM 2282 N N . ALA A 1 290 ? 10.539 4.067 10.358 1.00 97.69 290 ALA A N 1
ATOM 2283 C CA . ALA A 1 290 ? 10.304 4.612 11.688 1.00 97.69 290 ALA A CA 1
ATOM 2284 C C . ALA A 1 290 ? 9.876 3.512 12.674 1.00 97.69 290 ALA A C 1
ATOM 2286 O O . ALA A 1 290 ? 9.291 2.509 12.267 1.00 97.69 290 ALA A O 1
ATOM 2287 N N . TRP A 1 291 ? 10.147 3.705 13.967 1.00 96.62 291 TRP A N 1
ATOM 2288 C CA . TRP A 1 291 ? 9.770 2.773 15.039 1.00 96.62 291 TRP A CA 1
ATOM 2289 C C . TRP A 1 291 ? 8.705 3.352 15.955 1.00 96.62 291 TRP A C 1
ATOM 2291 O O . TRP A 1 291 ? 8.713 4.551 16.236 1.00 96.62 291 TRP A O 1
ATOM 2301 N N . SER A 1 292 ? 7.853 2.479 16.483 1.00 97.00 292 SER A N 1
ATOM 2302 C CA . SER A 1 292 ? 6.881 2.815 17.515 1.00 97.00 292 SER A CA 1
ATOM 2303 C C . SER A 1 292 ? 6.839 1.750 18.607 1.00 97.00 292 SER A C 1
ATOM 2305 O O . SER A 1 292 ? 6.838 0.550 18.333 1.00 97.00 292 SER A O 1
ATOM 2307 N N . THR A 1 293 ? 6.761 2.195 19.860 1.00 95.38 293 THR A N 1
ATOM 2308 C CA . THR A 1 293 ? 6.609 1.339 21.048 1.00 95.38 293 THR A CA 1
ATOM 2309 C C . THR A 1 293 ? 5.274 1.550 21.768 1.00 95.38 293 THR A C 1
ATOM 2311 O O . THR A 1 293 ? 5.000 0.883 22.761 1.00 95.38 293 THR A O 1
ATOM 2314 N N . ASP A 1 294 ? 4.413 2.441 21.265 1.00 95.00 294 ASP A N 1
ATOM 2315 C CA . ASP A 1 294 ? 3.13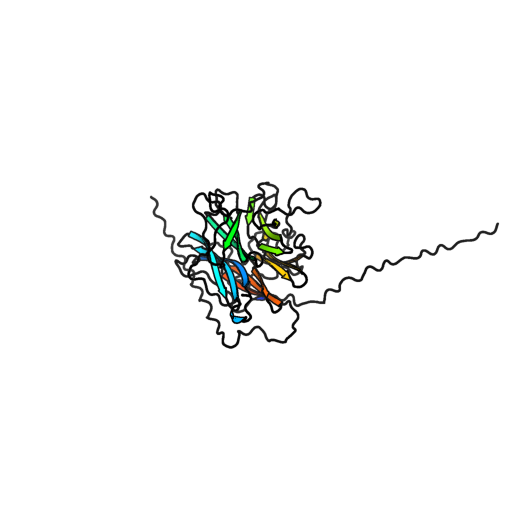1 2.816 21.882 1.00 95.00 294 ASP A CA 1
ATOM 2316 C C . ASP A 1 294 ? 1.902 2.371 21.065 1.00 95.00 294 ASP A C 1
ATOM 2318 O O . ASP A 1 294 ? 0.786 2.887 21.232 1.00 95.00 294 ASP A O 1
ATOM 2322 N N . GLY A 1 295 ? 2.101 1.381 20.191 1.00 93.62 295 GLY A N 1
ATOM 2323 C CA . GLY A 1 295 ? 1.074 0.860 19.290 1.00 93.62 295 GLY A CA 1
ATOM 2324 C C . GLY A 1 295 ? 0.832 1.744 18.065 1.00 93.62 295 GLY A C 1
ATOM 2325 O O . GLY A 1 295 ? -0.285 1.770 17.558 1.00 93.62 295 GLY A O 1
ATOM 2326 N N . GLY A 1 296 ? 1.851 2.482 17.614 1.00 96.44 296 GLY A N 1
ATOM 2327 C CA . GLY A 1 296 ? 1.836 3.269 16.377 1.00 96.44 296 GLY A CA 1
ATOM 2328 C C . GLY A 1 296 ? 1.160 4.630 16.494 1.00 96.44 296 GLY A C 1
ATOM 2329 O O . GLY A 1 296 ? 0.738 5.180 15.474 1.00 96.44 296 GLY A O 1
ATOM 2330 N N . LYS A 1 297 ? 1.055 5.167 17.718 1.00 96.69 297 LYS A N 1
ATOM 2331 C CA . LYS A 1 297 ? 0.541 6.522 17.976 1.00 96.69 297 LYS A CA 1
ATOM 2332 C C . LYS A 1 297 ? 1.643 7.567 17.834 1.00 96.69 297 LYS A C 1
ATOM 2334 O O . LYS A 1 297 ? 1.361 8.692 17.433 1.00 96.69 297 LYS A O 1
ATOM 2339 N N . THR A 1 298 ? 2.880 7.194 18.153 1.00 96.94 298 THR A N 1
ATOM 2340 C CA . THR A 1 298 ? 4.077 8.007 17.924 1.00 96.94 298 THR A CA 1
ATOM 2341 C C . THR A 1 298 ? 5.144 7.202 17.193 1.00 96.94 298 THR A C 1
ATOM 2343 O O . THR A 1 298 ? 5.266 5.989 17.382 1.00 96.94 298 THR A O 1
ATOM 2346 N N . TRP A 1 299 ? 5.912 7.888 16.343 1.00 98.12 299 TRP A N 1
ATOM 2347 C CA . TRP A 1 299 ? 6.918 7.284 15.474 1.00 98.12 299 TRP A CA 1
ATOM 2348 C C . TRP A 1 299 ? 8.245 8.035 15.559 1.00 98.12 299 TRP A C 1
ATOM 2350 O O . TRP A 1 299 ? 8.297 9.257 15.431 1.00 98.12 299 TRP A O 1
ATOM 2360 N N . THR A 1 300 ? 9.338 7.293 15.727 1.00 97.19 300 THR A N 1
ATOM 2361 C CA . THR A 1 300 ? 10.705 7.827 15.679 1.00 97.19 300 THR A CA 1
ATOM 2362 C C . THR A 1 300 ? 11.335 7.433 14.349 1.00 97.19 300 THR A C 1
ATOM 2364 O O . THR A 1 300 ? 11.553 6.246 14.109 1.00 97.19 300 THR A O 1
ATOM 2367 N N . LYS A 1 301 ? 11.610 8.406 13.471 1.00 96.94 301 LYS A N 1
ATOM 2368 C CA . LYS A 1 301 ? 12.274 8.167 12.177 1.00 96.94 301 LYS A CA 1
ATOM 2369 C C . LYS A 1 301 ? 13.717 7.702 12.381 1.00 96.94 301 LYS A C 1
ATOM 2371 O O . LYS A 1 301 ? 14.434 8.241 13.220 1.00 96.94 301 LYS A O 1
ATOM 2376 N N . ASP A 1 302 ? 14.147 6.741 11.568 1.00 94.19 302 ASP A N 1
ATOM 2377 C CA . ASP A 1 302 ? 15.545 6.317 11.496 1.00 94.19 302 ASP A CA 1
ATOM 2378 C C . ASP A 1 302 ? 16.444 7.485 11.053 1.00 94.19 302 ASP A C 1
ATOM 2380 O O . ASP A 1 302 ? 16.184 8.078 9.999 1.00 94.19 302 ASP A O 1
ATOM 2384 N N . PRO A 1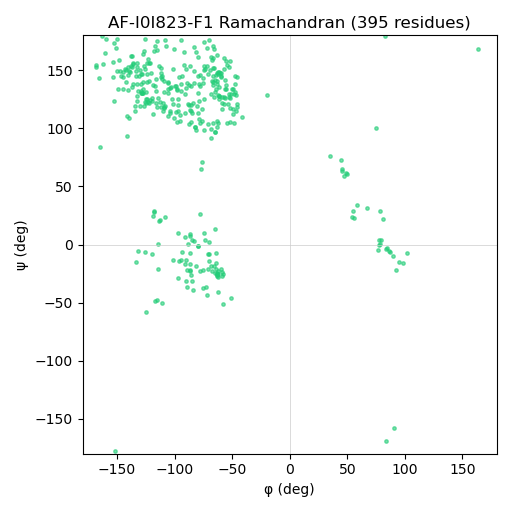 303 ? 17.499 7.831 11.816 1.00 91.56 303 PRO A N 1
ATOM 2385 C CA . PRO A 1 303 ? 18.445 8.870 11.413 1.00 91.56 303 PRO A CA 1
ATOM 2386 C C . PRO A 1 303 ? 19.224 8.520 10.136 1.00 91.56 303 PRO A C 1
ATOM 2388 O O . PRO A 1 303 ? 19.803 9.414 9.529 1.00 91.56 303 PRO A O 1
ATOM 2391 N N . ASN A 1 304 ? 19.235 7.250 9.716 1.00 90.69 304 ASN A N 1
ATOM 2392 C CA . ASN A 1 304 ? 19.876 6.795 8.478 1.00 90.69 304 ASN A CA 1
ATOM 2393 C C . ASN A 1 304 ? 18.935 6.809 7.264 1.00 90.69 304 ASN A C 1
ATOM 2395 O O . ASN A 1 304 ? 19.303 6.305 6.205 1.00 90.69 304 ASN A O 1
ATOM 2399 N N . ASN A 1 305 ? 17.715 7.338 7.399 1.00 94.62 305 ASN A N 1
ATOM 2400 C CA . ASN A 1 305 ? 16.812 7.476 6.262 1.00 94.62 305 ASN A CA 1
ATOM 2401 C C . ASN A 1 305 ? 17.382 8.427 5.186 1.00 94.62 305 ASN A C 1
ATOM 2403 O O . ASN A 1 305 ? 18.030 9.418 5.534 1.00 94.62 305 ASN A O 1
ATOM 2407 N N . PRO A 1 306 ? 17.087 8.189 3.893 1.00 94.81 306 PRO A N 1
ATOM 2408 C CA . PRO A 1 306 ? 16.310 7.068 3.353 1.00 94.81 306 PRO A CA 1
ATOM 2409 C C . PRO A 1 306 ? 17.119 5.767 3.272 1.00 94.81 306 PRO A C 1
ATOM 2411 O O . PRO A 1 306 ? 18.302 5.778 2.942 1.00 94.81 306 PRO A O 1
ATOM 2414 N N . LEU A 1 307 ? 16.451 4.632 3.492 1.00 92.69 307 LEU A N 1
ATOM 2415 C CA . LEU A 1 307 ? 17.072 3.303 3.452 1.00 92.69 307 LEU A CA 1
ATOM 2416 C C . LEU A 1 307 ? 17.159 2.741 2.033 1.00 92.69 307 LEU A C 1
ATOM 2418 O O . LEU A 1 307 ? 18.150 2.113 1.667 1.00 92.69 307 LEU A O 1
ATOM 2422 N N . ILE A 1 308 ? 16.121 2.964 1.222 1.00 94.38 308 ILE A N 1
ATOM 2423 C CA . ILE A 1 308 ? 16.079 2.504 -0.170 1.00 94.38 308 ILE A CA 1
ATOM 2424 C C . ILE A 1 308 ? 15.874 3.713 -1.072 1.00 94.38 308 ILE A C 1
ATOM 2426 O O . ILE A 1 308 ? 14.884 4.435 -0.967 1.00 94.38 308 ILE A O 1
ATOM 2430 N N . THR A 1 309 ? 16.814 3.921 -1.988 1.00 93.94 309 THR A N 1
ATOM 2431 C CA . THR A 1 309 ? 16.788 5.006 -2.974 1.00 93.94 309 THR A CA 1
ATOM 2432 C C . THR A 1 309 ? 16.953 4.455 -4.382 1.00 93.94 309 THR A C 1
ATOM 2434 O O . THR A 1 309 ? 17.305 3.287 -4.577 1.00 93.94 309 THR A O 1
ATOM 2437 N N . GLY A 1 310 ? 16.675 5.281 -5.389 1.00 91.88 310 GLY A N 1
ATOM 2438 C CA . GLY A 1 310 ? 16.876 4.889 -6.779 1.00 91.88 310 GLY A CA 1
ATOM 2439 C C . GLY A 1 310 ? 18.342 4.617 -7.123 1.00 91.88 310 GLY A C 1
ATOM 2440 O O . GLY A 1 310 ? 19.237 5.323 -6.658 1.00 91.88 310 GLY A O 1
ATOM 2441 N N . SER A 1 311 ? 18.589 3.584 -7.935 1.00 91.56 311 SER A N 1
ATOM 2442 C CA . SER A 1 311 ? 19.944 3.213 -8.386 1.00 91.56 311 SER A CA 1
ATOM 2443 C C . SER A 1 311 ? 20.489 4.232 -9.401 1.00 91.56 311 SER A C 1
ATOM 2445 O O . SER A 1 311 ? 19.715 5.057 -9.870 1.00 91.56 311 SER A O 1
ATOM 2447 N N . PRO A 1 312 ? 21.783 4.218 -9.782 1.00 91.06 312 PRO A N 1
ATOM 2448 C CA . PRO A 1 312 ? 22.374 5.227 -10.670 1.00 91.06 312 PRO A CA 1
ATOM 2449 C C . PRO A 1 312 ? 21.613 5.471 -11.984 1.00 91.06 312 PRO A C 1
ATOM 2451 O O . PRO A 1 312 ? 20.882 4.605 -12.473 1.00 91.06 312 PRO A O 1
ATOM 2454 N N . ALA A 1 313 ? 21.823 6.650 -12.579 1.00 89.88 313 ALA A N 1
ATOM 2455 C CA . ALA A 1 313 ? 21.171 7.065 -13.820 1.00 89.88 313 ALA A CA 1
ATOM 2456 C C . ALA A 1 313 ? 21.259 5.984 -14.912 1.00 89.88 313 ALA A C 1
ATOM 2458 O O . ALA A 1 313 ? 22.315 5.402 -15.145 1.00 89.88 313 ALA A O 1
ATOM 2459 N N . GLY A 1 314 ? 20.130 5.718 -15.573 1.00 86.44 314 GLY A N 1
ATOM 2460 C CA . GLY A 1 314 ? 19.988 4.622 -16.538 1.00 86.44 314 GLY A CA 1
ATOM 2461 C C . GLY A 1 314 ? 19.410 3.333 -15.944 1.00 86.44 314 GLY A C 1
ATOM 2462 O O . GLY A 1 314 ? 18.916 2.498 -16.697 1.00 86.44 314 GLY A O 1
ATOM 2463 N N . SER A 1 315 ? 19.382 3.195 -14.616 1.00 91.38 315 SER A N 1
ATOM 2464 C CA . SER A 1 315 ? 18.723 2.068 -13.947 1.00 91.38 315 SER A CA 1
ATOM 2465 C C . SER A 1 315 ? 17.197 2.166 -14.025 1.00 91.38 315 SER A C 1
ATOM 2467 O O . SER A 1 315 ? 16.618 3.256 -14.094 1.00 91.38 315 SER A O 1
ATOM 2469 N N . TRP A 1 316 ? 16.528 1.013 -13.966 1.00 91.25 316 TRP A N 1
ATOM 2470 C CA . TRP A 1 316 ? 15.067 0.912 -14.030 1.00 91.25 316 TRP A CA 1
ATOM 2471 C C . TRP A 1 316 ? 14.352 1.615 -12.863 1.00 91.25 316 TRP A C 1
ATOM 2473 O O . TRP A 1 316 ? 13.199 2.008 -13.020 1.00 91.25 316 TRP A O 1
ATOM 2483 N N . ASP A 1 317 ? 15.038 1.816 -11.736 1.00 92.38 317 ASP A N 1
ATOM 2484 C CA . ASP A 1 317 ? 14.520 2.405 -10.500 1.00 92.38 317 ASP A CA 1
ATOM 2485 C C . ASP A 1 317 ? 15.136 3.774 -10.144 1.00 92.38 317 ASP A C 1
ATOM 2487 O O . ASP A 1 317 ? 15.072 4.191 -8.996 1.00 92.38 317 ASP A O 1
ATOM 2491 N N . PHE A 1 318 ? 15.730 4.497 -11.103 1.00 90.38 318 PHE A N 1
ATOM 2492 C CA . PHE A 1 318 ? 16.520 5.714 -10.836 1.00 90.38 318 PHE A CA 1
ATOM 2493 C C . PHE A 1 318 ? 15.785 6.853 -10.101 1.00 90.38 318 PHE A C 1
ATOM 2495 O O . PHE A 1 318 ? 16.311 7.400 -9.131 1.00 90.38 318 PHE A O 1
ATOM 2502 N N . ASN A 1 319 ? 14.602 7.261 -10.573 1.00 86.06 319 ASN A N 1
ATOM 2503 C CA . ASN A 1 319 ? 13.962 8.494 -10.092 1.00 86.06 319 ASN A CA 1
ATOM 2504 C C . ASN A 1 319 ? 12.915 8.262 -9.002 1.00 86.06 319 ASN A C 1
ATOM 2506 O O . ASN A 1 319 ? 12.651 9.151 -8.200 1.00 86.06 319 ASN A O 1
ATOM 2510 N N . ARG A 1 320 ? 12.271 7.101 -8.997 1.00 89.88 320 ARG A N 1
ATOM 2511 C CA . ARG A 1 320 ? 11.016 6.904 -8.280 1.00 89.88 320 ARG A CA 1
ATOM 2512 C C . ARG A 1 320 ? 11.032 5.535 -7.619 1.00 89.88 320 ARG A C 1
ATOM 2514 O O . ARG A 1 320 ? 10.941 4.558 -8.345 1.00 89.88 320 ARG A O 1
ATOM 2521 N N . VAL A 1 321 ? 11.145 5.486 -6.294 1.00 93.75 321 VAL A N 1
ATOM 2522 C CA . VAL A 1 321 ? 11.041 4.293 -5.432 1.00 93.75 321 VAL A CA 1
ATOM 2523 C C . VAL A 1 321 ? 9.877 4.518 -4.459 1.00 93.75 321 VAL A C 1
ATOM 2525 O O . VAL A 1 321 ? 9.821 5.563 -3.814 1.00 93.75 321 VAL A O 1
ATOM 2528 N N . PHE A 1 322 ? 8.921 3.593 -4.401 1.00 92.12 322 PHE A N 1
ATOM 2529 C CA . PHE A 1 322 ? 7.581 3.838 -3.861 1.00 92.12 322 PHE A CA 1
ATOM 2530 C C . PHE A 1 322 ? 6.920 2.606 -3.255 1.00 92.12 322 PHE A C 1
ATOM 2532 O O . PHE A 1 322 ? 7.345 1.483 -3.527 1.00 92.12 322 PHE A O 1
ATOM 2539 N N . TYR A 1 323 ? 5.804 2.848 -2.552 1.00 95.38 323 TYR A N 1
ATOM 2540 C CA . TYR A 1 323 ? 4.850 1.832 -2.101 1.00 95.38 323 TYR A CA 1
ATOM 2541 C C . TYR A 1 323 ? 5.547 0.611 -1.485 1.00 95.38 323 TYR A C 1
ATOM 2543 O O . TYR A 1 323 ? 5.512 -0.467 -2.095 1.00 95.38 323 TYR A O 1
ATOM 2551 N N . PRO A 1 324 ? 6.249 0.795 -0.349 1.00 97.81 324 PRO A N 1
ATOM 2552 C CA . PRO A 1 324 ? 6.844 -0.325 0.356 1.00 97.81 324 PRO A CA 1
ATOM 2553 C C . PRO A 1 324 ? 5.756 -1.318 0.762 1.00 97.81 324 PRO A C 1
ATOM 2555 O O . PRO A 1 324 ? 4.669 -0.921 1.164 1.00 97.81 324 PRO A O 1
ATOM 2558 N N . SER A 1 325 ? 6.083 -2.601 0.713 1.00 98.19 325 SER A N 1
ATOM 2559 C CA . SER A 1 325 ? 5.354 -3.649 1.415 1.00 98.19 325 SER A CA 1
ATOM 2560 C C . SER A 1 325 ? 6.382 -4.535 2.090 1.00 98.19 325 SER A C 1
ATOM 2562 O O . SER A 1 325 ? 7.228 -5.114 1.411 1.00 98.19 325 SER A O 1
ATOM 2564 N N . ALA A 1 326 ? 6.379 -4.563 3.417 1.00 96.81 326 ALA A N 1
ATOM 2565 C CA . ALA A 1 326 ? 7.348 -5.297 4.212 1.00 96.81 326 ALA A CA 1
ATOM 2566 C C . ALA A 1 326 ? 6.699 -6.507 4.881 1.00 96.81 326 ALA A C 1
ATOM 2568 O O . ALA A 1 326 ? 5.587 -6.425 5.394 1.00 96.81 326 ALA A O 1
ATOM 2569 N N . VAL A 1 327 ? 7.430 -7.617 4.927 1.00 94.06 327 VAL A N 1
ATOM 2570 C CA . VAL A 1 327 ? 7.028 -8.833 5.638 1.00 94.06 327 VAL A CA 1
ATOM 2571 C C . VAL A 1 327 ? 8.160 -9.263 6.559 1.00 94.06 327 VAL A C 1
ATOM 2573 O O . VAL A 1 327 ? 9.312 -9.361 6.134 1.00 94.06 327 VAL A O 1
ATOM 2576 N N . LEU A 1 328 ? 7.819 -9.519 7.824 1.00 89.50 328 LEU A N 1
ATOM 2577 C CA . LEU A 1 328 ? 8.678 -10.233 8.763 1.00 89.50 328 LEU A CA 1
ATOM 2578 C C . LEU A 1 328 ? 8.467 -11.735 8.560 1.00 89.50 328 LEU A C 1
ATOM 2580 O O . LEU A 1 328 ? 7.384 -12.255 8.830 1.00 89.50 328 LEU A O 1
ATOM 2584 N N . ASN A 1 329 ? 9.493 -12.419 8.075 1.00 86.19 329 ASN A N 1
ATOM 2585 C CA . ASN A 1 329 ? 9.432 -13.842 7.774 1.00 86.19 329 ASN A CA 1
ATOM 2586 C C . ASN A 1 329 ? 9.581 -14.696 9.044 1.00 86.19 329 ASN A C 1
ATOM 2588 O O . ASN A 1 329 ? 10.115 -14.224 10.052 1.00 86.19 329 ASN A O 1
ATOM 2592 N N . PRO A 1 330 ? 9.174 -15.981 9.010 1.00 81.75 330 PRO A N 1
ATOM 2593 C CA . PRO A 1 330 ? 9.303 -16.880 10.160 1.00 81.75 330 PRO A CA 1
ATOM 2594 C C . PRO A 1 330 ? 10.740 -17.085 10.664 1.00 81.75 330 PRO A C 1
ATOM 2596 O O . PRO A 1 330 ? 10.941 -17.375 11.841 1.00 81.75 330 PRO A O 1
ATOM 2599 N N . ASP A 1 331 ? 11.741 -16.943 9.792 1.00 79.00 331 ASP A N 1
ATOM 2600 C CA . ASP A 1 331 ? 13.165 -16.994 10.153 1.00 79.00 331 ASP A CA 1
ATOM 2601 C C . ASP A 1 331 ? 13.686 -15.676 10.763 1.00 79.00 331 ASP A C 1
ATOM 2603 O O . ASP A 1 331 ? 14.849 -15.576 11.151 1.00 79.00 331 ASP A O 1
ATOM 2607 N N . GLY A 1 332 ? 12.812 -14.673 10.862 1.00 79.56 332 GLY A N 1
ATOM 2608 C CA . GLY A 1 332 ? 13.090 -13.336 11.358 1.00 79.56 332 GLY A CA 1
ATOM 2609 C C . GLY A 1 332 ? 13.692 -12.389 10.319 1.00 79.56 332 GLY A C 1
ATOM 2610 O O . GLY A 1 332 ? 13.861 -11.212 10.620 1.00 79.56 332 GLY A O 1
ATOM 2611 N N . SER A 1 333 ? 13.987 -12.840 9.098 1.00 84.38 333 SER A N 1
ATOM 2612 C CA . SER A 1 333 ? 14.402 -11.934 8.025 1.00 84.38 333 SER A CA 1
ATOM 2613 C C . SER A 1 333 ? 13.267 -10.985 7.632 1.00 84.38 333 SER A C 1
ATOM 2615 O O . SER A 1 333 ? 12.088 -11.315 7.769 1.00 84.38 333 SER A O 1
ATOM 2617 N N . ILE A 1 334 ? 13.612 -9.796 7.130 1.00 89.50 334 ILE A N 1
ATOM 2618 C CA . ILE A 1 334 ? 12.623 -8.857 6.589 1.00 89.50 334 ILE A CA 1
ATOM 2619 C C . ILE A 1 334 ? 12.804 -8.774 5.083 1.00 89.50 334 ILE A C 1
ATOM 2621 O O . ILE A 1 334 ? 13.876 -8.406 4.592 1.00 89.50 334 ILE A O 1
ATOM 2625 N N . TYR A 1 335 ? 11.742 -9.096 4.351 1.00 94.44 335 TYR A N 1
ATOM 2626 C CA . TYR A 1 335 ? 11.660 -8.852 2.915 1.00 94.44 335 TYR A CA 1
ATOM 2627 C C . TYR A 1 335 ? 10.841 -7.589 2.697 1.00 94.44 335 TYR A C 1
ATOM 2629 O O . TYR A 1 335 ? 9.819 -7.389 3.354 1.00 94.44 335 TYR A O 1
ATOM 2637 N N . LEU A 1 336 ? 11.296 -6.726 1.792 1.00 97.06 336 LEU A N 1
ATOM 2638 C CA . LEU A 1 336 ? 10.558 -5.528 1.416 1.00 97.06 336 LEU A CA 1
ATOM 2639 C C . LEU A 1 336 ? 10.459 -5.431 -0.101 1.00 97.06 336 LEU A C 1
ATOM 2641 O O . LEU A 1 336 ? 11.458 -5.309 -0.814 1.00 97.06 336 LEU A O 1
ATOM 2645 N N . TRP A 1 337 ? 9.225 -5.444 -0.583 1.00 98.19 337 TRP A N 1
ATOM 2646 C CA . TRP A 1 337 ? 8.883 -5.188 -1.970 1.00 98.19 337 TRP A CA 1
ATOM 2647 C C . TRP A 1 337 ? 8.661 -3.696 -2.177 1.00 98.19 337 TRP A C 1
ATOM 2649 O O . TRP A 1 337 ? 8.069 -3.020 -1.335 1.00 98.19 337 TRP A O 1
ATOM 2659 N N . TYR A 1 338 ? 9.150 -3.171 -3.294 1.00 97.12 338 TYR A N 1
ATOM 2660 C CA . TYR A 1 338 ? 9.022 -1.760 -3.639 1.00 97.12 338 TYR A CA 1
ATOM 2661 C C . TYR A 1 338 ? 8.726 -1.588 -5.119 1.00 97.12 338 TYR A C 1
ATOM 2663 O O . TYR A 1 338 ? 9.185 -2.361 -5.959 1.00 97.12 338 TYR 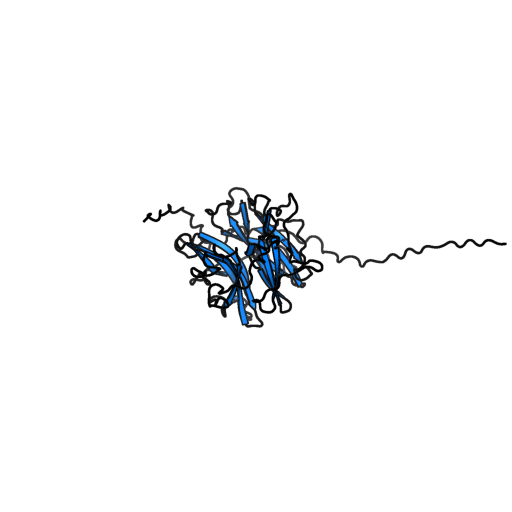A O 1
ATOM 2671 N N . HIS A 1 339 ? 8.005 -0.531 -5.461 1.00 95.31 339 HIS A N 1
ATOM 2672 C CA . HIS A 1 339 ? 7.783 -0.167 -6.852 1.00 95.31 339 HIS A CA 1
ATOM 2673 C C . HIS A 1 339 ? 8.770 0.877 -7.292 1.00 95.31 339 HIS A C 1
ATOM 2675 O O . HIS A 1 339 ? 9.089 1.795 -6.535 1.00 95.31 339 HIS A O 1
ATOM 2681 N N . ALA A 1 340 ? 9.205 0.785 -8.542 1.00 94.50 340 ALA A N 1
ATOM 2682 C CA . ALA A 1 340 ? 10.010 1.845 -9.097 1.00 94.50 340 ALA A CA 1
ATOM 2683 C C . ALA A 1 340 ? 9.839 2.063 -10.594 1.00 94.50 340 ALA A C 1
ATOM 2685 O O . ALA A 1 340 ? 9.371 1.194 -11.332 1.00 94.50 340 ALA A O 1
ATOM 2686 N N . ARG A 1 341 ? 10.213 3.273 -11.018 1.00 91.19 341 ARG A N 1
ATOM 2687 C CA . ARG A 1 341 ? 10.311 3.678 -12.422 1.00 91.19 341 ARG A CA 1
ATOM 2688 C C . ARG A 1 341 ? 11.512 4.596 -12.635 1.00 91.19 341 ARG A C 1
ATOM 2690 O O . ARG A 1 341 ? 11.907 5.374 -11.763 1.00 91.19 341 ARG A O 1
ATOM 2697 N N . SER A 1 342 ? 12.083 4.539 -13.833 1.00 88.88 342 SER A N 1
ATOM 2698 C CA . SER A 1 342 ? 13.311 5.267 -14.166 1.00 88.88 342 SER A CA 1
ATOM 2699 C C . SER A 1 342 ? 13.073 6.758 -14.384 1.00 88.88 342 SER A C 1
ATOM 2701 O O . SER A 1 342 ? 14.002 7.553 -14.262 1.00 88.88 342 SER A O 1
ATOM 2703 N N . ARG A 1 343 ? 11.836 7.164 -14.693 1.00 85.50 343 ARG A N 1
ATOM 2704 C CA . ARG A 1 343 ? 11.449 8.546 -14.998 1.00 85.50 343 ARG A CA 1
ATOM 2705 C C . ARG A 1 343 ? 10.226 8.951 -14.198 1.00 85.50 343 ARG A C 1
ATOM 2707 O O . ARG A 1 343 ? 9.311 8.156 -14.008 1.00 85.50 343 ARG A O 1
ATOM 2714 N N . ASN A 1 344 ? 10.182 10.215 -13.794 1.00 82.69 344 ASN A N 1
ATOM 2715 C CA . ASN A 1 344 ? 8.964 10.819 -13.277 1.00 82.69 344 ASN A CA 1
ATOM 2716 C C . ASN A 1 344 ? 8.003 11.140 -14.437 1.00 82.69 344 ASN A C 1
ATOM 2718 O O . ASN A 1 344 ? 7.882 12.284 -14.858 1.00 82.69 344 ASN A O 1
ATOM 2722 N N . SER A 1 345 ? 7.417 10.103 -15.033 1.00 82.19 345 SER A N 1
ATOM 2723 C CA . SER A 1 345 ? 6.528 10.219 -16.187 1.00 82.19 345 SER A CA 1
ATOM 2724 C C . SER A 1 345 ? 5.487 9.118 -16.151 1.00 82.19 345 SER A C 1
ATOM 2726 O O . SER A 1 345 ? 5.827 7.946 -15.980 1.00 82.19 345 SER A O 1
ATOM 27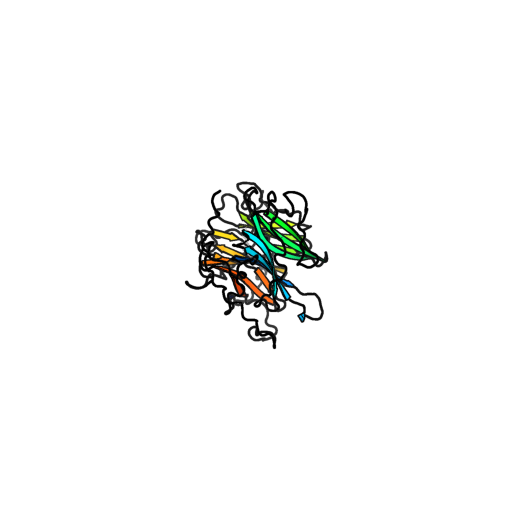28 N N . ASP A 1 346 ? 4.235 9.489 -16.391 1.00 74.62 346 ASP A N 1
ATOM 2729 C CA . ASP A 1 346 ? 3.120 8.543 -16.432 1.00 74.62 346 ASP A CA 1
ATOM 2730 C C . ASP A 1 346 ? 3.151 7.633 -17.653 1.00 74.62 346 ASP A C 1
ATOM 2732 O O . ASP A 1 346 ? 2.407 6.670 -17.689 1.00 74.62 346 ASP A O 1
ATOM 2736 N N . LEU A 1 347 ? 4.053 7.879 -18.608 1.00 82.38 347 LEU A N 1
ATOM 2737 C CA . LEU A 1 347 ? 4.326 6.982 -19.733 1.00 82.38 347 LEU A CA 1
ATOM 2738 C C . LEU A 1 347 ? 5.369 5.906 -19.399 1.00 82.38 347 LEU A C 1
ATOM 2740 O O . LEU A 1 347 ? 5.648 5.045 -20.227 1.00 82.38 347 LEU A O 1
ATOM 2744 N N . THR A 1 348 ? 6.005 5.977 -18.224 1.00 85.81 348 THR A N 1
ATOM 2745 C CA . THR A 1 348 ? 6.986 4.982 -17.775 1.00 85.81 348 THR A CA 1
ATOM 2746 C C . THR A 1 348 ? 6.355 4.103 -16.703 1.00 85.81 348 THR A C 1
ATOM 2748 O O . THR A 1 348 ? 6.124 4.595 -15.593 1.00 85.81 348 THR A O 1
ATOM 2751 N N . PRO A 1 349 ? 6.094 2.822 -17.004 1.00 88.50 349 PRO A N 1
ATOM 2752 C CA . PRO A 1 349 ? 5.355 1.975 -16.095 1.00 88.50 349 PRO A CA 1
ATOM 2753 C C . PRO A 1 349 ? 6.174 1.559 -14.876 1.00 88.50 349 PRO A C 1
ATOM 2755 O O . PRO A 1 349 ? 7.404 1.438 -14.939 1.00 88.50 349 PRO A O 1
ATOM 2758 N N . PHE A 1 350 ? 5.478 1.320 -13.767 1.00 91.25 350 PHE A N 1
ATOM 2759 C CA . PHE A 1 350 ? 6.080 0.756 -12.565 1.00 91.25 350 PHE A CA 1
ATOM 2760 C C . PHE A 1 350 ? 6.453 -0.715 -12.749 1.00 91.25 350 PHE A C 1
ATOM 2762 O O . PHE A 1 350 ? 5.783 -1.480 -13.447 1.00 91.25 350 PHE A O 1
ATOM 2769 N N . LYS A 1 351 ? 7.538 -1.096 -12.079 1.00 92.69 351 LYS A N 1
ATOM 2770 C CA . LYS A 1 351 ? 8.000 -2.476 -11.920 1.00 92.69 351 LYS A CA 1
ATOM 2771 C C . LYS A 1 351 ? 8.201 -2.757 -10.434 1.00 92.69 351 LYS A C 1
ATOM 2773 O O . LYS A 1 351 ? 8.476 -1.826 -9.673 1.00 92.69 351 LYS A O 1
ATOM 2778 N N . LEU A 1 352 ? 8.087 -4.019 -10.039 1.00 95.94 352 LEU A N 1
ATOM 2779 C CA . LEU A 1 352 ? 8.315 -4.466 -8.665 1.00 95.94 352 LEU A CA 1
ATOM 2780 C C . LEU A 1 352 ? 9.777 -4.873 -8.479 1.00 95.94 352 LEU A C 1
ATOM 2782 O O . LEU A 1 352 ? 10.304 -5.677 -9.249 1.00 95.94 352 LEU A O 1
ATOM 2786 N N . GLY A 1 353 ? 10.415 -4.351 -7.443 1.00 95.88 353 GLY A N 1
ATOM 2787 C CA . GLY A 1 353 ? 11.697 -4.815 -6.933 1.00 95.88 353 GLY A CA 1
ATOM 2788 C C . GLY A 1 353 ? 11.566 -5.378 -5.524 1.00 95.88 353 GLY A C 1
ATOM 2789 O O . GLY A 1 353 ? 10.561 -5.180 -4.846 1.00 95.88 353 GLY A O 1
ATOM 2790 N N . LEU A 1 354 ? 12.620 -6.061 -5.094 1.00 95.12 354 LEU A N 1
ATOM 2791 C CA . LEU A 1 354 ? 12.777 -6.648 -3.770 1.00 95.12 354 LEU A CA 1
ATOM 2792 C C . LEU A 1 354 ? 14.092 -6.188 -3.138 1.00 95.12 354 LEU A C 1
ATOM 2794 O O . LEU A 1 354 ? 15.132 -6.123 -3.806 1.00 95.12 354 LEU A O 1
ATOM 2798 N N . VAL A 1 355 ? 14.053 -5.894 -1.845 1.00 93.81 355 VAL A N 1
ATOM 2799 C CA . VAL A 1 355 ? 15.232 -5.710 -0.998 1.00 93.81 355 VAL A CA 1
ATOM 2800 C C . VAL A 1 355 ? 15.150 -6.617 0.228 1.00 93.81 355 VAL A C 1
ATOM 2802 O O . VAL A 1 355 ? 14.061 -6.917 0.719 1.00 93.81 355 VAL A O 1
ATOM 2805 N N . PHE A 1 356 ? 16.309 -7.018 0.738 1.00 89.00 356 PHE A N 1
ATOM 2806 C CA . PHE A 1 356 ? 16.446 -7.779 1.979 1.00 89.00 356 PHE A CA 1
ATOM 2807 C C . PHE A 1 356 ? 16.986 -6.871 3.082 1.00 89.00 356 PHE A C 1
ATOM 2809 O O . PHE A 1 356 ? 17.942 -6.129 2.836 1.00 89.00 356 PHE A O 1
ATOM 2816 N N . GLY A 1 357 ? 16.378 -6.927 4.266 1.00 81.62 357 GLY A N 1
ATOM 2817 C CA . GLY A 1 357 ? 16.855 -6.241 5.465 1.00 81.62 357 GLY A CA 1
ATOM 2818 C C . GLY A 1 357 ? 17.521 -7.208 6.442 1.00 81.62 357 GLY A C 1
ATOM 2819 O O . GLY A 1 357 ? 16.975 -8.272 6.744 1.00 81.62 357 GLY A O 1
ATOM 2820 N N . ASP A 1 358 ? 18.676 -6.818 6.976 1.00 63.75 358 ASP A N 1
ATOM 2821 C CA . ASP A 1 358 ? 19.388 -7.577 8.006 1.00 63.75 358 ASP A CA 1
ATOM 2822 C C . ASP A 1 358 ? 18.781 -7.286 9.391 1.00 63.75 358 ASP A C 1
ATOM 2824 O O . ASP A 1 358 ? 19.104 -6.259 9.971 1.00 63.75 358 ASP A O 1
ATOM 2828 N N . ASN A 1 359 ? 17.896 -8.134 9.941 1.00 55.09 359 ASN A N 1
ATOM 2829 C CA . ASN A 1 359 ? 17.481 -8.052 11.358 1.00 55.09 359 ASN A CA 1
ATOM 2830 C C . ASN A 1 359 ? 16.768 -9.325 11.874 1.00 55.09 359 ASN A C 1
ATOM 2832 O O . ASN A 1 359 ? 15.549 -9.337 11.956 1.00 55.09 359 ASN A O 1
ATOM 2836 N N . ALA A 1 360 ? 17.507 -10.354 12.314 1.00 40.62 360 ALA A N 1
ATOM 2837 C CA . ALA A 1 360 ? 17.064 -11.305 13.355 1.00 40.62 360 ALA A CA 1
ATOM 2838 C C . ALA A 1 360 ? 18.227 -12.192 13.851 1.00 40.62 360 ALA A C 1
ATOM 2840 O O . ALA A 1 360 ? 19.189 -12.398 13.110 1.00 40.62 360 ALA A O 1
ATOM 2841 N N . PRO A 1 361 ? 18.192 -12.700 15.102 1.00 35.41 361 PRO A N 1
ATOM 2842 C CA . PRO A 1 361 ? 19.264 -13.515 15.668 1.00 35.41 361 PRO A CA 1
ATOM 2843 C C . PRO A 1 361 ? 19.499 -14.775 14.830 1.00 35.41 361 PRO A C 1
ATOM 2845 O O . PRO A 1 361 ? 18.653 -15.661 14.748 1.00 35.41 361 PRO A O 1
ATOM 2848 N N . ILE A 1 362 ? 20.693 -14.867 14.249 1.00 32.72 362 ILE A N 1
ATOM 2849 C CA . ILE A 1 362 ? 21.200 -16.079 13.612 1.00 32.72 362 ILE A CA 1
ATOM 2850 C C . ILE A 1 362 ? 21.334 -17.152 14.704 1.00 32.72 362 ILE A C 1
ATOM 2852 O O . ILE A 1 362 ? 22.298 -17.131 15.466 1.00 32.72 362 ILE A O 1
ATOM 2856 N N . ILE A 1 363 ? 20.384 -18.090 14.799 1.00 29.30 363 ILE A N 1
ATOM 2857 C CA . ILE A 1 363 ? 20.572 -19.328 15.587 1.00 29.30 363 ILE A CA 1
ATOM 2858 C C . ILE A 1 363 ? 21.082 -20.488 14.716 1.00 29.30 363 ILE A C 1
ATOM 2860 O O . ILE A 1 363 ? 21.538 -21.493 15.250 1.00 29.30 363 ILE A O 1
ATOM 2864 N N . TYR A 1 364 ? 21.180 -20.324 13.395 1.00 25.19 364 TYR A N 1
ATOM 2865 C CA . TYR A 1 364 ? 21.946 -21.248 12.556 1.00 25.19 364 TYR A CA 1
ATOM 2866 C C . TYR A 1 364 ? 22.702 -20.490 11.468 1.00 25.19 364 TYR A C 1
ATOM 2868 O O . TYR A 1 364 ? 22.100 -19.643 10.807 1.00 25.19 364 TYR A O 1
ATOM 2876 N N . PRO A 1 365 ? 23.999 -20.774 11.242 1.00 25.73 365 PRO A N 1
ATOM 2877 C CA . PRO A 1 365 ? 24.676 -20.299 10.052 1.00 25.73 365 PRO A CA 1
ATOM 2878 C C . PRO A 1 365 ? 24.068 -21.052 8.870 1.00 25.73 365 PRO A C 1
ATOM 2880 O O . PRO A 1 365 ? 24.504 -22.148 8.527 1.00 25.73 365 PRO A O 1
ATOM 2883 N N . THR A 1 366 ? 23.034 -20.484 8.264 1.00 27.56 366 THR A N 1
ATOM 2884 C CA . THR A 1 366 ? 22.630 -20.871 6.916 1.00 27.56 366 THR A CA 1
ATOM 2885 C C . THR A 1 366 ? 23.227 -19.846 5.958 1.00 27.56 366 THR A C 1
ATOM 2887 O O . THR A 1 366 ? 23.175 -18.648 6.249 1.00 27.56 366 THR A O 1
ATOM 2890 N N . PRO A 1 367 ? 23.857 -20.281 4.854 1.00 25.25 367 PRO A N 1
ATOM 2891 C CA . PRO A 1 367 ? 24.386 -19.367 3.852 1.00 25.25 367 PRO A CA 1
ATOM 2892 C C . PRO A 1 367 ? 23.261 -18.474 3.325 1.00 25.25 367 PRO A C 1
ATOM 2894 O O . PRO A 1 367 ? 22.089 -18.835 3.437 1.00 25.25 367 PRO A O 1
ATOM 2897 N N . THR A 1 368 ? 23.636 -17.345 2.717 1.00 28.50 368 THR A N 1
ATOM 2898 C CA . THR A 1 368 ? 22.815 -16.555 1.783 1.00 28.50 368 THR A CA 1
ATOM 2899 C C . THR A 1 368 ? 21.673 -17.387 1.192 1.00 28.50 368 THR A C 1
ATOM 2901 O O . THR A 1 368 ? 21.991 -18.466 0.679 1.00 28.50 368 THR A O 1
ATOM 2904 N N . PRO A 1 369 ? 20.400 -16.933 1.236 1.00 31.30 369 PRO A N 1
ATOM 2905 C CA . PRO A 1 369 ? 19.266 -17.714 0.758 1.00 31.30 369 PRO A CA 1
ATOM 2906 C C . PRO A 1 369 ? 19.573 -18.268 -0.631 1.00 31.30 369 PRO A C 1
ATOM 2908 O O . PRO A 1 369 ? 19.623 -17.546 -1.626 1.00 31.30 369 PRO A O 1
ATOM 2911 N N . THR A 1 370 ? 19.870 -19.559 -0.671 1.00 30.98 370 THR A N 1
ATOM 2912 C CA . THR A 1 370 ? 19.876 -20.334 -1.896 1.00 30.98 370 THR A CA 1
ATOM 2913 C C . THR A 1 370 ? 18.502 -20.963 -1.953 1.00 30.98 370 THR A C 1
ATOM 2915 O O . THR A 1 370 ? 17.948 -21.358 -0.926 1.00 30.98 370 THR A O 1
ATOM 2918 N N . LEU A 1 371 ? 17.924 -20.965 -3.151 1.00 30.50 371 LEU A N 1
ATOM 2919 C CA . LEU A 1 371 ? 16.626 -21.571 -3.417 1.00 30.50 371 LEU A CA 1
ATOM 2920 C C . LEU A 1 371 ? 16.558 -22.962 -2.766 1.00 30.50 371 LEU A C 1
ATOM 2922 O O . LEU A 1 371 ? 17.577 -23.664 -2.766 1.00 30.50 371 LEU A O 1
ATOM 2926 N N . PRO A 1 372 ? 15.393 -23.383 -2.237 1.00 33.28 372 PRO A N 1
ATOM 2927 C CA . PRO A 1 372 ? 15.231 -24.737 -1.727 1.00 33.28 372 PRO A CA 1
ATOM 2928 C C . PRO A 1 372 ? 15.768 -25.751 -2.753 1.00 33.28 372 PRO A C 1
ATOM 2930 O O . PRO A 1 372 ? 15.534 -25.565 -3.954 1.00 33.28 372 PRO A O 1
ATOM 2933 N N . PRO A 1 373 ? 16.500 -26.802 -2.339 1.00 28.66 373 PRO A N 1
ATOM 2934 C CA . PRO A 1 373 ? 17.057 -27.780 -3.269 1.00 28.66 373 PRO A CA 1
ATOM 2935 C C . PRO A 1 373 ? 15.972 -28.318 -4.214 1.00 28.66 373 PRO A C 1
ATOM 2937 O O . PRO A 1 373 ? 15.004 -28.925 -3.767 1.00 28.66 373 PRO A O 1
ATOM 2940 N N . GLY A 1 374 ? 16.124 -28.075 -5.520 1.00 31.00 374 GLY A N 1
ATOM 2941 C CA . GLY A 1 374 ? 15.157 -28.482 -6.549 1.00 31.00 374 GLY A CA 1
ATOM 2942 C C . GLY A 1 374 ? 14.226 -27.376 -7.066 1.00 31.00 374 GLY A C 1
ATOM 2943 O O . GLY A 1 374 ? 13.541 -27.597 -8.063 1.00 31.00 374 GLY A O 1
ATOM 2944 N N . VAL A 1 375 ? 14.234 -26.177 -6.475 1.00 32.97 375 VAL A N 1
ATOM 2945 C CA . VAL A 1 375 ? 13.519 -25.011 -7.015 1.00 32.97 375 VAL A CA 1
ATOM 2946 C C . VAL A 1 375 ? 14.432 -24.289 -7.999 1.00 32.97 375 VAL A C 1
ATOM 2948 O O . VAL A 1 375 ? 15.362 -23.578 -7.624 1.00 32.97 375 VAL A O 1
ATOM 2951 N N . THR A 1 376 ? 14.166 -24.484 -9.288 1.00 35.94 376 THR A N 1
ATOM 2952 C CA . THR A 1 376 ? 14.742 -23.628 -10.328 1.00 35.94 376 THR A CA 1
ATOM 2953 C C . THR A 1 376 ? 13.799 -22.434 -10.457 1.00 35.94 376 THR A C 1
ATOM 2955 O O . THR A 1 376 ? 12.637 -22.663 -10.806 1.00 35.94 376 THR A O 1
ATOM 2958 N N . PRO A 1 377 ? 14.211 -21.188 -10.151 1.00 39.34 377 PRO A N 1
ATOM 2959 C CA . PRO A 1 377 ? 13.360 -20.033 -10.374 1.00 39.34 377 PRO A CA 1
ATOM 2960 C C . PRO A 1 377 ? 12.998 -20.048 -11.849 1.00 39.34 377 PRO A C 1
ATOM 2962 O O . PRO A 1 377 ? 13.863 -20.175 -12.722 1.00 39.34 377 PRO A O 1
ATOM 2965 N N . THR A 1 378 ? 11.700 -19.994 -12.127 1.00 38.22 378 THR A N 1
ATOM 2966 C CA . THR A 1 378 ? 11.276 -19.768 -13.504 1.00 38.22 378 THR A CA 1
ATOM 2967 C C . THR A 1 378 ? 11.832 -18.398 -13.874 1.00 38.22 378 THR A C 1
ATOM 2969 O O . THR A 1 378 ? 11.657 -17.470 -13.081 1.00 38.22 378 THR A O 1
ATOM 2972 N N . PRO A 1 379 ? 12.560 -18.250 -14.995 1.00 38.94 379 PRO A N 1
ATOM 2973 C CA . PRO A 1 379 ? 13.126 -16.960 -15.351 1.00 38.94 379 PRO A CA 1
ATOM 2974 C C . PRO A 1 379 ? 12.020 -15.907 -15.333 1.00 38.94 379 PRO A C 1
ATOM 2976 O O . PRO A 1 379 ? 10.951 -16.118 -15.914 1.00 38.94 379 PRO A O 1
ATOM 2979 N N . THR A 1 380 ? 12.279 -14.796 -14.640 1.00 45.84 380 THR A N 1
ATOM 2980 C CA . THR A 1 380 ? 11.410 -13.621 -14.658 1.00 45.84 380 THR A CA 1
ATOM 2981 C C . THR A 1 380 ? 11.064 -13.312 -16.115 1.00 45.84 380 THR A C 1
ATOM 2983 O O . THR A 1 380 ? 11.980 -13.295 -16.947 1.00 45.84 380 THR A O 1
ATOM 2986 N N . PRO A 1 381 ? 9.780 -13.096 -16.465 1.00 47.88 381 PRO A N 1
ATOM 2987 C CA . PRO A 1 381 ? 9.411 -12.736 -17.826 1.00 47.88 381 PRO A CA 1
ATOM 2988 C C . PRO A 1 381 ? 10.279 -11.571 -18.306 1.00 47.88 381 PRO A C 1
ATOM 2990 O O . PRO A 1 381 ? 10.481 -10.606 -17.567 1.00 47.88 381 PRO A O 1
ATOM 2993 N N . SER A 1 382 ? 10.816 -11.663 -19.524 1.00 51.91 382 SER A N 1
ATOM 2994 C CA . SER A 1 382 ? 11.546 -10.550 -20.131 1.00 51.91 382 SER A CA 1
ATOM 2995 C C . SER A 1 382 ? 10.647 -9.317 -20.171 1.00 51.91 382 SER A C 1
ATOM 2997 O O . SER A 1 382 ? 9.459 -9.461 -20.469 1.00 51.91 382 SER A O 1
ATOM 2999 N N . ASP A 1 383 ? 11.208 -8.126 -19.919 1.00 60.59 383 ASP A N 1
ATOM 3000 C CA . ASP A 1 383 ? 10.502 -6.858 -20.144 1.00 60.59 383 ASP A CA 1
ATOM 3001 C C . ASP A 1 383 ? 9.826 -6.938 -21.520 1.00 60.59 383 ASP A C 1
ATOM 3003 O O . ASP A 1 383 ? 10.535 -7.144 -22.512 1.00 60.59 383 ASP A O 1
ATOM 3007 N N . PRO A 1 384 ? 8.487 -6.846 -21.608 1.00 55.06 384 PRO A N 1
ATOM 3008 C CA . PRO A 1 384 ? 7.794 -7.054 -22.875 1.00 55.06 384 PRO A CA 1
ATOM 3009 C C . PRO A 1 384 ? 8.164 -5.992 -23.920 1.00 55.06 384 PRO A C 1
ATOM 3011 O O . PRO A 1 384 ? 7.794 -6.135 -25.083 1.00 55.06 384 PRO A O 1
ATOM 3014 N N . GLY A 1 385 ? 8.921 -4.959 -23.527 1.00 52.50 385 GLY A N 1
ATOM 3015 C CA . GLY A 1 385 ? 9.317 -3.860 -24.381 1.00 52.50 385 GLY A CA 1
ATOM 3016 C C . GLY A 1 385 ? 8.115 -2.955 -24.566 1.00 52.50 385 GLY A C 1
ATOM 3017 O O . GLY A 1 385 ? 7.218 -3.241 -25.354 1.00 52.50 385 GLY A O 1
ATOM 3018 N N . PHE A 1 386 ? 8.073 -1.847 -23.829 1.00 49.59 386 PHE A N 1
ATOM 3019 C CA . PHE A 1 386 ? 6.993 -0.888 -24.003 1.00 49.59 386 PHE A CA 1
ATOM 3020 C C . PHE A 1 386 ? 7.128 -0.206 -25.371 1.00 49.59 386 PHE A C 1
ATOM 3022 O O . PHE A 1 386 ? 7.926 0.715 -25.550 1.00 49.59 386 PHE A O 1
ATOM 3029 N N . ILE A 1 387 ? 6.357 -0.671 -26.351 1.00 49.03 387 ILE A N 1
ATOM 3030 C CA . ILE A 1 387 ? 6.153 0.030 -27.615 1.00 49.03 387 ILE A CA 1
ATOM 3031 C C . ILE A 1 387 ? 4.927 0.913 -27.409 1.00 49.03 387 ILE A C 1
ATOM 3033 O O . ILE A 1 387 ? 3.821 0.404 -27.237 1.00 49.03 387 ILE A O 1
ATOM 3037 N N . MET A 1 388 ? 5.121 2.236 -27.425 1.00 43.66 388 MET A N 1
ATOM 3038 C CA . MET A 1 388 ? 4.013 3.190 -27.522 1.00 43.66 388 MET A CA 1
ATOM 3039 C C . MET A 1 388 ? 3.186 2.821 -28.756 1.00 43.66 388 MET A C 1
ATOM 3041 O O . MET A 1 388 ? 3.608 3.078 -29.886 1.00 43.66 388 MET A O 1
ATOM 3045 N N . LEU A 1 389 ? 2.023 2.202 -28.558 1.00 42.66 389 LEU A N 1
ATOM 3046 C CA . LEU A 1 389 ? 1.050 2.075 -29.632 1.00 42.66 389 LEU A CA 1
ATOM 3047 C C . LEU A 1 389 ? 0.635 3.506 -30.011 1.00 42.66 389 LEU A C 1
ATOM 3049 O O . LEU A 1 389 ? 0.327 4.297 -29.113 1.00 42.66 389 LEU A O 1
ATOM 3053 N N . PRO A 1 390 ? 0.675 3.888 -31.302 1.00 38.12 390 PRO A N 1
ATOM 3054 C CA . PRO A 1 390 ? 0.233 5.212 -31.710 1.00 38.12 390 PRO A CA 1
ATOM 3055 C C . PRO A 1 390 ? -1.195 5.410 -31.210 1.00 38.12 390 PRO A C 1
ATOM 3057 O O . PRO A 1 390 ? -2.023 4.506 -31.333 1.00 38.12 390 PRO A O 1
ATOM 3060 N N . MET A 1 391 ? -1.457 6.573 -30.605 1.00 38.66 391 MET A N 1
ATOM 3061 C CA . MET A 1 391 ? -2.788 6.940 -30.134 1.00 38.66 391 MET A CA 1
ATOM 3062 C C . MET A 1 391 ? -3.795 6.624 -31.237 1.00 38.66 391 MET A C 1
ATOM 3064 O O . MET A 1 391 ? -3.760 7.246 -32.300 1.00 38.66 391 MET A O 1
ATOM 3068 N N . ILE A 1 392 ? -4.699 5.673 -30.991 1.00 39.41 392 ILE A N 1
ATOM 3069 C CA . ILE A 1 392 ? -5.924 5.599 -31.773 1.00 39.41 392 ILE A CA 1
ATOM 3070 C C . ILE A 1 392 ? -6.652 6.888 -31.410 1.00 39.41 392 ILE A C 1
ATOM 3072 O O . ILE A 1 392 ? -7.263 6.987 -30.345 1.00 39.41 392 ILE A O 1
ATOM 3076 N N . GLN A 1 393 ? -6.511 7.914 -32.255 1.00 33.31 393 GLN A N 1
ATOM 3077 C CA . GLN A 1 393 ? -7.425 9.041 -32.249 1.00 33.31 393 GLN A CA 1
ATOM 3078 C C . GLN A 1 393 ? -8.812 8.419 -32.351 1.00 33.31 393 GLN A C 1
ATOM 3080 O O . GLN A 1 393 ? -9.186 7.894 -33.400 1.00 33.31 393 GLN A O 1
ATOM 3085 N N . LYS A 1 394 ? -9.554 8.415 -31.237 1.00 37.66 394 LYS A N 1
ATOM 3086 C CA . LYS A 1 394 ? -11.000 8.241 -31.294 1.00 37.66 394 LYS A CA 1
ATOM 3087 C C . LYS A 1 394 ? -11.470 9.229 -32.349 1.00 37.66 394 LYS A C 1
ATOM 3089 O O . LYS A 1 394 ? -11.245 10.430 -32.187 1.00 37.66 394 LYS A O 1
ATOM 3094 N N . GLY A 1 395 ? -12.036 8.703 -33.435 1.00 40.44 395 GLY A N 1
ATOM 3095 C CA . GLY A 1 395 ? -12.725 9.515 -34.420 1.00 40.44 395 GLY A CA 1
ATOM 3096 C C . GLY A 1 395 ? -13.636 10.472 -33.664 1.00 40.44 395 GLY A C 1
ATOM 3097 O O . GLY A 1 395 ? -14.436 10.046 -32.830 1.00 40.44 395 GLY A O 1
ATOM 3098 N N . GLN A 1 396 ? -13.407 11.765 -33.871 1.00 30.80 396 GLN A N 1
ATOM 3099 C CA . GLN A 1 396 ? -14.378 12.788 -33.517 1.00 30.80 396 GLN A CA 1
ATOM 3100 C C . GLN A 1 396 ? -15.675 12.492 -34.303 1.00 30.80 396 GLN A C 1
ATOM 3102 O O . GLN A 1 396 ? -15.577 11.899 -35.381 1.00 30.80 396 GLN A O 1
ATOM 3107 N N . PRO A 1 397 ? -16.844 12.812 -33.721 1.00 46.16 397 PRO A N 1
ATOM 3108 C CA . PRO A 1 397 ? -18.153 12.298 -34.133 1.00 46.16 397 PRO A CA 1
ATOM 3109 C C . PRO A 1 397 ? -18.534 12.559 -35.591 1.00 46.16 397 PRO A C 1
ATOM 3111 O O . PRO A 1 397 ? -18.087 13.585 -36.157 1.00 46.16 397 PRO A O 1
#

Radius of gyration: 23.99 Å; Cα contacts (8 Å, |Δi|>4): 997; chains: 1; bounding box: 56×63×110 Å

pLDDT: mean 82.72, std 21.73, range [25.19, 98.88]

InterPro domains:
  IPR023296 Glycosyl hydrolase, five-bladed beta-propeller domain superfamily [G3DSA:2.115.10.20] (19-130)
  IPR023296 Glycosyl hydrolase, five-bladed beta-propeller domain superfamily [G3DSA:2.115.10.20] (131-214)
  IPR023296 Glycosyl hydrolase, five-bladed beta-propeller domain superfamily [G3DSA:2.115.10.20] (215-371)
  IPR023296 Glycosyl hydrolase, five-bladed beta-propeller domain superfamily [SSF75005] (34-346)